Protein AF-A0A9P0JM68-F1 (afdb_monomer_lite)

Sequence (670 aa):
MPRYSVIEGDTDCPAAYARLKLQAHTLKTWSDFVNGNGYLRRDKVQARLVELLALAASKEAPVSPLHVDESCCCGIPGKVVDSYTLYNILKIPPQKHVYYGPGGNVPRFPDPRDFRLAIVDEPEGVRMRVEFLSPALNACSVEVRVLVAIGLDAWPSTTDFPFRVPLGHADCLLYHQAAETGMYLVGYGVQSSAWQIRLPAAEYVIMNHYGPNSTVRTVLNILYGTVDDLDQARKTKRQQVSYKILNKYIFRTLLLEELEEASKTPVLDMIKWSPMYLSTHILDLLDKIIPKLQSERQNNYFFHKSNLLVNPGHLSDDDFTAEAHNVKVVLVRLFDESLMSSKMNEEFQNMILAQESEMTLLHKWKDLIEGLLPPPGTRGRRFCFAGSKNRQEVAHTQYTHRQLEYIGLLLKKMLSVKQNILHTDHTCFDQTINLETSDQDQPLDDIIFILVDILDQARDQYLSSQTNPNILKNKLKINNNYCSSTAKLVDLMRKDKELMNLNLEDDMVLVKTILKWLYKAMDYNKRYLGPLLRPYLSNLFAASHAISWHIDSIKKRASSDEIEALGTFSELVNSAKITPAQGLIDAVNKDWNWAKSMLTMVEKSTLRVVFIEERGKVYRHILSLPSYQKKEIQTGSKTLDLSVAKSEARTQNTLPNCYFNSILTGSKTK

pLDDT: mean 80.71, std 18.09, range [24.98, 96.44]

Secondary structure (DSSP, 8-state):
---EEEEES-TTS-TTEEEEEE-HHHHHHTGGGB-TTSBBPHHHHHHHHHHHHHHHHT-SS---GGGS-TTT---SGGG---HHHHHHHHHS-GGGEEEE---SS-PPPPPGGGEEEEEEEETTEEEEEEEE-STTTTT-EEEEEE--EEEESSB-SS--TTTTS-TTSTTHHHHHHHTTS-EEEE--SS-TT-EEEE-HHHHHHHHHHS-TTSHHHHHHHHHHHHHHHHHHHHHH-TTS-------HHHHHHHHHHHHHS--S-HHHHHHHTSGGGHHHHHHHHHHHHHHHHHTT--B-SS-TT-BSS---SS--HHHHHHHHHHHHHHHHHHHHHHHH--TT-HHHHHHHHHHHHHHHHHHHHHHHHHHTSPPHHHHHHHSS--S-SSTTS-SGGGS-HHHHHHHHHHHHHHHHHHHHB----S-TT-TTTSTTTSTTTHHHHHHHHHHHHHHHHHHHHHHHS---HHHHHTHHHHHHHHHHHHHHHHHHHHT-TTGGG---SSHHHHHHHHHHHHHHHHHHTTTTTHHHHHHHHHHHHHHHHHHGGGHHHHHHHH--HHHHHHHHHHHHHHTTSS-HHHHHHHHHHTT-HHHHHHHHHHHHSPEEEEEEEETTEEEEEEE-----------------------------------TTHHHHS-----

Organism: Acanthoscelides obtectus (NCBI:txid200917)

Radius of gyration: 29.85 Å; chains: 1; bounding box: 75×77×98 Å

InterPro domains:
  IPR046906 Mab-21-like, HhH/H2TH-like domain [PF20266] (235-321)

Structure (mmCIF, N/CA/C/O backbone):
data_AF-A0A9P0JM68-F1
#
_entry.id   AF-A0A9P0JM68-F1
#
loop_
_atom_site.group_PDB
_atom_site.id
_atom_site.type_symbol
_atom_site.label_atom_id
_atom_site.label_alt_id
_atom_site.label_comp_id
_atom_site.label_asym_id
_atom_site.label_entity_id
_atom_site.label_seq_id
_atom_site.pdbx_PDB_ins_code
_atom_site.Cartn_x
_atom_site.Cartn_y
_atom_site.Cartn_z
_atom_site.occupancy
_atom_site.B_iso_or_equiv
_atom_site.auth_seq_id
_atom_site.auth_comp_id
_atom_site.auth_asym_id
_atom_site.auth_atom_id
_atom_site.pdbx_PDB_model_num
ATOM 1 N N . MET A 1 1 ? -2.306 -26.301 -12.200 1.00 51.94 1 MET A N 1
ATOM 2 C CA . MET A 1 1 ? -1.695 -25.238 -11.374 1.00 51.94 1 MET A CA 1
ATOM 3 C C . MET A 1 1 ? -0.415 -25.773 -10.743 1.00 51.94 1 MET A C 1
ATOM 5 O O . MET A 1 1 ? -0.440 -26.917 -10.289 1.00 51.94 1 MET A O 1
ATOM 9 N N . PRO A 1 2 ? 0.700 -25.022 -10.766 1.00 61.97 2 PRO A N 1
ATOM 10 C CA . PRO A 1 2 ? 1.928 -25.424 -10.084 1.00 61.97 2 PRO A CA 1
ATOM 11 C C . PRO A 1 2 ? 1.659 -25.556 -8.581 1.00 61.97 2 PRO A C 1
ATOM 13 O O . PRO A 1 2 ? 1.120 -24.643 -7.968 1.00 61.97 2 PRO A O 1
ATOM 16 N N . ARG A 1 3 ? 2.013 -26.704 -7.996 1.00 82.50 3 ARG A N 1
ATOM 17 C CA . ARG A 1 3 ? 1.927 -26.929 -6.546 1.00 82.50 3 ARG A CA 1
ATOM 18 C C . ARG A 1 3 ? 3.235 -26.521 -5.876 1.00 82.50 3 ARG A C 1
ATOM 20 O O . ARG A 1 3 ? 4.301 -27.015 -6.267 1.00 82.50 3 ARG A O 1
ATOM 27 N N . TYR A 1 4 ? 3.143 -25.634 -4.896 1.00 87.50 4 TYR A N 1
ATOM 28 C CA . TYR A 1 4 ? 4.252 -25.135 -4.090 1.00 87.50 4 TYR A CA 1
ATOM 29 C C . TYR A 1 4 ? 3.741 -24.728 -2.704 1.00 87.50 4 TYR A C 1
ATOM 31 O O . TYR A 1 4 ? 2.549 -24.491 -2.538 1.00 87.50 4 TYR A O 1
ATOM 39 N N . SER A 1 5 ? 4.642 -24.633 -1.727 1.00 89.25 5 SER A N 1
ATOM 40 C CA . SER A 1 5 ? 4.365 -24.022 -0.425 1.00 89.25 5 SER A CA 1
ATOM 41 C C . SER A 1 5 ? 5.336 -22.875 -0.157 1.00 89.25 5 SER A C 1
ATOM 43 O O . SER A 1 5 ? 6.518 -22.946 -0.511 1.00 89.25 5 SER A O 1
ATOM 45 N N . VAL A 1 6 ? 4.827 -21.807 0.449 1.00 91.00 6 VAL A N 1
ATOM 46 C CA . VAL A 1 6 ? 5.605 -20.633 0.854 1.00 91.00 6 VAL A CA 1
ATOM 47 C C . VAL A 1 6 ? 5.878 -20.752 2.349 1.00 91.00 6 VAL A C 1
ATOM 49 O O . VAL A 1 6 ? 4.959 -20.976 3.130 1.00 91.00 6 VAL A O 1
ATOM 52 N N . ILE A 1 7 ? 7.146 -20.651 2.741 1.00 90.81 7 ILE A N 1
ATOM 53 C CA . ILE A 1 7 ? 7.578 -20.764 4.136 1.00 90.81 7 ILE A CA 1
ATOM 54 C C . ILE A 1 7 ? 8.139 -19.415 4.569 1.00 90.81 7 ILE A C 1
ATOM 56 O O . ILE A 1 7 ? 9.212 -19.016 4.112 1.00 90.81 7 ILE A O 1
ATOM 60 N N . GLU A 1 8 ? 7.408 -18.729 5.441 1.00 89.50 8 GLU A N 1
ATOM 61 C CA . GLU A 1 8 ? 7.826 -17.485 6.091 1.00 89.50 8 GLU A CA 1
ATOM 62 C C . GLU A 1 8 ? 8.374 -17.749 7.503 1.00 89.50 8 GLU A C 1
ATOM 64 O O . GLU A 1 8 ? 8.111 -18.795 8.093 1.00 89.50 8 GLU A O 1
ATOM 69 N N . GLY A 1 9 ? 9.118 -16.788 8.067 1.00 81.62 9 GLY A N 1
ATOM 70 C CA . GLY A 1 9 ? 9.519 -16.814 9.485 1.00 81.62 9 GLY A CA 1
ATOM 71 C C . GLY A 1 9 ? 10.524 -17.907 9.863 1.00 81.62 9 GLY A C 1
ATOM 72 O O . GLY A 1 9 ? 10.771 -18.154 11.041 1.00 81.62 9 GLY A O 1
ATOM 73 N N . ASP A 1 10 ? 11.097 -18.556 8.864 1.00 82.44 10 ASP A N 1
ATOM 74 C CA . ASP A 1 10 ? 12.112 -19.579 9.002 1.00 82.44 10 ASP A CA 1
ATOM 75 C C . ASP A 1 10 ? 13.418 -19.017 9.593 1.00 82.44 10 ASP A C 1
ATOM 77 O O . ASP A 1 10 ? 13.908 -17.977 9.155 1.00 82.44 10 ASP A O 1
ATOM 81 N N . THR A 1 11 ? 13.991 -19.717 10.578 1.00 78.75 11 THR A N 1
ATOM 82 C CA . THR A 1 11 ? 15.163 -19.260 11.348 1.00 78.75 11 THR A CA 1
ATOM 83 C C . THR A 1 11 ? 16.414 -19.086 10.495 1.00 78.75 11 THR A C 1
ATOM 85 O O . THR A 1 11 ? 17.283 -18.293 10.850 1.00 78.75 11 THR A O 1
ATOM 88 N N . ASP A 1 12 ? 16.494 -19.801 9.372 1.00 80.12 12 ASP A N 1
ATOM 89 C CA . ASP A 1 12 ? 17.612 -19.714 8.430 1.00 80.12 12 ASP A CA 1
ATOM 90 C C . ASP A 1 12 ? 17.505 -18.496 7.492 1.00 80.12 12 ASP A C 1
ATOM 92 O O . ASP A 1 12 ? 18.425 -18.225 6.717 1.00 80.12 12 ASP A O 1
ATOM 96 N N . CYS A 1 13 ? 16.382 -17.769 7.522 1.00 83.31 13 CYS A N 1
ATOM 97 C CA . CYS A 1 13 ? 16.108 -16.643 6.640 1.00 83.31 13 CYS A CA 1
ATOM 98 C C . CYS A 1 13 ? 16.003 -15.323 7.423 1.00 83.31 13 CYS A C 1
ATOM 100 O O . CYS A 1 13 ? 15.423 -15.279 8.509 1.00 83.31 13 CYS A O 1
ATOM 102 N N . PRO A 1 14 ? 16.502 -14.201 6.868 1.00 86.06 14 PRO A N 1
ATOM 103 C CA . PRO A 1 14 ? 16.250 -12.890 7.452 1.00 86.06 14 PRO A CA 1
ATOM 104 C C . PRO A 1 14 ? 14.748 -12.574 7.507 1.00 86.06 14 PRO A C 1
ATOM 106 O O . PRO A 1 14 ? 13.959 -13.061 6.696 1.00 86.06 14 PRO A O 1
ATOM 109 N N . ALA A 1 15 ? 14.347 -11.688 8.419 1.00 88.00 15 ALA A N 1
ATOM 110 C CA . ALA A 1 15 ? 12.981 -11.170 8.438 1.00 88.00 15 ALA A CA 1
ATOM 111 C C . ALA A 1 15 ? 12.615 -10.506 7.095 1.00 88.00 15 ALA A C 1
ATOM 113 O O . ALA A 1 15 ? 13.464 -9.871 6.465 1.00 88.00 15 ALA A O 1
ATOM 114 N N . ALA A 1 16 ? 11.341 -10.612 6.697 1.00 90.69 16 ALA A N 1
ATOM 115 C CA . ALA A 1 16 ? 10.827 -10.212 5.379 1.00 90.69 16 ALA A CA 1
ATOM 116 C C . ALA A 1 16 ? 11.331 -11.066 4.196 1.00 90.69 16 ALA A C 1
ATOM 118 O O . ALA A 1 16 ? 11.282 -10.619 3.049 1.00 90.69 16 ALA A O 1
ATOM 119 N N . TYR A 1 17 ? 11.807 -12.289 4.450 1.00 92.94 17 TYR A N 1
ATOM 120 C CA . TYR A 1 17 ? 12.109 -13.280 3.416 1.00 92.94 17 TYR A CA 1
ATOM 121 C C . TYR A 1 17 ? 11.262 -14.542 3.590 1.00 92.94 17 TYR A C 1
ATOM 123 O O . TYR A 1 17 ? 10.854 -14.890 4.698 1.00 92.94 17 TYR A O 1
ATOM 131 N N . ALA A 1 18 ? 11.048 -15.243 2.479 1.00 93.06 18 ALA A N 1
ATOM 132 C CA . ALA A 1 18 ? 10.392 -16.541 2.431 1.00 93.06 18 ALA A CA 1
ATOM 133 C C . ALA A 1 18 ? 11.170 -17.536 1.557 1.00 93.06 18 ALA A C 1
ATOM 135 O O . ALA A 1 18 ? 11.907 -17.152 0.642 1.00 93.06 18 ALA A O 1
ATOM 136 N N . ARG A 1 19 ? 10.976 -18.834 1.808 1.00 92.56 19 ARG A N 1
ATOM 137 C CA . ARG A 1 19 ? 11.428 -19.921 0.925 1.00 92.56 19 ARG A CA 1
ATOM 138 C C . ARG A 1 19 ? 10.243 -20.502 0.162 1.00 92.56 19 ARG A C 1
ATOM 140 O O . ARG A 1 19 ? 9.167 -20.687 0.723 1.00 92.56 19 ARG A O 1
ATOM 147 N N . LEU A 1 20 ? 10.458 -20.842 -1.107 1.00 91.94 20 LEU A N 1
ATOM 148 C CA . LEU A 1 20 ? 9.452 -21.492 -1.948 1.00 91.94 20 LEU A CA 1
ATOM 149 C C . LEU A 1 20 ? 9.812 -22.967 -2.128 1.00 91.94 20 LEU A C 1
ATOM 151 O O . LEU A 1 20 ? 10.823 -23.279 -2.761 1.00 91.94 20 LEU A O 1
ATOM 155 N N . LYS A 1 21 ? 9.001 -23.875 -1.584 1.00 91.75 21 LYS A N 1
ATOM 156 C CA . LYS A 1 21 ? 9.190 -25.321 -1.734 1.00 91.75 21 LYS A CA 1
ATOM 157 C C . LYS A 1 21 ? 8.311 -25.846 -2.860 1.00 91.75 21 LYS A C 1
ATOM 159 O O . LYS A 1 21 ? 7.088 -25.745 -2.795 1.00 91.75 21 LYS A O 1
ATOM 164 N N . LEU A 1 22 ? 8.922 -26.417 -3.892 1.00 90.81 22 LEU A N 1
ATOM 165 C CA . LEU A 1 22 ? 8.184 -26.979 -5.023 1.00 90.81 22 LEU A CA 1
ATOM 166 C C . LEU A 1 22 ? 7.731 -28.409 -4.728 1.00 90.81 22 LEU A C 1
ATOM 168 O O . LEU A 1 22 ? 8.461 -29.190 -4.118 1.00 90.81 22 LEU A O 1
ATOM 172 N N . GLN A 1 23 ? 6.538 -28.773 -5.202 1.00 87.88 23 GLN A N 1
ATOM 173 C CA . GLN A 1 23 ? 5.962 -30.099 -4.982 1.00 87.88 23 GLN A CA 1
ATOM 174 C C . GLN A 1 23 ? 5.837 -30.901 -6.286 1.00 87.88 23 GLN A C 1
ATOM 176 O O . GLN A 1 23 ? 5.560 -30.351 -7.356 1.00 87.88 23 GLN A O 1
ATOM 181 N N . ALA A 1 24 ? 5.996 -32.224 -6.172 1.00 84.62 24 ALA A N 1
ATOM 182 C CA . ALA A 1 24 ? 5.673 -33.233 -7.185 1.00 84.62 24 ALA A CA 1
ATOM 183 C C . ALA A 1 24 ? 6.100 -32.866 -8.626 1.00 84.62 24 ALA A C 1
ATOM 185 O O . ALA A 1 24 ? 7.287 -32.820 -8.945 1.00 84.62 24 ALA A O 1
ATOM 186 N N . HIS A 1 25 ? 5.136 -32.634 -9.520 1.00 80.81 25 HIS A N 1
ATOM 187 C CA . HIS A 1 25 ? 5.383 -32.343 -10.933 1.00 80.81 25 HIS A CA 1
ATOM 188 C C . HIS A 1 25 ? 6.090 -30.991 -11.147 1.00 80.81 25 HIS A C 1
ATOM 190 O O . HIS A 1 25 ? 6.956 -30.886 -12.023 1.00 80.81 25 HIS A O 1
ATOM 196 N N . THR A 1 26 ? 5.785 -29.968 -10.343 1.00 83.12 26 THR A N 1
ATOM 197 C CA . THR A 1 26 ? 6.453 -28.660 -10.443 1.00 83.12 26 THR A CA 1
ATOM 198 C C . THR A 1 26 ? 7.947 -28.810 -10.182 1.00 83.12 26 THR A C 1
ATOM 200 O O . THR A 1 26 ? 8.759 -28.291 -10.942 1.00 83.12 26 THR A O 1
ATOM 203 N N . LEU A 1 27 ? 8.304 -29.605 -9.166 1.00 85.38 27 LEU A N 1
ATOM 204 C CA . LEU A 1 27 ? 9.690 -29.913 -8.824 1.00 85.38 27 LEU A CA 1
ATOM 205 C C . LEU A 1 27 ? 10.431 -30.597 -9.981 1.00 85.38 27 LEU A C 1
ATOM 207 O O . LEU A 1 27 ? 11.567 -30.239 -10.260 1.00 85.38 27 LEU A O 1
ATOM 211 N N . LYS A 1 28 ? 9.786 -31.536 -10.689 1.00 85.88 28 LYS A N 1
ATOM 212 C CA . LYS A 1 28 ? 10.385 -32.192 -11.869 1.00 85.88 28 LYS A CA 1
ATOM 213 C C . LYS A 1 28 ? 10.637 -31.220 -13.023 1.00 85.88 28 LYS A C 1
ATOM 215 O O . LYS A 1 28 ? 11.632 -31.353 -13.715 1.00 85.88 28 LYS A O 1
ATOM 220 N N . THR A 1 29 ? 9.735 -30.263 -13.234 1.00 87.38 29 THR A N 1
ATOM 221 C CA . THR A 1 29 ? 9.830 -29.301 -14.351 1.00 87.38 29 THR A CA 1
ATOM 222 C C . THR A 1 29 ? 10.892 -28.233 -14.088 1.00 87.38 29 THR A C 1
ATOM 224 O O . THR A 1 29 ? 11.543 -27.759 -15.009 1.00 87.38 29 THR A O 1
ATOM 227 N N . TRP A 1 30 ? 11.062 -27.859 -12.820 1.00 90.31 30 TRP A N 1
ATOM 228 C CA . TRP A 1 30 ? 11.991 -26.823 -12.372 1.00 90.31 30 TRP A CA 1
ATOM 229 C C . TRP A 1 30 ? 13.241 -27.402 -11.700 1.00 90.31 30 TRP A C 1
ATOM 231 O O . TRP A 1 30 ? 13.921 -26.676 -10.980 1.00 90.31 30 TRP A O 1
ATOM 241 N N . SER A 1 31 ? 13.552 -28.688 -11.903 1.00 89.06 31 SER A N 1
ATOM 242 C CA . SER A 1 31 ? 14.603 -29.415 -11.168 1.00 89.06 31 SER A CA 1
ATOM 243 C C . SER A 1 31 ? 15.948 -28.696 -11.179 1.00 89.06 31 SER A C 1
ATOM 245 O O . SER A 1 31 ? 16.643 -28.646 -10.163 1.00 89.06 31 SER A O 1
ATOM 247 N N . ASP A 1 32 ? 16.275 -28.066 -12.305 1.00 91.25 32 ASP A N 1
ATOM 248 C CA . ASP A 1 32 ? 17.543 -27.374 -12.507 1.00 91.25 32 ASP A CA 1
ATOM 249 C C . ASP A 1 32 ? 17.674 -26.140 -11.612 1.00 91.25 32 ASP A C 1
ATOM 251 O O . ASP A 1 32 ? 18.784 -25.782 -11.223 1.00 91.25 32 ASP A O 1
ATOM 255 N N . PHE A 1 33 ? 16.554 -25.542 -11.202 1.00 93.50 33 PHE A N 1
ATOM 256 C CA . PHE A 1 33 ? 16.469 -24.318 -10.402 1.00 93.50 33 PHE A CA 1
ATOM 257 C C . PHE A 1 33 ? 16.279 -24.575 -8.909 1.00 93.50 33 PHE A C 1
ATOM 259 O O . PHE A 1 33 ? 16.022 -23.642 -8.157 1.00 93.50 33 PHE A O 1
ATOM 266 N N . VAL A 1 34 ? 16.379 -25.818 -8.448 1.00 93.00 34 VAL A N 1
ATOM 267 C CA . VAL A 1 34 ? 16.036 -26.193 -7.072 1.00 93.00 34 VAL A CA 1
ATOM 268 C C . VAL A 1 34 ? 17.272 -26.708 -6.325 1.00 93.00 34 VAL A C 1
ATOM 270 O O . VAL A 1 34 ? 18.258 -27.131 -6.936 1.00 93.00 34 VAL A O 1
ATOM 273 N N . ASN A 1 35 ? 17.286 -26.582 -4.995 1.00 90.38 35 ASN A N 1
ATOM 274 C CA . ASN A 1 35 ? 18.325 -27.168 -4.140 1.00 90.38 35 ASN A CA 1
ATOM 275 C C . ASN A 1 35 ? 17.962 -28.598 -3.689 1.00 90.38 35 ASN A C 1
ATOM 277 O O . ASN A 1 35 ? 16.853 -29.070 -3.923 1.00 90.38 35 ASN A O 1
ATOM 281 N N . GLY A 1 36 ? 18.878 -29.290 -2.999 1.00 86.50 36 GLY A N 1
ATOM 282 C CA . GLY A 1 36 ? 18.652 -30.672 -2.540 1.00 86.50 36 GLY A CA 1
ATOM 283 C C . GLY A 1 36 ? 17.422 -30.866 -1.639 1.00 86.50 36 GLY A C 1
ATOM 284 O O . GLY A 1 36 ? 16.890 -31.967 -1.567 1.00 86.50 36 GLY A O 1
ATOM 285 N N . ASN A 1 37 ? 16.922 -29.793 -1.016 1.00 87.00 37 ASN A N 1
ATOM 286 C CA . ASN A 1 37 ? 15.759 -29.814 -0.123 1.00 87.00 37 ASN A CA 1
ATOM 287 C C . ASN A 1 37 ? 14.435 -29.463 -0.830 1.00 87.00 37 ASN A C 1
ATOM 289 O O . ASN A 1 37 ? 13.392 -29.373 -0.177 1.00 87.00 37 ASN A O 1
ATOM 293 N N . GLY A 1 38 ? 14.451 -29.242 -2.148 1.00 89.62 38 GLY A N 1
ATOM 294 C CA . GLY A 1 38 ? 13.251 -28.894 -2.911 1.00 89.62 38 GLY A CA 1
ATOM 295 C C . GLY A 1 38 ? 12.905 -27.398 -2.924 1.00 89.62 38 GLY A C 1
ATOM 296 O O . GLY A 1 38 ? 11.819 -27.041 -3.387 1.00 89.62 38 GLY A O 1
ATOM 297 N N . TYR A 1 39 ? 13.795 -26.516 -2.444 1.00 92.44 39 TYR A N 1
ATOM 298 C CA . TYR A 1 39 ? 13.581 -25.064 -2.467 1.00 92.44 39 TYR A CA 1
ATOM 299 C C . TYR A 1 39 ? 14.074 -24.410 -3.756 1.00 92.44 39 TYR A C 1
ATOM 301 O O . TYR A 1 39 ? 15.212 -24.636 -4.182 1.00 92.44 39 TYR A O 1
ATOM 309 N N . LEU A 1 40 ? 13.239 -23.551 -4.338 1.00 93.75 40 LEU A N 1
ATOM 310 C CA . LEU A 1 40 ? 13.582 -22.785 -5.530 1.00 93.75 40 LEU A CA 1
ATOM 311 C C . LEU A 1 40 ? 14.714 -21.793 -5.229 1.00 93.75 40 LEU A C 1
ATOM 313 O O . LEU A 1 40 ? 14.607 -20.929 -4.356 1.00 93.75 40 LEU A O 1
ATOM 317 N N . ARG A 1 41 ? 15.798 -21.922 -5.989 1.00 92.69 41 ARG A N 1
ATOM 318 C CA . ARG A 1 41 ? 16.998 -21.098 -5.917 1.00 92.69 41 ARG A CA 1
ATOM 319 C C . ARG A 1 41 ? 16.866 -19.887 -6.820 1.00 92.69 41 ARG A C 1
ATOM 321 O O . ARG A 1 41 ? 16.786 -20.020 -8.040 1.00 92.69 41 ARG A O 1
ATOM 328 N N . ARG A 1 42 ? 16.900 -18.700 -6.228 1.00 90.69 42 ARG A N 1
ATOM 329 C CA . ARG A 1 42 ? 16.798 -17.454 -6.985 1.00 90.69 42 ARG A CA 1
ATOM 330 C C . ARG A 1 42 ? 18.030 -17.167 -7.835 1.00 90.69 42 ARG A C 1
ATOM 332 O O . ARG A 1 42 ? 17.874 -16.646 -8.928 1.00 90.69 42 ARG A O 1
ATOM 339 N N . ASP A 1 43 ? 19.224 -17.552 -7.383 1.00 89.69 43 ASP A N 1
ATOM 340 C CA . ASP A 1 43 ? 20.479 -17.307 -8.100 1.00 89.69 43 ASP A CA 1
ATOM 341 C C . ASP A 1 43 ? 20.494 -18.043 -9.443 1.00 89.69 43 ASP A C 1
ATOM 343 O O . ASP A 1 43 ? 20.844 -17.470 -10.468 1.00 89.69 43 ASP A O 1
ATOM 347 N N . LYS A 1 44 ? 19.991 -19.282 -9.468 1.00 92.19 44 LYS A N 1
ATOM 348 C CA . LYS A 1 44 ? 19.852 -20.050 -10.709 1.00 92.19 44 LYS A CA 1
ATOM 349 C C . LYS A 1 44 ? 18.804 -19.467 -11.659 1.00 92.19 44 LYS A C 1
ATOM 351 O O . LYS A 1 44 ? 19.014 -19.453 -12.869 1.00 92.19 44 LYS A O 1
ATOM 356 N N . VAL A 1 45 ? 17.671 -19.004 -11.125 1.00 92.56 45 VAL A N 1
ATOM 357 C CA . VAL A 1 45 ? 16.613 -18.375 -11.935 1.00 92.56 45 VAL A CA 1
ATOM 358 C C . VAL A 1 45 ? 17.111 -17.054 -12.533 1.00 92.56 45 VAL A C 1
ATOM 360 O O . VAL A 1 45 ? 16.906 -16.803 -13.718 1.00 92.56 45 VAL A O 1
ATOM 363 N N . GLN A 1 46 ? 17.799 -16.236 -11.737 1.00 91.62 46 GLN A N 1
ATOM 364 C CA . GLN A 1 46 ? 18.379 -14.967 -12.170 1.00 91.62 46 GLN A CA 1
ATOM 365 C C . GLN A 1 46 ? 19.482 -15.174 -13.213 1.00 91.62 46 GLN A C 1
ATOM 367 O O . GLN A 1 46 ? 19.418 -14.552 -14.271 1.00 91.62 46 GLN A O 1
ATOM 372 N N . ALA A 1 47 ? 20.409 -16.112 -12.990 1.00 90.50 47 ALA A N 1
ATOM 373 C CA . ALA A 1 47 ? 21.442 -16.462 -13.966 1.00 90.50 47 ALA A CA 1
ATOM 374 C C . ALA A 1 47 ? 20.828 -16.880 -15.310 1.00 90.50 47 ALA A C 1
ATOM 376 O O . ALA A 1 47 ? 21.228 -16.389 -16.365 1.00 90.50 47 ALA A O 1
ATOM 377 N N . ARG A 1 48 ? 19.773 -17.706 -15.283 1.00 93.06 48 ARG A N 1
ATOM 378 C CA . ARG A 1 48 ? 19.061 -18.091 -16.504 1.00 93.06 48 ARG A CA 1
ATOM 379 C C . ARG A 1 48 ? 18.384 -16.908 -17.193 1.00 93.06 48 ARG A C 1
ATOM 381 O O . ARG A 1 48 ? 18.366 -16.856 -18.420 1.00 93.06 48 ARG A O 1
ATOM 388 N N . LEU A 1 49 ? 17.832 -15.957 -16.442 1.00 91.75 49 LEU A N 1
ATOM 389 C CA . LEU A 1 49 ? 17.297 -14.731 -17.031 1.00 91.75 49 LEU A CA 1
ATOM 390 C C . LEU A 1 49 ? 18.403 -13.910 -17.706 1.00 91.75 49 LEU A C 1
ATOM 392 O O . LEU A 1 49 ? 18.200 -13.446 -18.824 1.00 91.75 49 LEU A O 1
ATOM 396 N N . VAL A 1 50 ? 19.565 -13.756 -17.067 1.00 92.56 50 VAL A N 1
ATOM 397 C CA . VAL A 1 50 ? 20.718 -13.038 -17.637 1.00 92.56 50 VAL A CA 1
ATOM 398 C C . VAL A 1 50 ? 21.179 -13.695 -18.937 1.00 92.56 50 VAL A C 1
ATOM 400 O O . VAL A 1 50 ? 21.366 -12.995 -19.930 1.00 92.56 50 VAL A O 1
ATOM 403 N N . GLU A 1 51 ? 21.276 -15.027 -18.974 1.00 92.75 51 GLU A N 1
ATOM 404 C CA . GLU A 1 51 ? 21.568 -15.776 -20.202 1.00 92.75 51 GLU A CA 1
ATOM 405 C C . GLU A 1 51 ? 20.553 -15.466 -21.311 1.00 92.75 51 GLU A C 1
ATOM 407 O O . GLU A 1 51 ? 20.935 -15.174 -22.443 1.00 92.75 51 GLU A O 1
ATOM 412 N N . LEU A 1 52 ? 19.253 -15.491 -20.996 1.00 91.00 52 LEU A N 1
ATOM 413 C CA . LEU A 1 52 ? 18.192 -15.207 -21.965 1.00 91.00 52 LEU A CA 1
ATOM 414 C C . LEU A 1 52 ? 18.220 -13.753 -22.455 1.00 91.00 52 LEU A C 1
ATOM 416 O O . LEU A 1 52 ? 17.996 -13.511 -23.641 1.00 91.00 52 LEU A O 1
ATOM 420 N N . LEU A 1 53 ? 18.519 -12.794 -21.576 1.00 88.75 53 LEU A N 1
ATOM 421 C CA . LEU A 1 53 ? 18.669 -11.384 -21.936 1.00 88.75 53 LEU A CA 1
ATOM 422 C C . LEU A 1 53 ? 19.892 -11.165 -22.832 1.00 88.75 53 LEU A C 1
ATOM 424 O O . LEU A 1 53 ? 19.783 -10.475 -23.843 1.00 88.75 53 LEU A O 1
ATOM 428 N N . ALA A 1 54 ? 21.029 -11.790 -22.517 1.00 87.69 54 ALA A N 1
ATOM 429 C CA . ALA A 1 54 ? 22.234 -11.726 -23.340 1.00 87.69 54 ALA A CA 1
ATOM 430 C C . ALA A 1 54 ? 22.008 -12.349 -24.728 1.00 87.69 54 ALA A C 1
ATOM 432 O O . ALA A 1 54 ? 22.389 -11.760 -25.739 1.00 87.69 54 ALA A O 1
ATOM 433 N N . LEU A 1 55 ? 21.318 -13.494 -24.793 1.00 88.00 55 LEU A N 1
ATOM 434 C CA . LEU A 1 55 ? 20.919 -14.137 -26.050 1.00 88.00 55 LEU A CA 1
ATOM 435 C C . LEU A 1 55 ? 19.926 -13.298 -26.862 1.00 88.00 55 LEU A C 1
ATOM 437 O O . LEU A 1 55 ? 19.936 -13.350 -28.088 1.00 88.00 55 LEU A O 1
ATOM 441 N N . ALA A 1 56 ? 19.032 -12.556 -26.208 1.00 81.75 56 ALA A N 1
ATOM 442 C CA . ALA A 1 56 ? 18.118 -11.650 -26.895 1.00 81.75 56 ALA A CA 1
ATOM 443 C C . ALA A 1 56 ? 18.855 -10.418 -27.441 1.00 81.75 56 ALA A C 1
ATOM 445 O O . ALA A 1 56 ? 18.578 -9.995 -28.562 1.00 81.75 56 ALA A O 1
ATOM 446 N N . ALA A 1 57 ? 19.808 -9.883 -26.674 1.00 80.06 57 ALA A N 1
ATOM 447 C CA . ALA A 1 57 ? 20.609 -8.721 -27.041 1.00 80.06 57 ALA A CA 1
ATOM 448 C C . ALA A 1 57 ? 21.608 -8.992 -28.177 1.00 80.06 57 ALA A C 1
ATOM 450 O O . ALA A 1 57 ? 21.953 -8.069 -28.908 1.00 80.06 57 ALA A O 1
ATOM 451 N N . SER A 1 58 ? 22.064 -10.237 -28.346 1.00 79.69 58 SER A N 1
ATOM 452 C CA . SER A 1 58 ? 23.026 -10.612 -29.392 1.00 79.69 58 SER A CA 1
ATOM 453 C C . SER A 1 58 ? 22.405 -10.866 -30.772 1.00 79.69 58 SER A C 1
ATOM 455 O O . SER A 1 58 ? 23.134 -11.124 -31.729 1.00 79.69 58 SER A O 1
ATOM 457 N N . LYS A 1 59 ? 21.073 -10.803 -30.912 1.00 79.06 59 LYS A N 1
ATOM 458 C CA . LYS A 1 59 ? 20.394 -11.026 -32.198 1.00 79.06 59 LYS A CA 1
ATOM 459 C C . LYS A 1 59 ? 20.590 -9.836 -33.142 1.00 79.06 59 LYS A C 1
ATOM 461 O O . LYS A 1 59 ? 20.247 -8.711 -32.799 1.00 79.06 59 LYS A O 1
ATOM 466 N N . GLU A 1 60 ? 21.049 -10.110 -34.366 1.00 66.50 60 GLU A N 1
ATOM 467 C CA . GLU A 1 60 ? 21.335 -9.090 -35.394 1.00 66.50 60 GLU A CA 1
ATOM 468 C C . GLU A 1 60 ? 20.101 -8.280 -35.829 1.00 66.50 60 GLU A C 1
ATOM 470 O O . GLU A 1 60 ? 20.216 -7.102 -36.160 1.00 66.50 60 GLU A O 1
ATOM 475 N N . ALA A 1 61 ? 18.915 -8.895 -35.811 1.00 67.38 61 ALA A N 1
ATOM 476 C CA . ALA A 1 61 ? 17.648 -8.247 -36.133 1.00 67.38 61 ALA A CA 1
ATOM 477 C C . ALA A 1 61 ? 16.674 -8.389 -34.950 1.00 67.38 61 ALA A C 1
ATOM 479 O O . ALA A 1 61 ? 16.147 -9.484 -34.718 1.00 67.38 61 ALA A O 1
ATOM 480 N N . PRO A 1 62 ? 16.412 -7.317 -34.182 1.00 65.69 62 PRO A N 1
ATOM 481 C CA . PRO A 1 62 ? 15.449 -7.373 -33.100 1.00 65.69 62 PRO A CA 1
ATOM 482 C C . PRO A 1 62 ? 14.041 -7.499 -33.684 1.00 65.69 62 PRO A C 1
ATOM 484 O O . PRO A 1 62 ? 13.695 -6.871 -34.689 1.00 65.69 62 PRO A O 1
ATOM 487 N N . VAL A 1 63 ? 13.203 -8.312 -33.043 1.00 66.75 63 VAL A N 1
ATOM 488 C CA . VAL A 1 63 ? 11.791 -8.410 -33.416 1.00 66.75 63 VAL A CA 1
ATOM 489 C C . VAL A 1 63 ? 11.136 -7.079 -33.068 1.00 66.75 63 VAL A C 1
ATOM 491 O O . VAL A 1 63 ? 11.076 -6.703 -31.899 1.00 66.75 63 VAL A O 1
ATOM 494 N N . SER A 1 64 ? 10.656 -6.354 -34.082 1.00 71.62 64 SER A N 1
ATOM 495 C CA . SER A 1 64 ? 9.903 -5.119 -33.854 1.00 71.62 64 SER A CA 1
ATOM 496 C C . SER A 1 64 ? 8.731 -5.401 -32.903 1.00 71.62 64 SER A C 1
ATOM 498 O O . SER A 1 64 ? 7.997 -6.361 -33.155 1.00 71.62 64 SER A O 1
ATOM 500 N N . PRO A 1 65 ? 8.488 -4.564 -31.875 1.00 69.19 65 PRO A N 1
ATOM 501 C CA . PRO A 1 65 ? 7.351 -4.689 -30.962 1.00 69.19 65 PRO A CA 1
ATOM 502 C C . PRO A 1 65 ? 5.998 -4.837 -31.662 1.00 69.19 65 PRO A C 1
ATOM 504 O O . PRO A 1 65 ? 5.073 -5.447 -31.140 1.00 69.19 65 PRO A O 1
ATOM 507 N N . LEU A 1 66 ? 5.881 -4.325 -32.890 1.00 71.06 66 LEU A N 1
ATOM 508 C CA . LEU A 1 66 ? 4.680 -4.474 -33.709 1.00 71.06 66 LEU A CA 1
ATOM 509 C C . LEU A 1 66 ? 4.374 -5.922 -34.112 1.00 71.06 66 LEU A C 1
ATOM 511 O O . LEU A 1 66 ? 3.219 -6.229 -34.394 1.00 71.06 66 LEU A O 1
ATOM 515 N N . HIS A 1 67 ? 5.380 -6.794 -34.134 1.00 74.81 67 HIS A N 1
ATOM 516 C CA . HIS A 1 67 ? 5.278 -8.190 -34.565 1.00 74.81 67 HIS A CA 1
ATOM 517 C C . HIS A 1 67 ? 5.465 -9.186 -33.416 1.00 74.81 67 HIS A C 1
ATOM 519 O O . HIS A 1 67 ? 5.438 -10.393 -33.640 1.00 74.81 67 HIS A O 1
ATOM 525 N N . VAL A 1 68 ? 5.655 -8.698 -32.189 1.00 80.00 68 VAL A N 1
ATOM 526 C CA . VAL A 1 68 ? 5.750 -9.548 -31.002 1.00 80.00 68 VAL A CA 1
ATOM 527 C C . VAL A 1 68 ? 4.356 -10.059 -30.630 1.00 80.00 68 VAL A C 1
ATOM 529 O O . VAL A 1 68 ? 3.363 -9.340 -30.745 1.00 80.00 68 VAL A O 1
ATOM 532 N N . ASP A 1 69 ? 4.256 -11.309 -30.184 1.00 84.69 69 ASP A N 1
ATOM 533 C CA . ASP A 1 69 ? 3.017 -11.824 -29.605 1.00 84.69 69 ASP A CA 1
ATOM 534 C C . ASP A 1 69 ? 2.765 -11.179 -28.232 1.00 84.69 69 ASP A C 1
ATOM 536 O O . ASP A 1 69 ? 3.288 -11.599 -27.199 1.00 84.69 69 ASP A O 1
ATOM 540 N N . GLU A 1 70 ? 1.935 -10.140 -28.227 1.00 85.38 70 GLU A N 1
ATOM 541 C CA . GLU A 1 70 ? 1.538 -9.425 -27.019 1.00 85.38 70 GLU A CA 1
ATOM 542 C C . GLU A 1 70 ? 0.674 -10.282 -26.078 1.00 85.38 70 GLU A C 1
ATOM 544 O O . GLU A 1 70 ? 0.486 -9.921 -24.929 1.00 85.38 70 GLU A O 1
ATOM 549 N N . SER A 1 71 ? 0.165 -11.446 -26.459 1.00 84.75 71 SER A N 1
ATOM 550 C CA . SER A 1 71 ? -0.480 -12.301 -25.452 1.00 84.75 71 SER A CA 1
ATOM 551 C C . SER A 1 71 ? 0.525 -12.912 -24.459 1.00 84.75 71 SER A C 1
ATOM 553 O O . SER A 1 71 ? 0.157 -13.270 -23.342 1.00 84.75 71 SER A O 1
ATOM 555 N N . CYS A 1 72 ? 1.801 -13.014 -24.854 1.00 82.06 72 CYS A N 1
ATOM 556 C CA . CYS A 1 72 ? 2.862 -13.663 -24.078 1.00 82.06 72 CYS A CA 1
ATOM 557 C C . CYS A 1 72 ? 4.009 -12.725 -23.690 1.00 82.06 72 CYS A C 1
ATOM 559 O O . CYS A 1 72 ? 4.800 -13.056 -22.807 1.00 82.06 72 CYS A O 1
ATOM 561 N N . CYS A 1 73 ? 4.152 -11.598 -24.379 1.00 82.69 73 CYS A N 1
ATOM 562 C CA . CYS A 1 73 ? 5.279 -10.686 -24.227 1.00 82.69 73 CYS A CA 1
ATOM 563 C C . CYS A 1 73 ? 4.807 -9.274 -23.868 1.00 82.69 73 CYS A C 1
ATOM 565 O O . CYS A 1 73 ? 3.633 -8.943 -24.010 1.00 82.69 73 CYS A O 1
ATOM 567 N N . CYS A 1 74 ? 5.738 -8.424 -23.433 1.00 79.56 74 CYS A N 1
ATOM 568 C CA . CYS A 1 74 ? 5.487 -7.017 -23.115 1.00 79.56 74 CYS A CA 1
ATOM 569 C C . CYS A 1 74 ? 6.224 -6.110 -24.108 1.00 79.56 74 CYS A C 1
ATOM 571 O O . CYS A 1 74 ? 7.198 -5.458 -23.739 1.00 79.56 74 CYS A O 1
ATOM 573 N N . GLY A 1 75 ? 5.820 -6.127 -25.383 1.00 77.75 75 GLY A N 1
ATOM 574 C CA . GLY A 1 75 ? 6.482 -5.338 -26.429 1.00 77.75 75 GLY A CA 1
ATOM 575 C C . GLY A 1 75 ? 5.935 -3.914 -26.548 1.00 77.75 75 GLY A C 1
ATOM 576 O O . GLY A 1 75 ? 6.682 -2.979 -26.839 1.00 77.75 75 GLY A O 1
ATOM 577 N N . ILE A 1 76 ? 4.639 -3.722 -26.306 1.00 83.12 76 ILE A N 1
ATOM 578 C CA . ILE A 1 76 ? 3.976 -2.419 -26.439 1.00 83.12 76 ILE A CA 1
ATOM 579 C C . ILE A 1 76 ? 4.121 -1.521 -25.200 1.00 83.12 76 ILE A C 1
ATOM 581 O O . ILE A 1 76 ? 4.067 -2.006 -24.067 1.00 83.12 76 ILE A O 1
ATOM 585 N N . PRO A 1 77 ? 4.199 -0.188 -25.394 1.00 82.06 77 PRO A N 1
ATOM 586 C CA . PRO A 1 77 ? 4.341 0.763 -24.292 1.00 82.06 77 PRO A CA 1
ATOM 587 C C . PRO A 1 77 ? 3.159 0.730 -23.317 1.00 82.06 77 PRO A C 1
ATOM 589 O O . PRO A 1 77 ? 3.360 0.930 -22.126 1.00 82.06 77 PRO A O 1
ATOM 592 N N . GLY A 1 78 ? 1.943 0.417 -23.786 1.00 86.06 78 GLY A N 1
ATOM 593 C CA . GLY A 1 78 ? 0.747 0.350 -22.942 1.00 86.06 78 GLY A CA 1
ATOM 594 C C . GLY A 1 78 ? 0.773 -0.732 -21.858 1.00 86.06 78 GLY A C 1
ATOM 595 O O . GLY A 1 78 ? -0.113 -0.741 -21.013 1.00 86.06 78 GLY A O 1
ATOM 596 N N . LYS A 1 79 ? 1.764 -1.631 -21.864 1.00 88.00 79 LYS A N 1
ATOM 597 C CA . LYS A 1 79 ? 1.977 -2.631 -20.806 1.00 88.00 79 LYS A CA 1
ATOM 598 C C . LYS A 1 79 ? 2.949 -2.202 -19.721 1.00 88.00 79 LYS A C 1
ATOM 600 O O . LYS A 1 79 ? 3.096 -2.909 -18.727 1.00 88.00 79 LYS A O 1
ATOM 605 N N . VAL A 1 80 ? 3.616 -1.066 -19.901 1.00 88.25 80 VAL A N 1
ATOM 606 C CA . VAL A 1 80 ? 4.412 -0.453 -18.843 1.00 88.25 80 VAL A CA 1
ATOM 607 C C . VAL A 1 80 ? 3.443 0.297 -17.939 1.00 88.25 80 VAL A C 1
ATOM 609 O O . VAL A 1 80 ? 3.014 1.406 -18.248 1.00 88.25 80 VAL A O 1
ATOM 612 N N . VAL A 1 81 ? 3.059 -0.351 -16.847 1.00 90.12 81 VAL A N 1
ATOM 613 C CA . VAL A 1 81 ? 2.062 0.145 -15.895 1.00 90.12 81 VAL A CA 1
ATOM 614 C C . VAL A 1 81 ? 2.625 0.125 -14.478 1.00 90.12 81 VAL A C 1
ATOM 616 O O . VAL A 1 81 ? 3.624 -0.541 -14.201 1.00 90.12 81 VAL A O 1
ATOM 619 N N . ASP A 1 82 ? 1.990 0.862 -13.572 1.00 91.75 82 ASP A N 1
ATOM 620 C CA . ASP A 1 82 ? 2.307 0.785 -12.151 1.00 91.75 82 ASP A CA 1
ATOM 621 C C . ASP A 1 82 ? 1.884 -0.564 -11.535 1.00 91.75 82 ASP A C 1
ATOM 623 O O . ASP A 1 82 ? 1.133 -1.350 -12.119 1.00 91.75 82 ASP A O 1
ATOM 627 N N . SER A 1 83 ? 2.375 -0.834 -10.326 1.00 91.19 83 SER A N 1
ATOM 628 C CA . SER A 1 83 ? 2.165 -2.099 -9.616 1.00 91.19 83 SER A CA 1
ATOM 629 C C . SER A 1 83 ? 0.703 -2.390 -9.275 1.00 91.19 83 SER A C 1
ATOM 631 O O . SER A 1 83 ? 0.316 -3.558 -9.264 1.00 91.19 83 SER A O 1
ATOM 633 N N . TYR A 1 84 ? -0.108 -1.367 -8.999 1.00 91.00 84 TYR A N 1
ATOM 634 C CA . TYR A 1 84 ? -1.520 -1.551 -8.668 1.00 91.00 84 TYR A CA 1
ATOM 635 C C . TYR A 1 84 ? -2.347 -1.843 -9.923 1.00 91.00 84 TYR A C 1
ATOM 637 O O . TYR A 1 84 ? -3.148 -2.778 -9.941 1.00 91.00 84 TYR A O 1
ATOM 645 N N . THR A 1 85 ? -2.084 -1.118 -11.010 1.00 89.94 85 THR A N 1
ATOM 646 C CA . THR A 1 85 ? -2.674 -1.408 -12.321 1.00 89.94 85 THR A CA 1
ATOM 647 C C . THR A 1 85 ? -2.312 -2.819 -12.790 1.00 89.94 85 THR A C 1
ATOM 649 O O . THR A 1 85 ? -3.189 -3.555 -13.241 1.00 89.94 85 THR A O 1
ATOM 652 N N . LEU A 1 86 ? -1.051 -3.243 -12.625 1.00 88.75 86 LEU A N 1
ATOM 653 C CA . LEU A 1 86 ? -0.626 -4.611 -12.937 1.00 88.75 86 LEU A CA 1
ATOM 654 C C . LEU A 1 86 ? -1.393 -5.652 -12.112 1.00 88.75 86 LEU A C 1
ATOM 656 O O . LEU A 1 86 ? -1.880 -6.627 -12.680 1.00 88.75 86 LEU A O 1
ATOM 660 N N . TYR A 1 87 ? -1.534 -5.438 -10.800 1.00 89.19 87 TYR A N 1
ATOM 661 C CA . TYR A 1 87 ? -2.311 -6.317 -9.921 1.00 89.19 87 TYR A CA 1
ATOM 662 C C . TYR A 1 87 ? -3.749 -6.512 -10.436 1.00 89.19 87 TYR A C 1
ATOM 664 O O . TYR A 1 87 ? -4.208 -7.649 -10.539 1.00 89.19 87 TYR A O 1
ATOM 672 N N . ASN A 1 88 ? -4.422 -5.435 -10.853 1.00 89.00 88 ASN A N 1
ATOM 673 C CA . ASN A 1 88 ? -5.775 -5.520 -11.409 1.00 89.00 88 ASN A CA 1
ATOM 674 C C . ASN A 1 88 ? -5.806 -6.263 -12.755 1.00 89.00 88 ASN A C 1
ATOM 676 O O . ASN A 1 88 ? -6.654 -7.128 -12.959 1.00 89.00 88 ASN A O 1
ATOM 680 N N . ILE A 1 89 ? -4.863 -5.978 -13.661 1.00 88.12 89 ILE A N 1
ATOM 681 C CA . ILE A 1 89 ? -4.769 -6.643 -14.974 1.00 88.12 89 ILE A CA 1
ATOM 682 C C . ILE A 1 89 ? -4.607 -8.159 -14.819 1.00 88.12 89 ILE A C 1
ATOM 684 O O . ILE A 1 89 ? -5.253 -8.917 -15.541 1.00 88.12 89 ILE A O 1
ATOM 688 N N . LEU A 1 90 ? -3.773 -8.608 -13.875 1.00 85.81 90 LEU A N 1
ATOM 689 C CA . LEU A 1 90 ? -3.495 -10.032 -13.658 1.00 85.81 90 LEU A CA 1
ATOM 690 C C . LEU A 1 90 ? -4.715 -10.827 -13.159 1.00 85.81 90 LEU A C 1
ATOM 692 O O . LEU A 1 90 ? -4.743 -12.044 -13.333 1.00 85.81 90 LEU A O 1
ATOM 696 N N . LYS A 1 91 ? -5.724 -10.162 -12.578 1.00 87.06 91 LYS A N 1
ATOM 697 C CA . LYS A 1 91 ? -6.994 -10.780 -12.151 1.00 87.06 91 LYS A CA 1
ATOM 698 C C . LYS A 1 91 ? -8.040 -10.855 -13.263 1.00 87.06 91 LYS A C 1
ATOM 700 O O . LYS A 1 91 ? -9.033 -11.567 -13.136 1.00 87.06 91 LYS A O 1
ATOM 705 N N . ILE A 1 92 ? -7.828 -10.123 -14.352 1.00 89.19 92 ILE A N 1
ATOM 706 C CA . ILE A 1 92 ? -8.759 -10.038 -15.472 1.00 89.19 92 ILE A CA 1
ATOM 707 C C . ILE A 1 92 ? -8.375 -11.100 -16.516 1.00 89.19 92 ILE A C 1
ATOM 709 O O . ILE A 1 92 ? -7.191 -11.251 -16.823 1.00 89.19 92 ILE A O 1
ATOM 713 N N . PRO A 1 93 ? -9.339 -11.831 -17.103 1.00 90.81 93 PRO A N 1
ATOM 714 C CA . PRO A 1 93 ? -9.048 -12.803 -18.152 1.00 90.81 93 PRO A CA 1
ATOM 715 C C . PRO A 1 93 ? -8.513 -12.126 -19.432 1.00 90.81 93 PRO A C 1
ATOM 717 O O . PRO A 1 93 ? -8.943 -11.012 -19.748 1.00 90.81 93 PRO A O 1
ATOM 720 N N . PRO A 1 94 ? -7.638 -12.792 -20.213 1.00 89.00 94 PRO A N 1
ATOM 721 C CA . PRO A 1 94 ? -6.987 -12.194 -21.383 1.00 89.00 94 PRO A CA 1
ATOM 722 C C . PRO A 1 94 ? -7.946 -11.578 -22.406 1.00 89.00 94 PRO A C 1
ATOM 724 O O . PRO A 1 94 ? -7.655 -10.509 -22.927 1.00 89.00 94 PRO A O 1
ATOM 727 N N . GLN A 1 95 ? -9.119 -12.190 -22.623 1.00 91.31 95 GLN A N 1
ATOM 728 C CA . GLN A 1 95 ? -10.162 -11.741 -23.563 1.00 91.31 95 GLN A CA 1
ATOM 729 C C . GLN A 1 95 ? -10.666 -10.316 -23.286 1.00 91.31 95 GLN A C 1
ATOM 731 O O . GLN A 1 95 ? -11.300 -9.696 -24.140 1.00 91.31 95 GLN A O 1
ATOM 736 N N . LYS A 1 96 ? -10.439 -9.819 -22.069 1.00 93.31 96 LYS A N 1
ATOM 737 C CA . LYS A 1 96 ? -10.873 -8.504 -21.599 1.00 93.31 96 LYS A CA 1
ATOM 738 C C . LYS A 1 96 ? -9.731 -7.487 -21.582 1.00 93.31 96 LYS A C 1
ATOM 740 O O . LYS A 1 96 ? -9.905 -6.384 -21.074 1.00 93.31 96 LYS A O 1
ATOM 745 N N . HIS A 1 97 ? -8.553 -7.839 -22.096 1.00 92.00 97 HIS A N 1
ATOM 746 C CA . HIS A 1 97 ? -7.394 -6.952 -22.098 1.00 92.00 97 HIS A CA 1
ATOM 747 C C . HIS A 1 97 ? -7.336 -6.105 -23.369 1.00 92.00 97 HIS A C 1
ATOM 749 O O . HIS A 1 97 ? -7.441 -6.608 -24.491 1.00 92.00 97 HIS A O 1
ATOM 755 N N . VAL A 1 98 ? -7.067 -4.815 -23.176 1.00 92.25 98 VAL A N 1
ATOM 756 C CA . VAL A 1 98 ? -6.731 -3.863 -24.235 1.00 92.25 98 VAL A CA 1
ATOM 757 C C . VAL A 1 98 ? -5.570 -2.988 -23.782 1.00 92.25 98 VAL A C 1
ATOM 759 O O . VAL A 1 98 ? -5.521 -2.534 -22.641 1.00 92.25 98 VAL A O 1
ATOM 762 N N . TYR A 1 99 ? -4.631 -2.741 -24.690 1.00 91.88 99 TYR A N 1
ATOM 763 C CA . TYR A 1 99 ? -3.431 -1.959 -24.417 1.00 91.88 99 TYR A CA 1
ATOM 764 C C . TYR A 1 99 ? -3.177 -0.920 -25.499 1.00 91.88 99 TYR A C 1
ATOM 766 O O . TYR A 1 99 ? -3.462 -1.134 -26.681 1.00 91.88 99 TYR A O 1
ATOM 774 N N . TYR A 1 100 ? -2.558 0.190 -25.105 1.00 89.94 100 TYR A N 1
ATOM 775 C CA . TYR A 1 100 ? -2.083 1.190 -26.051 1.00 89.94 100 TYR A CA 1
ATOM 776 C C . TYR A 1 100 ? -0.826 0.713 -26.788 1.00 89.94 100 TYR A C 1
ATOM 778 O O . TYR A 1 100 ? 0.165 0.286 -26.188 1.00 89.94 100 TYR A O 1
ATOM 786 N N . GLY A 1 101 ? -0.871 0.803 -28.115 1.00 85.06 101 GLY A N 1
ATOM 787 C CA . GLY A 1 101 ? 0.278 0.604 -28.989 1.00 85.06 101 GLY A CA 1
ATOM 788 C C . GLY A 1 101 ? 1.153 1.862 -29.102 1.00 85.06 101 GLY A C 1
ATOM 789 O O . GLY A 1 101 ? 0.846 2.899 -28.516 1.00 85.06 101 GLY A O 1
ATOM 790 N N . PRO A 1 102 ? 2.250 1.805 -29.876 1.00 79.19 102 PRO A N 1
ATOM 791 C CA . PRO A 1 102 ? 3.112 2.964 -30.102 1.00 79.19 102 PRO A CA 1
ATOM 792 C C . PRO A 1 102 ? 2.361 4.087 -30.839 1.00 79.19 102 PRO A C 1
ATOM 794 O O . PRO A 1 102 ? 1.599 3.815 -31.771 1.00 79.19 102 PRO A O 1
ATOM 797 N N . GLY A 1 103 ? 2.590 5.343 -30.444 1.00 70.75 103 GLY A N 1
ATOM 798 C CA . GLY A 1 103 ? 2.008 6.532 -31.084 1.00 70.75 103 GLY A CA 1
ATOM 799 C C . GLY A 1 103 ? 2.741 6.972 -32.364 1.00 70.75 103 GLY A C 1
ATOM 800 O O . GLY A 1 103 ? 3.883 6.585 -32.598 1.00 70.75 103 GLY A O 1
ATOM 801 N N . GLY A 1 104 ? 2.083 7.791 -33.197 1.00 66.50 104 GLY A N 1
ATOM 802 C CA . GLY A 1 104 ? 2.685 8.467 -34.366 1.00 66.50 104 GLY A CA 1
ATOM 803 C C . GLY A 1 104 ? 2.971 7.586 -35.596 1.00 66.50 104 GLY A C 1
ATOM 804 O O . GLY A 1 104 ? 2.548 6.433 -35.670 1.00 66.50 104 GLY A O 1
ATOM 805 N N . ASN A 1 105 ? 3.696 8.114 -36.590 1.00 60.62 105 ASN A N 1
ATOM 806 C CA . ASN A 1 105 ? 4.297 7.284 -37.643 1.00 60.62 105 ASN A CA 1
ATOM 807 C C . ASN A 1 105 ? 5.379 6.434 -36.983 1.00 60.62 105 ASN A C 1
ATOM 809 O O . ASN A 1 105 ? 6.274 7.001 -36.368 1.00 60.62 105 ASN A O 1
ATOM 813 N N . VAL A 1 106 ? 5.247 5.106 -37.054 1.00 58.12 106 VAL A N 1
ATOM 814 C CA . VAL A 1 106 ? 6.094 4.144 -36.333 1.00 58.12 106 VAL A CA 1
ATOM 815 C C . VAL A 1 106 ? 7.567 4.539 -36.506 1.00 58.12 106 VAL A C 1
ATOM 817 O O . VAL A 1 106 ? 8.086 4.390 -37.615 1.00 58.12 106 VAL A O 1
ATOM 820 N N . PRO A 1 107 ? 8.251 5.060 -35.467 1.00 54.00 107 PRO A N 1
ATOM 821 C CA . PRO A 1 107 ? 9.683 5.257 -35.568 1.00 54.00 107 PRO A CA 1
ATOM 822 C C . PRO A 1 107 ? 10.304 3.880 -35.783 1.00 54.00 107 PRO A C 1
ATOM 824 O O . PRO A 1 107 ? 9.868 2.896 -35.179 1.00 54.00 107 PRO A O 1
ATOM 827 N N . ARG A 1 108 ? 11.289 3.796 -36.683 1.00 58.50 108 ARG A N 1
ATOM 828 C CA . ARG A 1 108 ? 12.086 2.581 -36.872 1.00 58.50 108 ARG A CA 1
ATOM 829 C C . ARG A 1 108 ? 12.500 2.101 -35.481 1.00 58.50 108 ARG A C 1
ATOM 831 O O . ARG A 1 108 ? 13.099 2.878 -34.740 1.00 58.50 108 ARG A O 1
ATOM 838 N N . PHE A 1 109 ? 12.109 0.878 -35.106 1.00 61.09 109 PHE A N 1
ATOM 839 C CA . PHE A 1 109 ? 12.591 0.292 -33.857 1.00 61.09 109 PHE A CA 1
ATOM 840 C C . PHE A 1 109 ? 14.120 0.418 -33.871 1.00 61.09 109 PHE A C 1
ATOM 842 O O . PHE A 1 109 ? 14.696 0.107 -34.921 1.00 61.09 109 PHE A O 1
ATOM 849 N N . PRO A 1 110 ? 14.742 0.967 -32.809 1.00 62.19 110 PRO A N 1
ATOM 850 C CA . PRO A 1 110 ? 16.148 1.341 -32.853 1.00 62.19 110 PRO A CA 1
ATOM 851 C C . PRO A 1 110 ? 16.977 0.144 -33.304 1.00 62.19 110 PRO A C 1
ATOM 853 O O . PRO A 1 110 ? 16.764 -0.985 -32.852 1.00 62.19 110 PRO A O 1
ATOM 856 N N . ASP A 1 111 ? 17.869 0.389 -34.258 1.00 65.44 111 ASP A N 1
ATOM 857 C CA . ASP A 1 111 ? 18.787 -0.633 -34.733 1.00 65.44 111 ASP A CA 1
ATOM 858 C C . ASP A 1 111 ? 19.683 -1.018 -33.542 1.00 65.44 111 ASP A C 1
ATOM 860 O O . ASP A 1 111 ? 20.090 -0.123 -32.801 1.00 65.44 111 ASP A O 1
ATOM 864 N N . PRO A 1 112 ? 20.021 -2.297 -33.300 1.00 67.69 112 PRO A N 1
ATOM 865 C CA . PRO A 1 112 ? 20.981 -2.657 -32.252 1.00 67.69 112 PRO A CA 1
ATOM 866 C C . PRO A 1 112 ? 22.321 -1.924 -32.383 1.00 67.69 112 PRO A C 1
ATOM 868 O O . PRO A 1 112 ? 23.050 -1.786 -31.409 1.00 67.69 112 PRO A O 1
ATOM 871 N N . ARG A 1 113 ? 22.641 -1.417 -33.582 1.00 71.75 113 ARG A N 1
ATOM 872 C CA . ARG A 1 113 ? 23.799 -0.551 -33.845 1.00 71.75 113 ARG A CA 1
ATOM 873 C C . ARG A 1 113 ? 23.655 0.874 -33.300 1.00 71.75 113 ARG A C 1
ATOM 875 O O . ARG A 1 113 ? 24.653 1.584 -33.228 1.00 71.75 113 ARG A O 1
ATOM 882 N N . ASP A 1 114 ? 22.454 1.293 -32.915 1.00 76.38 114 ASP A N 1
ATOM 883 C CA . ASP A 1 114 ? 22.155 2.629 -32.394 1.00 76.38 114 ASP A CA 1
ATOM 884 C C . ASP A 1 114 ? 22.366 2.728 -30.874 1.00 76.38 114 ASP A C 1
ATOM 886 O O . ASP A 1 114 ? 22.253 3.821 -30.313 1.00 76.38 114 ASP A O 1
ATOM 890 N N . PHE A 1 115 ? 22.671 1.621 -30.188 1.00 80.62 115 PHE A N 1
ATOM 891 C CA . PHE A 1 115 ? 22.896 1.602 -28.744 1.00 80.62 115 PHE A CA 1
ATOM 892 C C . PHE A 1 115 ? 23.924 0.550 -28.305 1.00 80.62 115 PHE A C 1
ATOM 894 O O . PHE A 1 115 ? 24.152 -0.456 -28.966 1.00 80.62 115 PHE A O 1
ATOM 901 N N . ARG A 1 116 ? 24.550 0.773 -27.147 1.00 84.44 116 ARG A N 1
ATOM 902 C CA . ARG A 1 116 ? 25.338 -0.229 -26.420 1.00 84.44 116 ARG A CA 1
ATOM 903 C C . ARG A 1 116 ? 24.553 -0.683 -25.206 1.00 84.44 116 ARG A C 1
ATOM 905 O O . ARG A 1 116 ? 24.046 0.145 -24.451 1.00 84.44 116 ARG A O 1
ATOM 912 N N . LEU A 1 117 ? 24.478 -1.996 -25.021 1.00 87.00 117 LEU A N 1
ATOM 913 C CA . LEU A 1 117 ? 23.830 -2.613 -23.875 1.00 87.00 117 LEU A CA 1
ATOM 914 C C . LEU A 1 117 ? 24.874 -3.338 -23.026 1.00 87.00 117 LEU A C 1
ATOM 916 O O . LEU A 1 117 ? 25.556 -4.234 -23.516 1.00 87.00 117 LEU A O 1
ATOM 920 N N . ALA A 1 118 ? 24.965 -2.977 -21.750 1.00 90.38 118 ALA A N 1
ATOM 921 C CA . ALA A 1 118 ? 25.698 -3.746 -20.751 1.00 90.38 118 ALA A CA 1
ATOM 922 C C . ALA A 1 118 ? 24.702 -4.418 -19.804 1.00 90.38 118 ALA A C 1
ATOM 924 O O . ALA A 1 118 ? 23.831 -3.745 -19.254 1.00 90.38 118 ALA A O 1
ATOM 925 N N . ILE A 1 119 ? 24.836 -5.733 -19.622 1.00 91.75 119 ILE A N 1
ATOM 926 C CA . ILE A 1 119 ? 24.017 -6.536 -18.709 1.00 91.75 119 ILE A CA 1
ATOM 927 C C . ILE A 1 119 ? 24.950 -7.077 -17.629 1.00 91.75 119 ILE A C 1
ATOM 929 O O . ILE A 1 119 ? 25.923 -7.760 -17.943 1.00 91.75 119 ILE A O 1
ATOM 933 N N . VAL A 1 120 ? 24.666 -6.753 -16.371 1.00 91.31 120 VAL A N 1
ATOM 934 C CA . VAL A 1 120 ? 25.462 -7.165 -15.212 1.00 91.31 120 VAL A CA 1
ATOM 935 C C . VAL A 1 120 ? 24.554 -7.873 -14.217 1.00 91.31 120 VAL A C 1
ATOM 937 O O . VAL A 1 120 ? 23.499 -7.354 -13.849 1.00 91.31 120 VAL A O 1
ATOM 940 N N . ASP A 1 121 ? 24.969 -9.063 -13.798 1.00 89.88 121 ASP A N 1
ATOM 941 C CA . ASP A 1 121 ? 24.301 -9.824 -12.749 1.00 89.88 121 ASP A CA 1
ATOM 942 C C . ASP A 1 121 ? 24.761 -9.323 -11.371 1.00 89.88 121 ASP A C 1
ATOM 944 O O . ASP A 1 121 ? 25.945 -9.419 -11.042 1.00 89.88 121 ASP A O 1
ATOM 948 N N . GLU A 1 122 ? 23.850 -8.750 -10.580 1.00 88.44 122 GLU A N 1
ATOM 949 C CA . GLU A 1 122 ? 24.147 -8.216 -9.246 1.00 88.44 122 GLU A CA 1
ATOM 950 C C . GLU A 1 122 ? 23.222 -8.834 -8.181 1.00 88.44 122 GLU A C 1
ATOM 952 O O . GLU A 1 122 ? 22.076 -9.193 -8.473 1.00 88.44 122 GLU A O 1
ATOM 957 N N . PRO A 1 123 ? 23.648 -8.895 -6.903 1.00 83.31 123 PRO A N 1
ATOM 958 C CA . PRO A 1 123 ? 22.783 -9.326 -5.799 1.00 83.31 123 PRO A CA 1
ATOM 959 C C . PRO A 1 123 ? 21.488 -8.510 -5.681 1.00 83.31 123 PRO A C 1
ATOM 961 O O . PRO A 1 123 ? 20.472 -8.995 -5.190 1.00 83.31 123 PRO A O 1
ATOM 964 N N . GLU A 1 124 ? 21.513 -7.254 -6.123 1.00 83.06 124 GLU A N 1
ATOM 965 C CA . GLU A 1 124 ? 20.365 -6.351 -6.078 1.00 83.06 124 GLU A CA 1
ATOM 966 C C . GLU A 1 124 ? 19.439 -6.480 -7.299 1.00 83.06 124 GLU A C 1
ATOM 968 O O . GLU A 1 124 ? 18.439 -5.766 -7.363 1.00 83.06 124 GLU A O 1
ATOM 973 N N . GLY A 1 125 ? 19.755 -7.366 -8.250 1.00 89.00 125 GLY A N 1
ATOM 974 C CA . GLY A 1 125 ? 19.017 -7.597 -9.491 1.00 89.00 125 GLY A CA 1
ATOM 975 C C . GLY A 1 125 ? 19.893 -7.517 -10.741 1.00 89.00 125 GLY A C 1
ATOM 976 O O . GLY A 1 125 ? 21.083 -7.226 -10.674 1.00 89.00 125 GLY A O 1
ATOM 977 N N . VAL A 1 126 ? 19.293 -7.724 -11.912 1.00 92.31 126 VAL A N 1
ATOM 978 C CA . VAL A 1 126 ? 20.011 -7.615 -13.190 1.00 92.31 126 VAL A CA 1
ATOM 979 C C . VAL A 1 126 ? 20.081 -6.147 -13.597 1.00 92.31 126 VAL A C 1
ATOM 981 O O . VAL A 1 126 ? 19.056 -5.529 -13.895 1.00 92.31 126 VAL A O 1
ATOM 984 N N . ARG A 1 127 ? 21.284 -5.570 -13.616 1.00 93.12 127 ARG A N 1
ATOM 985 C CA . ARG A 1 127 ? 21.504 -4.190 -14.056 1.00 93.12 127 ARG A CA 1
ATOM 986 C C . ARG A 1 127 ? 21.725 -4.152 -15.564 1.00 93.12 127 ARG A C 1
ATOM 988 O O . ARG A 1 127 ? 22.625 -4.796 -16.092 1.00 93.12 127 ARG A O 1
ATOM 995 N N . MET A 1 128 ? 20.910 -3.362 -16.251 1.00 92.19 128 MET A N 1
ATOM 996 C CA . MET A 1 128 ? 20.978 -3.114 -17.685 1.00 92.19 128 MET A CA 1
ATOM 997 C C . MET A 1 128 ? 21.286 -1.639 -17.923 1.00 92.19 128 MET A C 1
ATOM 999 O O . MET A 1 128 ? 20.509 -0.768 -17.540 1.00 92.19 128 MET A O 1
ATOM 1003 N N . ARG A 1 129 ? 22.410 -1.342 -18.572 1.00 91.38 129 ARG A N 1
ATOM 1004 C CA . ARG A 1 129 ? 22.774 0.022 -18.970 1.00 91.38 129 ARG A CA 1
ATOM 1005 C C . ARG A 1 129 ? 22.675 0.149 -20.481 1.00 91.38 129 ARG A C 1
ATOM 1007 O O . ARG A 1 129 ? 23.354 -0.579 -21.200 1.00 91.38 129 ARG A O 1
ATOM 1014 N N . VAL A 1 130 ? 21.829 1.070 -20.929 1.00 88.75 130 VAL A N 1
ATOM 1015 C CA . VAL A 1 130 ? 21.602 1.406 -22.335 1.00 88.75 130 VAL A CA 1
ATOM 1016 C C . VAL A 1 130 ? 22.268 2.747 -22.619 1.00 88.75 130 VAL A C 1
ATOM 1018 O O . VAL A 1 130 ? 21.888 3.767 -22.044 1.00 88.75 130 VAL A O 1
ATOM 1021 N N . GLU A 1 131 ? 23.260 2.753 -23.499 1.00 86.50 131 GLU A N 1
ATOM 1022 C CA . GLU A 1 131 ? 23.920 3.968 -23.986 1.00 86.50 131 GLU A CA 1
ATOM 1023 C C . GLU A 1 131 ? 23.555 4.176 -25.447 1.00 86.50 131 GLU A C 1
ATOM 1025 O O . GLU A 1 131 ? 23.747 3.276 -26.262 1.00 86.50 131 GLU A O 1
ATOM 1030 N N . PHE A 1 132 ? 23.033 5.345 -25.799 1.00 83.94 132 PHE A N 1
ATOM 1031 C CA . PHE A 1 132 ? 22.668 5.626 -27.183 1.00 83.94 132 PHE A CA 1
ATOM 1032 C C . PHE A 1 132 ? 23.892 6.107 -27.963 1.00 83.94 132 PHE A C 1
ATOM 1034 O O . PHE A 1 132 ? 24.622 6.981 -27.512 1.00 83.94 132 PHE A O 1
ATOM 1041 N N . LEU A 1 133 ? 24.113 5.549 -29.151 1.00 80.19 133 LEU A N 1
ATOM 1042 C CA . LEU A 1 133 ? 25.231 5.905 -30.030 1.00 80.19 133 LEU A CA 1
ATOM 1043 C C . LEU A 1 133 ? 24.878 7.016 -31.024 1.00 80.19 133 LEU A C 1
ATOM 1045 O O . LEU A 1 133 ? 25.757 7.542 -31.708 1.00 80.19 133 LEU A O 1
ATOM 1049 N N . SER A 1 134 ? 23.600 7.389 -31.119 1.00 77.81 134 SER A N 1
ATOM 1050 C CA . SER A 1 134 ? 23.170 8.461 -32.010 1.00 77.81 134 SER A CA 1
ATOM 1051 C C . SER A 1 134 ? 23.679 9.824 -31.508 1.00 77.81 134 SER A C 1
ATOM 1053 O O . SER A 1 134 ? 23.583 10.112 -30.314 1.00 77.81 134 SER A O 1
ATOM 1055 N N . PRO A 1 135 ? 24.168 10.723 -32.385 1.00 74.00 135 PRO A N 1
ATOM 1056 C CA . PRO A 1 135 ? 24.685 12.034 -31.973 1.00 74.00 135 PRO A CA 1
ATOM 1057 C C . PRO A 1 135 ? 23.685 12.888 -31.180 1.00 74.00 135 PRO A C 1
ATOM 1059 O O . PRO A 1 135 ? 24.090 13.676 -30.332 1.00 74.00 135 PRO A O 1
ATOM 1062 N N . ALA A 1 136 ? 22.383 12.713 -31.431 1.00 73.38 136 ALA A N 1
ATOM 1063 C CA . ALA A 1 136 ? 21.313 13.425 -30.734 1.00 73.38 136 ALA A CA 1
ATOM 1064 C C . ALA A 1 136 ? 21.080 12.933 -29.293 1.00 73.38 136 ALA A C 1
ATOM 1066 O O . ALA A 1 136 ? 20.566 13.691 -28.476 1.00 73.38 136 ALA A O 1
ATOM 1067 N N . LEU A 1 137 ? 21.440 11.682 -28.983 1.00 71.75 137 LEU A N 1
ATOM 1068 C CA . LEU A 1 137 ? 21.191 11.041 -27.686 1.00 71.75 137 LEU A CA 1
ATOM 1069 C C . LEU A 1 137 ? 22.474 10.533 -27.012 1.00 71.75 137 LEU A C 1
ATOM 1071 O O . LEU A 1 137 ? 22.388 9.890 -25.975 1.00 71.75 137 LEU A O 1
ATOM 1075 N N . ASN A 1 138 ? 23.658 10.841 -27.547 1.00 71.44 138 ASN A N 1
ATOM 1076 C CA . ASN A 1 138 ? 24.947 10.350 -27.039 1.00 71.44 138 ASN A CA 1
ATOM 1077 C C . ASN A 1 138 ? 25.227 10.759 -25.576 1.00 71.44 138 ASN A C 1
ATOM 1079 O O . ASN A 1 138 ? 25.958 10.090 -24.855 1.00 71.44 138 ASN A O 1
ATOM 1083 N N . ALA A 1 139 ? 24.617 11.850 -25.101 1.00 72.50 139 ALA A N 1
ATOM 1084 C CA . ALA A 1 139 ? 24.699 12.264 -23.698 1.00 72.50 139 ALA A CA 1
ATOM 1085 C C . ALA A 1 139 ? 23.710 11.521 -22.775 1.00 72.50 139 ALA A C 1
ATOM 1087 O O . ALA A 1 139 ? 23.787 11.645 -21.553 1.00 72.50 139 ALA A O 1
ATOM 1088 N N . CYS A 1 140 ? 22.763 10.770 -23.337 1.00 77.94 140 CYS A N 1
ATOM 1089 C CA . CYS A 1 140 ? 21.748 10.038 -22.597 1.00 77.94 140 CYS A CA 1
ATOM 1090 C C . CYS A 1 140 ? 22.218 8.601 -22.351 1.00 77.94 140 CYS A C 1
ATOM 1092 O O . CYS A 1 140 ? 22.490 7.841 -23.278 1.00 77.94 140 CYS A O 1
ATOM 1094 N N . SER A 1 141 ? 22.251 8.209 -21.082 1.00 83.44 141 SER A N 1
ATOM 1095 C CA . SER A 1 141 ? 22.353 6.807 -20.682 1.00 83.44 141 SER A CA 1
ATOM 1096 C C . SER A 1 141 ? 21.173 6.478 -19.782 1.00 83.44 141 SER A C 1
ATOM 1098 O O . SER A 1 141 ? 20.771 7.293 -18.950 1.00 83.44 141 SER A O 1
ATOM 1100 N N . VAL A 1 142 ? 20.582 5.307 -19.994 1.00 89.19 142 VAL A N 1
ATOM 1101 C CA . VAL A 1 142 ? 19.461 4.813 -19.197 1.00 89.19 142 VAL A CA 1
ATOM 1102 C C . VAL A 1 142 ? 19.933 3.584 -18.445 1.00 89.19 142 VAL A C 1
ATOM 1104 O O . VAL A 1 142 ? 20.434 2.630 -19.038 1.00 89.19 142 VAL A O 1
ATOM 1107 N N . GLU A 1 143 ? 19.770 3.613 -17.131 1.00 90.06 143 GLU A N 1
ATOM 1108 C CA . GLU A 1 143 ? 20.035 2.478 -16.260 1.00 90.06 143 GLU A CA 1
ATOM 1109 C C . GLU A 1 143 ? 18.703 1.870 -15.823 1.00 90.06 143 GLU A C 1
ATOM 1111 O O . GLU A 1 143 ? 17.847 2.548 -15.256 1.00 90.06 143 GLU A O 1
ATOM 1116 N N . VAL A 1 144 ? 18.521 0.587 -16.119 1.00 91.12 144 VAL A N 1
ATOM 1117 C CA . VAL A 1 144 ? 17.337 -0.194 -15.773 1.00 91.12 144 VAL A CA 1
ATOM 1118 C C . VAL A 1 144 ? 17.776 -1.337 -14.879 1.00 91.12 144 VAL A C 1
ATOM 1120 O O . VAL A 1 144 ? 18.687 -2.088 -15.219 1.00 91.12 144 VAL A O 1
ATOM 1123 N N . ARG A 1 145 ? 17.106 -1.506 -13.743 1.00 92.12 145 ARG A N 1
ATOM 1124 C CA . ARG A 1 145 ? 17.305 -2.666 -12.877 1.00 92.12 145 ARG A CA 1
ATOM 1125 C C . ARG A 1 145 ? 16.107 -3.594 -12.991 1.00 92.12 145 ARG A C 1
ATOM 1127 O O . ARG A 1 145 ? 14.988 -3.212 -12.658 1.00 92.12 145 ARG A O 1
ATOM 1134 N N . VAL A 1 146 ? 16.355 -4.808 -13.467 1.00 91.50 146 VAL A N 1
ATOM 1135 C CA . VAL A 1 146 ? 15.339 -5.843 -13.651 1.00 91.50 146 VAL A CA 1
ATOM 1136 C C . VAL A 1 146 ? 15.371 -6.779 -12.451 1.00 91.50 146 VAL A C 1
ATOM 1138 O O . VAL A 1 146 ? 16.396 -7.385 -12.141 1.00 91.50 146 VAL A O 1
ATOM 1141 N N . LEU A 1 147 ? 14.230 -6.893 -11.775 1.00 91.81 147 LEU A N 1
ATOM 1142 C CA . LEU A 1 147 ? 14.045 -7.778 -10.631 1.00 91.81 147 LEU A CA 1
ATOM 1143 C C . LEU A 1 147 ? 13.155 -8.948 -11.032 1.00 91.81 147 LEU A C 1
ATOM 1145 O O . LEU A 1 147 ? 12.063 -8.745 -11.562 1.00 91.81 147 LEU A O 1
ATOM 1149 N N . VAL A 1 148 ? 13.602 -10.168 -10.742 1.00 90.56 148 VAL A N 1
ATOM 1150 C CA . VAL A 1 148 ? 12.770 -11.361 -10.916 1.00 90.56 148 VAL A CA 1
ATOM 1151 C C . VAL A 1 148 ? 11.861 -11.504 -9.712 1.00 90.56 148 VAL A C 1
ATOM 1153 O O . VAL A 1 148 ? 12.334 -11.510 -8.574 1.00 90.56 148 VAL A O 1
ATOM 1156 N N . ALA A 1 149 ? 10.564 -11.639 -9.966 1.00 91.19 149 ALA A N 1
ATOM 1157 C CA . ALA A 1 149 ? 9.562 -11.759 -8.925 1.00 91.19 149 ALA A CA 1
ATOM 1158 C C . ALA A 1 149 ? 8.543 -12.856 -9.243 1.00 91.19 149 ALA A C 1
ATOM 1160 O O . ALA A 1 149 ? 8.180 -13.066 -10.400 1.00 91.19 149 ALA A O 1
ATOM 1161 N N . ILE A 1 150 ? 8.058 -13.521 -8.197 1.00 91.50 150 ILE A N 1
ATOM 1162 C CA . ILE A 1 150 ? 6.930 -14.453 -8.247 1.00 91.50 150 ILE A CA 1
ATOM 1163 C C . ILE A 1 150 ? 5.742 -13.749 -7.594 1.00 91.50 150 ILE A C 1
ATOM 1165 O O . ILE A 1 150 ? 5.811 -13.412 -6.414 1.00 91.50 150 ILE A O 1
ATOM 1169 N N . GLY A 1 151 ? 4.683 -13.497 -8.363 1.00 89.62 151 GLY A N 1
ATOM 1170 C CA . GLY A 1 151 ? 3.451 -12.894 -7.853 1.00 89.62 151 GLY A CA 1
ATOM 1171 C C . GLY A 1 151 ? 2.583 -13.919 -7.126 1.00 89.62 151 GLY A C 1
ATOM 1172 O O . GLY A 1 151 ? 2.396 -15.031 -7.622 1.00 89.62 151 GLY A O 1
ATOM 1173 N N . LEU A 1 152 ? 2.060 -13.535 -5.965 1.00 89.69 152 LEU A N 1
ATOM 1174 C CA . LEU A 1 152 ? 1.171 -14.331 -5.127 1.00 89.69 152 LEU A CA 1
ATOM 1175 C C . LEU A 1 152 ? -0.056 -13.494 -4.761 1.00 89.69 152 LEU A C 1
ATOM 1177 O O . LEU A 1 152 ? 0.080 -12.382 -4.251 1.00 89.69 152 LEU A O 1
ATOM 1181 N N . ASP A 1 153 ? -1.248 -14.047 -4.970 1.00 88.06 153 ASP A N 1
ATOM 1182 C CA . ASP A 1 153 ? -2.502 -13.438 -4.509 1.00 88.06 153 ASP A CA 1
ATOM 1183 C C . ASP A 1 153 ? -2.756 -13.814 -3.040 1.00 88.06 153 ASP A C 1
ATOM 1185 O O . ASP A 1 153 ? -3.710 -14.506 -2.707 1.00 88.06 153 ASP A O 1
ATOM 1189 N N . ALA A 1 154 ? -1.801 -13.459 -2.179 1.00 90.44 154 ALA A N 1
ATOM 1190 C CA . ALA A 1 154 ? -1.833 -13.720 -0.746 1.00 90.44 154 ALA A CA 1
ATOM 1191 C C . ALA A 1 154 ? -1.146 -12.583 0.019 1.00 90.44 154 ALA A C 1
ATOM 1193 O O . ALA A 1 154 ? -0.245 -11.922 -0.503 1.00 90.44 154 ALA A O 1
ATOM 1194 N N . TRP A 1 155 ? -1.556 -12.381 1.265 1.00 93.44 155 TRP A N 1
ATOM 1195 C CA . TRP A 1 155 ? -0.960 -11.444 2.206 1.00 93.44 155 TRP A CA 1
ATOM 1196 C C . TRP A 1 155 ? 0.013 -12.174 3.146 1.00 93.44 155 TRP A C 1
ATOM 1198 O O . TRP A 1 155 ? -0.290 -13.295 3.564 1.00 93.44 155 TRP A O 1
ATOM 1208 N N . PRO A 1 156 ? 1.171 -11.589 3.502 1.00 93.81 156 PRO A N 1
ATOM 1209 C CA . PRO A 1 156 ? 2.141 -12.271 4.350 1.00 93.81 156 PRO A CA 1
ATOM 1210 C C . PRO A 1 156 ? 1.576 -12.575 5.742 1.00 93.81 156 PRO A C 1
ATOM 1212 O O . PRO A 1 156 ? 0.882 -11.758 6.340 1.00 93.81 156 PRO A O 1
ATOM 1215 N N . SER A 1 157 ? 1.925 -13.734 6.293 1.00 90.69 157 SER A N 1
ATOM 1216 C CA . SER A 1 157 ? 1.508 -14.140 7.648 1.00 90.69 157 SER A CA 1
ATOM 1217 C C . SER A 1 157 ? 2.356 -13.506 8.755 1.00 90.69 157 SER A C 1
ATOM 1219 O O . SER A 1 157 ? 1.943 -13.404 9.907 1.00 90.69 157 SER A O 1
ATOM 1221 N N . THR A 1 158 ? 3.576 -13.095 8.410 1.00 90.50 158 THR A N 1
ATOM 1222 C CA . THR A 1 158 ? 4.580 -12.582 9.350 1.00 90.50 158 THR A CA 1
ATOM 1223 C C . THR A 1 158 ? 4.505 -11.073 9.589 1.00 90.50 158 THR A C 1
ATOM 1225 O O . THR A 1 158 ? 5.280 -10.554 10.398 1.00 90.50 158 THR A O 1
ATOM 1228 N N . THR A 1 159 ? 3.604 -10.365 8.902 1.00 91.81 159 THR A N 1
ATOM 1229 C CA . THR A 1 159 ? 3.328 -8.943 9.141 1.00 91.81 159 THR A CA 1
ATOM 1230 C C . THR A 1 159 ? 2.179 -8.774 10.135 1.00 91.81 159 THR A C 1
ATOM 1232 O O . THR A 1 159 ? 1.238 -9.559 10.160 1.00 91.81 159 THR A O 1
ATOM 1235 N N . ASP A 1 160 ? 2.266 -7.741 10.967 1.00 90.06 160 ASP A N 1
ATOM 1236 C CA . ASP A 1 160 ? 1.197 -7.288 11.861 1.00 90.06 160 ASP A CA 1
ATOM 1237 C C . ASP A 1 160 ? 0.305 -6.209 11.212 1.00 90.06 160 ASP A C 1
ATOM 1239 O O . ASP A 1 160 ? -0.695 -5.783 11.791 1.00 90.06 160 ASP A O 1
ATOM 1243 N N . PHE A 1 161 ? 0.640 -5.768 9.996 1.00 93.19 161 PHE A N 1
ATOM 1244 C CA . PHE A 1 161 ? -0.185 -4.880 9.186 1.00 93.19 161 PHE A CA 1
ATOM 1245 C C . PHE A 1 161 ? -1.236 -5.690 8.405 1.00 93.19 161 PHE A C 1
ATOM 1247 O O . PHE A 1 161 ? -0.897 -6.736 7.847 1.00 93.19 161 PHE A O 1
ATOM 1254 N N . PRO A 1 162 ? -2.487 -5.209 8.272 1.00 93.06 162 PRO A N 1
ATOM 1255 C CA . PRO A 1 162 ? -3.024 -3.940 8.782 1.00 93.06 162 PRO A CA 1
ATOM 1256 C C . PRO A 1 162 ? -3.592 -4.021 10.212 1.00 93.06 162 PRO A C 1
ATOM 1258 O O . PRO A 1 162 ? -3.980 -2.995 10.759 1.00 93.06 162 PRO A O 1
ATOM 1261 N N . PHE A 1 163 ? -3.637 -5.208 10.825 1.00 90.44 163 PHE A N 1
ATOM 1262 C CA . PHE A 1 163 ? -4.356 -5.481 12.082 1.00 90.44 163 PHE A CA 1
ATOM 1263 C C . PHE A 1 163 ? -3.890 -4.666 13.295 1.00 90.44 163 PHE A C 1
ATOM 1265 O O . PHE A 1 163 ? -4.664 -4.434 14.218 1.00 90.44 163 PHE A O 1
ATOM 1272 N N . ARG A 1 164 ? -2.647 -4.174 13.296 1.00 90.19 164 ARG A N 1
ATOM 1273 C CA . ARG A 1 164 ? -2.151 -3.255 14.335 1.00 90.19 164 ARG A CA 1
ATOM 1274 C C . ARG A 1 164 ? -2.833 -1.877 14.326 1.00 90.19 164 ARG A C 1
ATOM 1276 O O . ARG A 1 164 ? -2.764 -1.167 15.330 1.00 90.19 164 ARG A O 1
ATOM 1283 N N . VAL A 1 165 ? -3.475 -1.483 13.220 1.00 90.81 165 VAL A N 1
ATOM 1284 C CA . VAL A 1 165 ? -4.130 -0.175 13.090 1.00 90.81 165 VAL A CA 1
ATOM 1285 C C . VAL A 1 165 ? -5.568 -0.254 13.611 1.00 90.81 165 VAL A C 1
ATOM 1287 O O . VAL A 1 165 ? -6.361 -1.043 13.101 1.00 90.81 165 VAL A O 1
ATOM 1290 N N . PRO A 1 166 ? -5.957 0.585 14.591 1.00 90.31 166 PRO A N 1
ATOM 1291 C CA . PRO A 1 166 ? -7.287 0.516 15.179 1.00 90.31 166 PRO A CA 1
ATOM 1292 C C . PRO A 1 166 ? -8.378 0.933 14.186 1.00 90.31 166 PRO A C 1
ATOM 1294 O O . PRO A 1 166 ? -8.197 1.878 13.419 1.00 90.31 166 PRO A O 1
ATOM 1297 N N . LEU A 1 167 ? -9.573 0.344 14.299 1.00 91.38 167 LEU A N 1
ATOM 1298 C CA . LEU A 1 167 ? -10.737 0.706 13.467 1.00 91.38 167 LEU A CA 1
ATOM 1299 C C . LEU A 1 167 ? -11.168 2.181 13.577 1.00 91.38 167 LEU A C 1
ATOM 1301 O O . LEU A 1 167 ? -11.900 2.687 12.728 1.00 91.38 167 LEU A O 1
ATOM 1305 N N . GLY A 1 168 ? -10.736 2.878 14.633 1.00 88.69 168 GLY A N 1
ATOM 1306 C CA . GLY A 1 168 ? -10.946 4.318 14.804 1.00 88.69 168 GLY A CA 1
ATOM 1307 C C . GLY A 1 168 ? -9.963 5.213 14.034 1.00 88.69 168 GLY A C 1
ATOM 1308 O O . GLY A 1 168 ? -10.117 6.430 14.074 1.00 88.69 168 GLY A O 1
ATOM 1309 N N . HIS A 1 169 ? -8.954 4.647 13.370 1.00 91.06 169 HIS A N 1
ATOM 1310 C CA . HIS A 1 169 ? -7.971 5.400 12.592 1.00 91.06 169 HIS A CA 1
ATOM 1311 C C . HIS A 1 169 ? -8.584 5.956 11.296 1.00 91.06 169 HIS A C 1
ATOM 1313 O O . HIS A 1 169 ? -9.379 5.273 10.645 1.00 91.06 169 HIS A O 1
ATOM 1319 N N . ALA A 1 170 ? -8.182 7.166 10.889 1.00 89.56 170 ALA A N 1
ATOM 1320 C CA . ALA A 1 170 ? -8.686 7.827 9.679 1.00 89.56 170 ALA A CA 1
ATOM 1321 C C . ALA A 1 170 ? -8.486 6.981 8.409 1.00 89.56 170 ALA A C 1
ATOM 1323 O O . ALA A 1 170 ? -9.413 6.798 7.622 1.00 89.56 170 ALA A O 1
ATOM 1324 N N . ASP A 1 171 ? -7.295 6.399 8.278 1.00 91.81 171 ASP A N 1
ATOM 1325 C CA . ASP A 1 171 ? -6.883 5.597 7.121 1.00 91.81 171 ASP A CA 1
ATOM 1326 C C . ASP A 1 171 ? -7.085 4.079 7.301 1.00 91.81 171 ASP A C 1
ATOM 1328 O O . ASP A 1 171 ? -6.583 3.288 6.508 1.00 91.81 171 ASP A O 1
ATOM 1332 N N . CYS A 1 172 ? -7.838 3.630 8.315 1.00 92.81 172 CYS A N 1
ATOM 1333 C CA . CYS A 1 172 ? -8.011 2.191 8.574 1.00 92.81 172 CYS A CA 1
ATOM 1334 C C . CYS A 1 172 ? -8.572 1.439 7.350 1.00 92.81 172 CYS A C 1
ATOM 1336 O O . CYS A 1 172 ? -8.039 0.406 6.941 1.00 92.81 172 CYS A O 1
ATOM 1338 N N . LEU A 1 173 ? -9.600 2.000 6.701 1.00 93.69 173 LEU A N 1
ATOM 1339 C CA . LEU A 1 173 ? -10.179 1.413 5.490 1.00 93.69 173 LEU A CA 1
ATOM 1340 C C . LEU A 1 173 ? -9.158 1.330 4.343 1.00 93.69 173 LEU A C 1
ATOM 1342 O O . LEU A 1 173 ? -9.110 0.318 3.647 1.00 93.69 173 LEU A O 1
ATOM 1346 N N . LEU A 1 174 ? -8.329 2.366 4.170 1.00 93.88 174 LEU A N 1
ATOM 1347 C CA . LEU A 1 174 ? -7.262 2.394 3.168 1.00 93.88 174 LEU A CA 1
ATOM 1348 C C . LEU A 1 174 ? -6.248 1.271 3.412 1.00 93.88 174 LEU A C 1
ATOM 1350 O O . LEU A 1 174 ? -5.851 0.585 2.474 1.00 93.88 174 LEU A O 1
ATOM 1354 N N . TYR A 1 175 ? -5.833 1.066 4.659 1.00 95.25 175 TYR A N 1
ATOM 1355 C CA . TYR A 1 175 ? -4.841 0.050 4.999 1.00 95.25 175 TYR A CA 1
ATOM 1356 C C . TYR A 1 175 ? -5.351 -1.371 4.770 1.00 95.25 175 TYR A C 1
ATOM 1358 O O . TYR A 1 175 ? -4.621 -2.194 4.216 1.00 95.25 175 TYR A O 1
ATOM 1366 N N . HIS A 1 176 ? -6.619 -1.646 5.087 1.00 95.00 176 HIS A N 1
ATOM 1367 C CA . HIS A 1 176 ? -7.230 -2.925 4.727 1.00 95.00 176 HIS A CA 1
ATOM 1368 C C . HIS A 1 176 ? -7.355 -3.105 3.209 1.00 95.00 176 HIS A C 1
ATOM 1370 O O . HIS A 1 176 ? -7.061 -4.186 2.713 1.00 95.00 176 HIS A O 1
ATOM 1376 N N . GLN A 1 177 ? -7.702 -2.058 2.451 1.00 93.31 177 GLN A N 1
ATOM 1377 C CA . GLN A 1 177 ? -7.710 -2.118 0.981 1.00 93.31 177 GLN A CA 1
ATOM 1378 C C . GLN A 1 177 ? -6.313 -2.372 0.398 1.00 93.31 177 GLN A C 1
ATOM 1380 O O . GLN A 1 177 ? -6.160 -3.143 -0.546 1.00 93.31 177 GLN A O 1
ATOM 1385 N N . ALA A 1 178 ? -5.274 -1.753 0.960 1.00 95.06 178 ALA A N 1
ATOM 1386 C CA . ALA A 1 178 ? -3.898 -1.984 0.536 1.00 95.06 178 ALA A CA 1
ATOM 1387 C C . ALA A 1 178 ? -3.475 -3.443 0.779 1.00 95.06 178 ALA A C 1
ATOM 1389 O O . ALA A 1 178 ? -2.838 -4.049 -0.085 1.00 95.06 178 ALA A O 1
ATOM 1390 N N . ALA A 1 179 ? -3.888 -4.028 1.906 1.00 94.94 179 ALA A N 1
ATOM 1391 C CA . ALA A 1 179 ? -3.603 -5.416 2.262 1.00 94.94 179 ALA A CA 1
ATOM 1392 C C . ALA A 1 179 ? -4.316 -6.467 1.383 1.00 94.94 179 ALA A C 1
ATOM 1394 O O . ALA A 1 179 ? -3.988 -7.648 1.444 1.00 94.94 179 ALA A O 1
ATOM 1395 N N . GLU A 1 180 ? -5.251 -6.066 0.516 1.00 91.69 180 GLU A N 1
ATOM 1396 C CA . GLU A 1 180 ? -5.869 -6.967 -0.469 1.00 91.69 180 GLU A CA 1
ATOM 1397 C C . GLU A 1 180 ? -5.005 -7.168 -1.727 1.00 91.69 180 GLU A C 1
ATOM 1399 O O . GLU A 1 180 ? -5.297 -8.043 -2.534 1.00 91.69 180 GLU A O 1
ATOM 1404 N N . THR A 1 181 ? -3.947 -6.376 -1.925 1.00 90.19 181 THR A N 1
ATOM 1405 C CA . THR A 1 181 ? -3.230 -6.290 -3.216 1.00 90.19 181 THR A CA 1
ATOM 1406 C C . THR A 1 181 ? -2.156 -7.365 -3.466 1.00 90.19 181 THR A C 1
ATOM 1408 O O . THR A 1 181 ? -1.358 -7.246 -4.402 1.00 90.19 181 THR A O 1
ATOM 1411 N N . GLY A 1 182 ? -2.149 -8.431 -2.660 1.00 89.12 182 GLY A N 1
ATOM 1412 C CA . GLY A 1 182 ? -1.215 -9.555 -2.767 1.00 89.12 182 GLY A CA 1
ATOM 1413 C C . GLY A 1 182 ? 0.248 -9.198 -2.462 1.00 89.12 182 GLY A C 1
ATOM 1414 O O . GLY A 1 182 ? 0.574 -8.097 -2.009 1.00 89.12 182 GLY A O 1
ATOM 1415 N N . MET A 1 183 ? 1.156 -10.139 -2.729 1.00 93.69 183 MET A N 1
ATOM 1416 C CA . MET A 1 183 ? 2.593 -9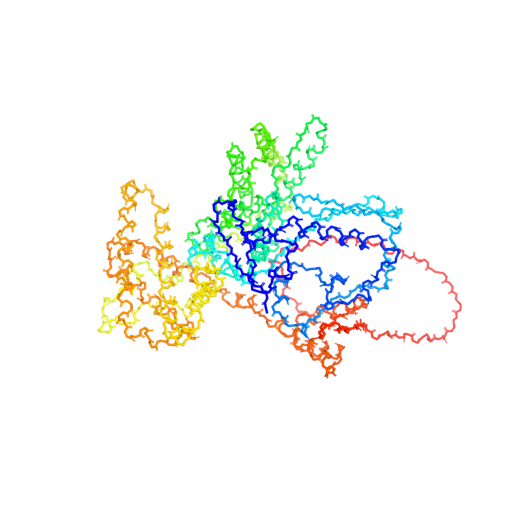.984 -2.487 1.00 93.69 183 MET A CA 1
ATOM 1417 C C . MET A 1 183 ? 3.451 -10.521 -3.632 1.00 93.69 183 MET A C 1
ATOM 1419 O O . MET A 1 183 ? 3.012 -11.310 -4.465 1.00 93.69 183 MET A O 1
ATOM 1423 N N . TYR A 1 184 ? 4.717 -10.111 -3.650 1.00 93.94 184 TYR A N 1
ATOM 1424 C CA . TYR A 1 184 ? 5.711 -10.588 -4.605 1.00 93.94 184 TYR A CA 1
ATOM 1425 C C . TYR A 1 184 ? 6.928 -11.145 -3.870 1.00 93.94 184 TYR A C 1
ATOM 1427 O O . TYR A 1 184 ? 7.497 -10.479 -3.006 1.00 93.94 184 TYR A O 1
ATOM 1435 N N . LEU A 1 185 ? 7.363 -12.345 -4.251 1.00 94.25 185 LEU A N 1
ATOM 1436 C CA . LEU A 1 185 ? 8.624 -12.931 -3.802 1.00 94.25 185 LEU A CA 1
ATOM 1437 C C . LEU A 1 185 ? 9.726 -12.552 -4.788 1.00 94.25 185 LEU A C 1
ATOM 1439 O O . LEU A 1 185 ? 9.747 -13.041 -5.916 1.00 94.25 185 LEU A O 1
ATOM 1443 N N . VAL A 1 186 ? 10.628 -11.666 -4.375 1.00 93.31 186 VAL A N 1
ATOM 1444 C CA . VAL A 1 186 ? 11.631 -11.031 -5.236 1.00 93.31 186 VAL A CA 1
ATOM 1445 C C . VAL A 1 186 ? 13.017 -11.622 -4.997 1.00 93.31 186 VAL A C 1
ATOM 1447 O O . VAL A 1 186 ? 13.467 -11.769 -3.858 1.00 93.31 186 VAL A O 1
ATOM 1450 N N . GLY A 1 187 ? 13.720 -11.945 -6.082 1.00 87.38 187 GLY A N 1
ATOM 1451 C CA . GLY A 1 187 ? 15.120 -12.350 -6.040 1.00 87.38 187 GLY A CA 1
ATOM 1452 C C . GLY A 1 187 ? 16.011 -11.156 -5.697 1.00 87.38 187 GLY A C 1
ATOM 1453 O O . GLY A 1 187 ? 16.378 -10.396 -6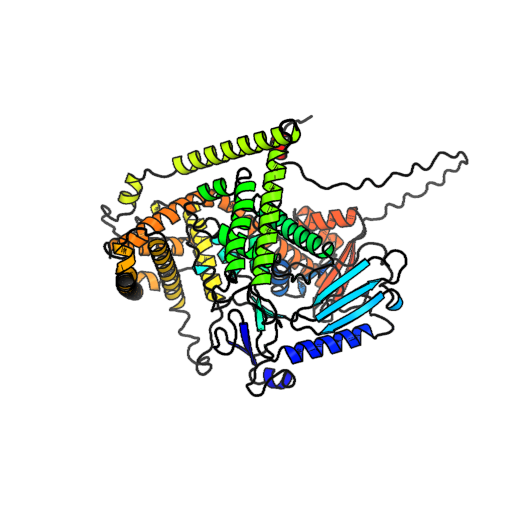.584 1.00 87.38 187 GLY A O 1
ATOM 1454 N N . TYR A 1 188 ? 16.314 -10.963 -4.410 1.00 84.00 188 TYR A N 1
ATOM 1455 C CA . TYR A 1 188 ? 17.121 -9.842 -3.915 1.00 84.00 188 TYR A CA 1
ATOM 1456 C C . TYR A 1 188 ? 18.081 -10.281 -2.795 1.00 84.00 188 TYR A C 1
ATOM 1458 O O . TYR A 1 188 ? 17.729 -11.097 -1.937 1.00 84.00 188 TYR A O 1
ATOM 1466 N N . GLY A 1 189 ? 19.298 -9.734 -2.786 1.00 80.19 189 GLY A N 1
ATOM 1467 C CA . GLY A 1 189 ? 20.344 -9.952 -1.779 1.00 80.19 189 GLY A CA 1
ATOM 1468 C C . GLY A 1 189 ? 21.326 -11.083 -2.122 1.00 80.19 189 GLY A C 1
ATOM 1469 O O . GLY A 1 189 ? 21.477 -11.466 -3.281 1.00 80.19 189 GLY A O 1
ATOM 1470 N N . VAL A 1 190 ? 21.959 -11.689 -1.100 1.00 75.06 190 VAL A N 1
ATOM 1471 C CA . VAL A 1 190 ? 23.015 -12.738 -1.252 1.00 75.06 190 VAL A CA 1
ATOM 1472 C C . VAL A 1 190 ? 22.602 -14.191 -0.907 1.00 75.06 190 VAL A C 1
ATOM 1474 O O . VAL A 1 190 ? 23.203 -15.145 -1.383 1.00 75.06 190 VAL A O 1
ATOM 1477 N N . GLN A 1 191 ? 21.500 -14.383 -0.173 1.00 80.06 191 GLN A N 1
ATOM 1478 C CA . GLN A 1 191 ? 20.858 -15.684 0.117 1.00 80.06 191 GLN A CA 1
ATOM 1479 C C . GLN A 1 191 ? 20.299 -16.526 -1.071 1.00 80.06 191 GLN A C 1
ATOM 1481 O O . GLN A 1 191 ? 19.140 -16.407 -1.445 1.00 80.06 191 GLN A O 1
ATOM 1486 N N . SER A 1 192 ? 21.047 -17.494 -1.602 1.00 84.88 192 SER A N 1
ATOM 1487 C CA . SER A 1 192 ? 20.658 -18.289 -2.798 1.00 84.88 192 SER A CA 1
ATOM 1488 C C . SER A 1 192 ? 19.211 -18.840 -2.886 1.00 84.88 192 SER A C 1
ATOM 1490 O O . SER A 1 192 ? 18.642 -18.857 -3.977 1.00 84.88 192 SER A O 1
ATOM 1492 N N . SER A 1 193 ? 18.585 -19.282 -1.787 1.00 88.81 193 SER A N 1
ATOM 1493 C CA . SER A 1 193 ? 17.226 -19.869 -1.786 1.00 88.81 193 SER A CA 1
ATOM 1494 C C . SER A 1 193 ? 16.155 -19.043 -1.065 1.00 88.81 193 SER A C 1
ATOM 1496 O O . SER A 1 193 ? 15.021 -19.506 -0.943 1.00 88.81 193 SER A O 1
ATOM 1498 N N . ALA A 1 194 ? 16.499 -17.859 -0.555 1.00 91.00 194 ALA A N 1
ATOM 1499 C CA . ALA A 1 194 ? 15.544 -16.979 0.113 1.00 91.00 194 ALA A CA 1
ATOM 1500 C C . ALA A 1 194 ? 15.061 -15.893 -0.855 1.00 91.00 194 ALA A C 1
ATOM 1502 O O . ALA A 1 194 ? 15.849 -15.313 -1.604 1.00 91.00 194 ALA A O 1
ATOM 1503 N N . TRP A 1 195 ? 13.770 -15.596 -0.822 1.00 93.38 195 TRP A N 1
ATOM 1504 C CA . TRP A 1 195 ? 13.130 -14.589 -1.661 1.00 93.38 195 TRP A CA 1
ATOM 1505 C C . TRP A 1 195 ? 12.596 -13.471 -0.775 1.00 93.38 195 TRP A C 1
ATOM 1507 O O . TRP A 1 195 ? 11.920 -13.746 0.213 1.00 93.38 195 TRP A O 1
ATOM 1517 N N . GLN A 1 196 ? 12.917 -12.221 -1.098 1.00 93.44 196 GLN A N 1
ATOM 1518 C CA . GLN A 1 196 ? 12.454 -11.078 -0.319 1.00 93.44 196 GLN A CA 1
ATOM 1519 C C . GLN A 1 196 ? 10.970 -10.846 -0.593 1.00 93.44 196 GLN A C 1
ATOM 1521 O O . GLN A 1 196 ? 10.568 -10.728 -1.749 1.00 93.44 196 GLN A O 1
ATOM 1526 N N . ILE A 1 197 ? 10.165 -10.728 0.455 1.00 94.81 197 ILE A N 1
ATOM 1527 C CA . ILE A 1 197 ? 8.754 -10.379 0.332 1.00 94.81 197 ILE A CA 1
ATOM 1528 C C . ILE A 1 197 ? 8.656 -8.875 0.059 1.00 94.81 197 ILE A C 1
ATOM 1530 O O . ILE A 1 197 ? 9.188 -8.060 0.816 1.00 94.81 197 ILE A O 1
ATOM 1534 N N . ARG A 1 198 ? 7.990 -8.493 -1.033 1.00 94.25 198 ARG A N 1
ATOM 1535 C CA . ARG A 1 198 ? 7.705 -7.095 -1.383 1.00 94.25 198 ARG A CA 1
ATOM 1536 C C . ARG A 1 198 ? 6.222 -6.892 -1.658 1.00 94.25 198 ARG A C 1
ATOM 1538 O O . ARG A 1 198 ? 5.561 -7.762 -2.219 1.00 94.25 198 ARG A O 1
ATOM 1545 N N . LEU A 1 199 ? 5.732 -5.703 -1.311 1.00 95.56 199 LEU A N 1
ATOM 1546 C CA . LEU A 1 199 ? 4.312 -5.341 -1.358 1.00 95.56 199 LEU A CA 1
ATOM 1547 C C . LEU A 1 199 ? 4.079 -4.095 -2.238 1.00 95.56 199 LEU A C 1
ATOM 1549 O O . LEU A 1 199 ? 3.477 -3.125 -1.782 1.00 95.56 199 LEU A O 1
ATOM 1553 N N . PRO A 1 200 ? 4.575 -4.064 -3.495 1.00 94.56 200 PRO A N 1
ATOM 1554 C CA . PRO A 1 200 ? 4.608 -2.852 -4.314 1.00 94.56 200 PRO A CA 1
ATOM 1555 C C . PRO A 1 200 ? 3.219 -2.303 -4.663 1.00 94.56 200 PRO A C 1
ATOM 1557 O O . PRO A 1 200 ? 3.084 -1.099 -4.876 1.00 94.56 200 PRO A O 1
ATOM 1560 N N . ALA A 1 201 ? 2.192 -3.152 -4.761 1.00 94.25 201 ALA A N 1
ATOM 1561 C CA . ALA A 1 201 ? 0.825 -2.709 -5.029 1.00 94.25 201 ALA A CA 1
ATOM 1562 C C . ALA A 1 201 ? 0.200 -2.050 -3.785 1.00 94.25 201 ALA A C 1
ATOM 1564 O O . ALA A 1 201 ? -0.319 -0.943 -3.895 1.00 94.25 201 ALA A O 1
ATOM 1565 N N . ALA A 1 202 ? 0.360 -2.644 -2.598 1.00 95.62 202 ALA A N 1
ATOM 1566 C CA . ALA A 1 202 ? -0.118 -2.081 -1.329 1.00 95.62 202 ALA A CA 1
ATOM 1567 C C . ALA A 1 202 ? 0.533 -0.723 -1.059 1.00 95.62 202 ALA A C 1
ATOM 1569 O O . ALA A 1 202 ? -0.119 0.283 -0.788 1.00 95.62 202 ALA A O 1
ATOM 1570 N N . GLU A 1 203 ? 1.847 -0.691 -1.244 1.00 94.81 203 GLU A N 1
ATOM 1571 C CA . GLU A 1 203 ? 2.664 0.505 -1.237 1.00 94.81 203 GLU A CA 1
ATOM 1572 C C . GLU A 1 203 ? 2.125 1.586 -2.188 1.00 94.81 203 GLU A C 1
ATOM 1574 O O . GLU A 1 203 ? 2.038 2.755 -1.806 1.00 94.81 203 GLU A O 1
ATOM 1579 N N . TYR A 1 204 ? 1.774 1.231 -3.426 1.00 94.12 204 TYR A N 1
ATOM 1580 C CA . TYR A 1 204 ? 1.217 2.175 -4.395 1.00 94.12 204 TYR A CA 1
ATOM 1581 C C . TYR A 1 204 ? -0.156 2.702 -3.963 1.00 94.12 204 TYR A C 1
ATOM 1583 O O . TYR A 1 204 ? -0.387 3.908 -4.057 1.00 94.12 204 TYR A O 1
ATOM 1591 N N . VAL A 1 205 ? -1.040 1.833 -3.463 1.00 93.75 205 VAL A N 1
ATOM 1592 C CA . VAL A 1 205 ? -2.382 2.204 -2.984 1.00 93.75 205 VAL A CA 1
ATOM 1593 C C . VAL A 1 205 ? -2.296 3.246 -1.874 1.00 93.75 205 VAL A C 1
ATOM 1595 O O . VAL A 1 205 ? -2.952 4.281 -1.962 1.00 93.75 205 VAL A O 1
ATOM 1598 N N . ILE A 1 206 ? -1.435 3.024 -0.878 1.00 94.38 206 ILE A N 1
ATOM 1599 C CA . ILE A 1 206 ? -1.277 3.958 0.244 1.00 94.38 206 ILE A CA 1
ATOM 1600 C C . ILE A 1 206 ? -0.732 5.303 -0.251 1.00 94.38 206 ILE A C 1
ATOM 1602 O O . ILE A 1 206 ? -1.297 6.357 0.037 1.00 94.38 206 ILE A O 1
ATOM 1606 N N . MET A 1 207 ? 0.332 5.292 -1.060 1.00 90.38 207 MET A N 1
ATOM 1607 C CA . MET A 1 207 ? 0.972 6.542 -1.487 1.00 90.38 207 MET A CA 1
ATOM 1608 C C . MET A 1 207 ? 0.119 7.367 -2.447 1.00 90.38 207 MET A C 1
ATOM 1610 O O . MET A 1 207 ? 0.247 8.590 -2.465 1.00 90.38 207 MET A O 1
ATOM 1614 N N . ASN A 1 208 ? -0.720 6.722 -3.258 1.00 90.44 208 ASN A N 1
ATOM 1615 C CA . ASN A 1 208 ? -1.588 7.398 -4.220 1.00 90.44 208 ASN A CA 1
ATOM 1616 C C . ASN A 1 208 ? -3.003 7.658 -3.696 1.00 90.44 208 ASN A C 1
ATOM 1618 O O . ASN A 1 208 ? -3.811 8.227 -4.425 1.00 90.44 208 ASN A O 1
ATOM 1622 N N . HIS A 1 209 ? -3.285 7.323 -2.434 1.00 90.69 209 HIS A N 1
ATOM 1623 C CA . HIS A 1 209 ? -4.533 7.705 -1.783 1.00 90.69 209 HIS A CA 1
ATOM 1624 C C . HIS A 1 209 ? -4.656 9.223 -1.621 1.00 90.69 209 HIS A C 1
ATOM 1626 O O . HIS A 1 209 ? -5.717 9.804 -1.866 1.00 90.69 209 HIS A O 1
ATOM 1632 N N . TYR A 1 210 ? -3.566 9.869 -1.204 1.00 89.56 210 TYR A N 1
ATOM 1633 C CA . TYR A 1 210 ? -3.543 11.305 -0.973 1.00 89.56 210 TYR A CA 1
ATOM 1634 C C . TYR A 1 210 ? -3.448 12.067 -2.297 1.00 89.56 210 TYR A C 1
ATOM 1636 O O . TYR A 1 210 ? -2.661 11.725 -3.187 1.00 89.56 210 TYR A O 1
ATOM 1644 N N . GLY A 1 211 ? -4.242 13.136 -2.410 1.00 87.25 211 GLY A N 1
ATOM 1645 C CA . GLY A 1 211 ? -4.281 13.975 -3.606 1.00 87.25 211 GLY A CA 1
ATOM 1646 C C . GLY A 1 211 ? -2.904 14.558 -3.964 1.00 87.25 211 GLY A C 1
ATOM 1647 O O . GLY A 1 211 ? -2.067 14.753 -3.076 1.00 87.25 211 GLY A O 1
ATOM 1648 N N . PRO A 1 212 ? -2.655 14.881 -5.247 1.00 87.56 212 PRO A N 1
ATOM 1649 C CA . PRO A 1 212 ? -1.344 15.336 -5.721 1.00 87.56 212 PRO A CA 1
ATOM 1650 C C . PRO A 1 212 ? -0.860 16.624 -5.040 1.00 87.56 212 PRO A C 1
ATOM 1652 O O . PRO A 1 212 ? 0.339 16.797 -4.859 1.00 87.56 212 PRO A O 1
ATOM 1655 N N . ASN A 1 213 ? -1.793 17.474 -4.603 1.00 85.69 213 ASN A N 1
ATOM 1656 C CA . ASN A 1 213 ? -1.518 18.749 -3.934 1.00 85.69 213 ASN A CA 1
ATOM 1657 C C . ASN A 1 213 ? -1.692 18.675 -2.404 1.00 85.69 213 ASN A C 1
ATOM 1659 O O . ASN A 1 213 ? -1.756 19.705 -1.742 1.00 85.69 213 ASN A O 1
ATOM 1663 N N . SER A 1 214 ? -1.838 17.474 -1.835 1.00 90.31 214 SER A N 1
ATOM 1664 C CA . SER A 1 214 ? -1.970 17.300 -0.384 1.00 90.31 214 SER A CA 1
ATOM 1665 C C . SER A 1 214 ? -0.648 17.567 0.339 1.00 90.31 214 SER A C 1
ATOM 1667 O O . SER A 1 214 ? 0.430 17.339 -0.214 1.00 90.31 214 SER A O 1
ATOM 1669 N N . THR A 1 215 ? -0.721 17.969 1.609 1.00 92.38 215 THR A N 1
ATOM 1670 C CA . THR A 1 215 ? 0.458 18.131 2.474 1.00 92.38 215 THR A CA 1
ATOM 1671 C C . THR A 1 215 ? 1.290 16.853 2.526 1.00 92.38 215 THR A C 1
ATOM 1673 O O . THR A 1 215 ? 2.498 16.915 2.339 1.00 92.38 215 THR A O 1
ATOM 1676 N N . VAL A 1 216 ? 0.650 15.686 2.673 1.00 93.62 216 VAL A N 1
ATOM 1677 C CA . VAL A 1 216 ? 1.321 14.373 2.712 1.00 93.62 216 VAL A CA 1
ATOM 1678 C C . VAL A 1 216 ? 2.169 14.136 1.458 1.00 93.62 216 VAL A C 1
ATOM 1680 O O . VAL A 1 216 ? 3.340 13.763 1.550 1.00 93.62 216 VAL A O 1
ATOM 1683 N N . ARG A 1 217 ? 1.606 14.397 0.268 1.00 94.12 217 ARG A N 1
ATOM 1684 C CA . ARG A 1 217 ? 2.336 14.242 -0.997 1.00 94.12 217 ARG A CA 1
ATOM 1685 C C . ARG A 1 217 ? 3.478 15.250 -1.119 1.00 94.12 217 ARG A C 1
ATOM 1687 O O . ARG A 1 217 ? 4.563 14.883 -1.567 1.00 94.12 217 ARG A O 1
ATOM 1694 N N . THR A 1 218 ? 3.244 16.495 -0.717 1.00 94.75 218 THR A N 1
ATOM 1695 C CA . THR A 1 218 ? 4.253 17.559 -0.756 1.00 94.75 218 THR A CA 1
ATOM 1696 C C . THR A 1 218 ? 5.428 17.251 0.174 1.00 94.75 218 THR A C 1
ATOM 1698 O O . THR A 1 218 ? 6.572 17.360 -0.260 1.00 94.75 218 THR A O 1
ATOM 1701 N N . VAL A 1 219 ? 5.168 16.770 1.398 1.00 96.00 219 VAL A N 1
ATOM 1702 C CA . VAL A 1 219 ? 6.202 16.293 2.334 1.00 96.00 219 VAL A CA 1
ATOM 1703 C C . VAL A 1 219 ? 7.050 15.208 1.676 1.00 96.00 219 VAL A C 1
ATOM 1705 O O . VAL A 1 219 ? 8.269 15.342 1.617 1.00 96.00 219 VAL A O 1
ATOM 1708 N N . LEU A 1 220 ? 6.426 14.169 1.109 1.00 95.19 220 LEU A N 1
ATOM 1709 C CA . LEU A 1 220 ? 7.157 13.094 0.431 1.00 95.19 220 LEU A CA 1
ATOM 1710 C C . LEU A 1 220 ? 8.058 13.623 -0.693 1.00 95.19 220 LEU A C 1
ATOM 1712 O O . LEU A 1 220 ? 9.219 13.229 -0.791 1.00 95.19 220 LEU A O 1
ATOM 1716 N N . ASN A 1 221 ? 7.526 14.504 -1.542 1.00 95.38 221 ASN A N 1
ATOM 1717 C CA . ASN A 1 221 ? 8.270 15.068 -2.665 1.00 95.38 221 ASN A CA 1
ATOM 1718 C C . ASN A 1 221 ? 9.481 15.879 -2.183 1.00 95.38 221 ASN A C 1
ATOM 1720 O O . ASN A 1 221 ? 10.554 15.767 -2.772 1.00 95.38 221 ASN A O 1
ATOM 1724 N N . ILE A 1 222 ? 9.336 16.641 -1.094 1.00 95.50 222 ILE A N 1
ATOM 1725 C CA . ILE A 1 222 ? 10.438 17.407 -0.498 1.00 95.50 222 ILE A CA 1
ATOM 1726 C C . ILE A 1 222 ? 11.483 16.473 0.121 1.00 95.50 222 ILE A C 1
ATOM 1728 O O . ILE A 1 222 ? 12.679 16.679 -0.086 1.00 95.50 222 ILE A O 1
ATOM 1732 N N . LEU A 1 223 ? 11.072 15.402 0.805 1.00 95.56 223 LEU A N 1
ATOM 1733 C CA . LEU A 1 223 ? 12.005 14.394 1.324 1.00 95.56 223 LEU A CA 1
ATOM 1734 C C . LEU A 1 223 ? 12.770 13.693 0.192 1.00 95.56 223 LEU A C 1
ATOM 1736 O O . LEU A 1 223 ? 13.973 13.467 0.300 1.00 95.56 223 LEU A O 1
ATOM 1740 N N . TYR A 1 224 ? 12.109 13.390 -0.927 1.00 95.50 224 TYR A N 1
ATOM 1741 C CA . TYR A 1 224 ? 12.772 12.823 -2.105 1.00 95.50 224 TYR A CA 1
ATOM 1742 C C . TYR A 1 224 ? 13.742 13.810 -2.754 1.00 95.50 224 TYR A C 1
ATOM 1744 O O . TYR A 1 224 ? 14.850 13.403 -3.096 1.00 95.50 224 TYR A O 1
ATOM 1752 N N . GLY A 1 225 ? 13.363 15.085 -2.866 1.00 94.81 225 GLY A N 1
ATOM 1753 C CA . GLY A 1 225 ? 14.265 16.148 -3.310 1.00 94.81 225 GLY A CA 1
ATOM 1754 C C . GLY A 1 225 ? 15.470 16.305 -2.381 1.00 94.81 225 GLY A C 1
ATOM 1755 O O . GLY A 1 225 ? 16.591 16.431 -2.852 1.00 94.81 225 GLY A O 1
ATOM 1756 N N . THR A 1 226 ? 15.271 16.167 -1.068 1.00 92.62 226 THR A N 1
ATOM 1757 C CA . THR A 1 226 ? 16.358 16.192 -0.077 1.00 92.62 226 THR A CA 1
ATOM 1758 C C . THR A 1 226 ? 17.354 15.055 -0.299 1.00 92.62 226 THR A C 1
ATOM 1760 O O . THR A 1 226 ? 18.560 15.272 -0.242 1.00 92.62 226 THR A O 1
ATOM 1763 N N . VAL A 1 227 ? 16.882 13.840 -0.598 1.00 92.12 227 VAL A N 1
ATOM 1764 C CA . VAL A 1 227 ? 17.771 12.719 -0.957 1.00 92.12 227 VAL A CA 1
ATOM 1765 C C . VAL A 1 227 ? 18.554 13.026 -2.231 1.00 92.12 227 VAL A C 1
ATOM 1767 O O . VAL A 1 227 ? 19.753 12.754 -2.288 1.00 92.12 227 VAL A O 1
ATOM 1770 N N . ASP A 1 228 ? 17.894 13.595 -3.239 1.00 90.81 228 ASP A N 1
ATOM 1771 C CA . ASP A 1 228 ? 18.532 13.933 -4.510 1.00 90.81 228 ASP A CA 1
ATOM 1772 C C . ASP A 1 228 ? 19.596 15.041 -4.322 1.00 90.81 228 ASP A C 1
ATOM 1774 O O . ASP A 1 228 ? 20.689 14.940 -4.884 1.00 90.81 228 ASP A O 1
ATOM 1778 N N . ASP A 1 229 ? 19.335 16.036 -3.468 1.00 88.44 229 ASP A N 1
ATOM 1779 C CA . ASP A 1 229 ? 20.287 17.080 -3.059 1.00 88.44 229 ASP A CA 1
ATOM 1780 C C . ASP A 1 229 ? 21.505 16.494 -2.336 1.00 88.44 229 ASP A C 1
ATOM 1782 O O . ASP A 1 229 ? 22.650 16.840 -2.644 1.00 88.44 229 ASP A O 1
ATOM 1786 N N . LEU A 1 230 ? 21.272 15.581 -1.387 1.00 87.81 230 LEU A N 1
ATOM 1787 C CA . LEU A 1 230 ? 22.336 14.873 -0.675 1.00 87.81 230 LEU A CA 1
ATOM 1788 C C . LEU A 1 230 ? 23.206 14.077 -1.656 1.00 87.81 230 LEU A C 1
ATOM 1790 O O . LEU A 1 230 ? 24.433 14.168 -1.617 1.00 87.81 230 LEU A O 1
ATOM 1794 N N . ASP A 1 231 ? 22.587 13.359 -2.592 1.00 85.06 231 ASP A N 1
ATOM 1795 C CA . ASP A 1 231 ? 23.283 12.615 -3.641 1.00 85.06 231 ASP A CA 1
ATOM 1796 C C . ASP A 1 231 ? 24.108 13.517 -4.569 1.00 85.06 231 ASP A C 1
ATOM 1798 O O . ASP A 1 231 ? 25.205 13.138 -4.993 1.00 85.06 231 ASP A O 1
ATOM 1802 N N . GLN A 1 232 ? 23.614 14.713 -4.891 1.00 83.00 232 GLN A N 1
ATOM 1803 C CA . GLN A 1 232 ? 24.363 15.698 -5.672 1.00 83.00 232 GLN A CA 1
ATOM 1804 C C . GLN A 1 232 ? 25.552 16.261 -4.886 1.00 83.00 232 GLN A C 1
ATOM 1806 O O . GLN A 1 232 ? 26.659 16.334 -5.427 1.00 83.00 232 GLN A O 1
ATOM 1811 N N . ALA A 1 233 ? 25.362 16.587 -3.606 1.00 79.50 233 ALA A N 1
ATOM 1812 C CA . ALA A 1 233 ? 26.423 17.077 -2.728 1.00 79.50 233 ALA A CA 1
ATOM 1813 C C . ALA A 1 233 ? 27.556 16.051 -2.541 1.00 79.50 233 ALA A C 1
ATOM 1815 O O . ALA A 1 233 ? 28.724 16.422 -2.417 1.00 79.50 233 ALA A O 1
ATOM 1816 N N . ARG A 1 234 ? 27.246 14.748 -2.575 1.00 75.31 234 ARG A N 1
ATOM 1817 C CA . ARG A 1 234 ? 28.261 13.678 -2.566 1.00 75.31 234 ARG A CA 1
ATOM 1818 C C . ARG A 1 234 ? 29.110 13.674 -3.833 1.00 75.31 234 ARG A C 1
ATOM 1820 O O . ARG A 1 234 ? 30.324 13.524 -3.757 1.00 75.31 234 ARG A O 1
ATOM 1827 N N . LYS A 1 235 ? 28.493 13.870 -5.004 1.00 74.44 235 LYS A N 1
ATOM 1828 C CA . LYS A 1 235 ? 29.201 13.866 -6.299 1.00 74.44 235 LYS A CA 1
ATOM 1829 C C . LYS A 1 235 ? 30.184 15.030 -6.442 1.00 74.44 235 LYS A C 1
ATOM 1831 O O . LYS A 1 235 ? 31.194 14.893 -7.133 1.00 74.44 235 LYS A O 1
ATOM 1836 N N . THR A 1 236 ? 29.899 16.175 -5.823 1.00 69.94 236 THR A N 1
ATOM 1837 C CA . THR A 1 236 ? 30.776 17.356 -5.872 1.00 69.94 236 THR A CA 1
ATOM 1838 C C . THR A 1 236 ? 31.965 17.237 -4.914 1.00 69.94 236 THR A C 1
ATOM 1840 O O . THR A 1 236 ? 33.061 17.694 -5.248 1.00 69.94 236 THR A O 1
ATOM 1843 N N . LYS A 1 237 ? 31.807 16.547 -3.776 1.00 68.19 237 LYS A N 1
ATOM 1844 C CA . LYS A 1 237 ? 32.885 16.225 -2.824 1.00 68.19 237 LYS A CA 1
ATOM 1845 C C . LYS A 1 237 ? 33.757 15.063 -3.334 1.00 68.19 237 LYS A C 1
ATOM 1847 O O . LYS A 1 237 ? 33.713 13.956 -2.816 1.00 68.19 237 LYS A O 1
ATOM 1852 N N . ARG A 1 238 ? 34.607 15.321 -4.335 1.00 55.03 238 ARG A N 1
ATOM 1853 C CA . ARG A 1 238 ? 35.503 14.331 -4.990 1.00 55.03 238 ARG A CA 1
ATOM 1854 C C . ARG A 1 238 ? 36.532 13.619 -4.078 1.00 55.03 238 ARG A C 1
ATOM 1856 O O . ARG A 1 238 ? 37.314 12.826 -4.590 1.00 55.03 238 ARG A O 1
ATOM 1863 N N . GLN A 1 239 ? 36.586 13.910 -2.776 1.00 50.66 239 GLN A N 1
ATOM 1864 C CA . GLN A 1 239 ? 37.673 13.490 -1.874 1.00 50.66 239 GLN A CA 1
ATOM 1865 C C . GLN A 1 239 ? 37.289 12.440 -0.815 1.00 50.66 239 GLN A C 1
ATOM 1867 O O . GLN A 1 239 ? 38.184 11.935 -0.145 1.00 50.66 239 GLN A O 1
ATOM 1872 N N . GLN A 1 240 ? 36.014 12.057 -0.675 1.00 57.12 240 GLN A N 1
ATOM 1873 C CA . GLN A 1 240 ? 35.596 10.989 0.246 1.00 57.12 240 GLN A CA 1
ATOM 1874 C C . GLN A 1 240 ? 34.752 9.940 -0.477 1.00 57.12 240 GLN A C 1
ATOM 1876 O O . GLN A 1 240 ? 33.847 10.276 -1.242 1.00 57.12 240 GLN A O 1
ATOM 1881 N N . VAL A 1 241 ? 35.038 8.662 -0.212 1.00 58.94 241 VAL A N 1
ATOM 1882 C CA . VAL A 1 241 ? 34.127 7.562 -0.545 1.00 58.94 241 VAL A CA 1
ATOM 1883 C C . VAL A 1 241 ? 32.868 7.789 0.285 1.00 58.94 241 VAL A C 1
ATOM 1885 O O . VAL A 1 241 ? 32.898 7.651 1.499 1.00 58.94 241 VAL A O 1
ATOM 1888 N N . SER A 1 242 ? 31.787 8.233 -0.353 1.00 63.09 242 SER A N 1
ATOM 1889 C CA . SER A 1 242 ? 30.509 8.456 0.318 1.00 63.09 242 SER A CA 1
ATOM 1890 C C . SER A 1 242 ? 29.534 7.362 -0.088 1.00 63.09 242 SER A C 1
ATOM 1892 O O . SER A 1 242 ? 29.185 7.230 -1.265 1.00 63.09 242 SER A O 1
ATOM 1894 N N . TYR A 1 243 ? 29.110 6.572 0.895 1.00 72.94 243 TYR A N 1
ATOM 1895 C CA . TYR A 1 243 ? 28.118 5.525 0.705 1.00 72.94 243 TYR A CA 1
ATOM 1896 C C . TYR A 1 243 ? 26.706 6.112 0.683 1.00 72.94 243 TYR A C 1
ATOM 1898 O O . TYR A 1 243 ? 26.366 7.009 1.455 1.00 72.94 243 TYR A O 1
ATOM 1906 N N . LYS A 1 244 ? 25.859 5.593 -0.210 1.00 81.81 244 LYS A N 1
ATOM 1907 C CA . LYS A 1 244 ? 24.444 5.972 -0.296 1.00 81.81 244 LYS A CA 1
ATOM 1908 C C . LYS A 1 244 ? 23.617 5.175 0.711 1.00 81.81 244 LYS A C 1
ATOM 1910 O O . LYS A 1 244 ? 22.928 4.231 0.332 1.00 81.81 244 LYS A O 1
ATOM 1915 N N . ILE A 1 245 ? 23.725 5.535 1.987 1.00 87.81 245 ILE A N 1
ATOM 1916 C CA . ILE A 1 245 ? 22.989 4.863 3.064 1.00 87.81 245 ILE A CA 1
ATOM 1917 C C . ILE A 1 245 ? 21.509 5.262 3.002 1.00 87.81 245 ILE A C 1
ATOM 1919 O O . ILE A 1 245 ? 20.632 4.403 2.900 1.00 87.81 245 ILE A O 1
ATOM 1923 N N . LEU A 1 246 ? 21.215 6.567 2.997 1.00 90.12 246 LEU A N 1
ATOM 1924 C CA . LEU A 1 246 ? 19.850 7.057 2.832 1.00 90.12 246 LEU A CA 1
ATOM 1925 C C . LEU A 1 246 ? 19.351 6.881 1.401 1.00 90.12 246 LEU A C 1
ATOM 1927 O O . LEU A 1 246 ? 20.035 7.178 0.422 1.00 90.12 246 LEU A O 1
ATOM 1931 N N . ASN A 1 247 ? 18.092 6.470 1.294 1.00 91.19 247 ASN A N 1
ATOM 1932 C CA . ASN A 1 247 ? 17.382 6.343 0.034 1.00 91.19 247 ASN A CA 1
ATOM 1933 C C . ASN A 1 247 ? 15.915 6.767 0.196 1.00 91.19 247 ASN A C 1
ATOM 1935 O O . ASN A 1 247 ? 15.398 6.934 1.304 1.00 91.19 247 ASN A O 1
ATOM 1939 N N . LYS A 1 248 ? 15.224 6.910 -0.937 1.00 94.25 248 LYS A N 1
ATOM 1940 C CA . LYS A 1 248 ? 13.808 7.305 -0.989 1.00 94.25 248 LYS A CA 1
ATOM 1941 C C . LYS A 1 248 ? 12.901 6.349 -0.198 1.00 94.25 248 LYS A C 1
ATOM 1943 O O . LYS A 1 248 ? 11.934 6.790 0.413 1.00 94.25 248 LYS A O 1
ATOM 1948 N N . TYR A 1 249 ? 13.225 5.056 -0.143 1.00 93.50 249 TYR A N 1
ATOM 1949 C CA . TYR A 1 249 ? 12.421 4.066 0.578 1.00 93.50 249 TYR A CA 1
ATOM 1950 C C . TYR A 1 249 ? 12.456 4.256 2.103 1.00 93.50 249 TYR A C 1
ATOM 1952 O O . TYR A 1 249 ? 11.430 4.079 2.760 1.00 93.50 249 TYR A O 1
ATOM 1960 N N . ILE A 1 250 ? 13.592 4.679 2.668 1.00 95.25 250 ILE A N 1
ATOM 1961 C CA . ILE A 1 250 ? 13.718 4.983 4.103 1.00 95.25 250 ILE A CA 1
ATOM 1962 C C . ILE A 1 250 ? 12.822 6.168 4.482 1.00 95.25 250 ILE A C 1
ATOM 1964 O O . ILE A 1 250 ? 12.023 6.052 5.406 1.00 95.25 250 ILE A O 1
ATOM 1968 N N . PHE A 1 251 ? 12.872 7.275 3.735 1.00 95.56 251 PHE A N 1
ATOM 1969 C CA . PHE A 1 251 ? 12.000 8.426 4.006 1.00 95.56 251 PHE A CA 1
ATOM 1970 C C . PHE A 1 251 ? 10.522 8.119 3.793 1.00 95.56 251 PHE A C 1
ATOM 1972 O O . PHE A 1 251 ? 9.680 8.568 4.565 1.00 95.56 251 PHE A O 1
ATOM 1979 N N . ARG A 1 252 ? 10.200 7.309 2.782 1.00 95.81 252 ARG A N 1
ATOM 1980 C CA . ARG A 1 252 ? 8.839 6.808 2.598 1.00 95.81 252 ARG A CA 1
ATOM 1981 C C . ARG A 1 252 ? 8.373 6.004 3.811 1.00 95.81 252 ARG A C 1
ATOM 1983 O O . ARG A 1 252 ? 7.262 6.213 4.271 1.00 95.81 252 ARG A O 1
ATOM 1990 N N . THR A 1 253 ? 9.221 5.117 4.329 1.00 95.94 253 THR A N 1
ATOM 1991 C CA . THR A 1 253 ? 8.931 4.316 5.528 1.00 95.94 253 THR A CA 1
ATOM 1992 C C . THR A 1 253 ? 8.672 5.218 6.734 1.00 95.94 253 THR A C 1
ATOM 1994 O O . THR A 1 253 ? 7.677 5.026 7.420 1.00 95.94 253 THR A O 1
ATOM 1997 N N . LEU A 1 254 ? 9.502 6.246 6.945 1.00 95.44 254 LEU A N 1
ATOM 1998 C CA . LEU A 1 254 ? 9.299 7.225 8.018 1.00 95.44 254 LEU A CA 1
ATOM 1999 C C . LEU A 1 254 ? 7.978 7.983 7.892 1.00 95.44 254 LEU A C 1
ATOM 2001 O O . LEU A 1 254 ? 7.284 8.166 8.885 1.00 95.44 254 LEU A O 1
ATOM 2005 N N . LEU A 1 255 ? 7.623 8.410 6.678 1.00 95.25 255 LEU A N 1
ATOM 2006 C CA . LEU A 1 255 ? 6.354 9.091 6.446 1.00 95.25 255 LEU A CA 1
ATOM 2007 C C . LEU A 1 255 ? 5.162 8.166 6.727 1.00 95.25 255 LEU A C 1
ATOM 2009 O O . LEU A 1 255 ? 4.189 8.602 7.326 1.00 95.25 255 LEU A O 1
ATOM 2013 N N . LEU A 1 256 ? 5.236 6.897 6.317 1.00 94.69 256 LEU A N 1
ATOM 2014 C CA . LEU A 1 256 ? 4.186 5.915 6.599 1.00 94.69 256 LEU A CA 1
ATOM 2015 C C . LEU A 1 256 ? 4.039 5.648 8.106 1.00 94.69 256 LEU A C 1
ATOM 2017 O O . LEU A 1 256 ? 2.918 5.557 8.593 1.00 94.69 256 LEU A O 1
ATOM 2021 N N . GLU A 1 257 ? 5.146 5.583 8.851 1.00 93.38 257 GLU A N 1
ATOM 2022 C CA . GLU A 1 257 ? 5.116 5.499 10.319 1.00 93.38 257 GLU A CA 1
ATOM 2023 C C . GLU A 1 257 ? 4.441 6.730 10.948 1.00 93.38 257 GLU A C 1
ATOM 2025 O O . GLU A 1 257 ? 3.631 6.577 11.857 1.00 93.38 257 GLU A O 1
ATOM 2030 N N . GLU A 1 258 ? 4.723 7.938 10.448 1.00 92.50 258 GLU A N 1
ATOM 2031 C CA . GLU A 1 258 ? 4.115 9.189 10.933 1.00 92.50 258 GLU A CA 1
ATOM 2032 C C . GLU A 1 258 ? 2.612 9.282 10.631 1.00 92.50 258 GLU A C 1
ATOM 2034 O O . GLU A 1 258 ? 1.844 9.824 11.427 1.00 92.50 258 GLU A O 1
ATOM 2039 N N . LEU A 1 259 ? 2.190 8.763 9.475 1.00 91.56 259 LEU A N 1
ATOM 2040 C CA . LEU A 1 259 ? 0.781 8.687 9.082 1.00 91.56 259 LEU A CA 1
ATOM 2041 C C . LEU A 1 259 ? 0.005 7.662 9.914 1.00 91.56 259 LEU A C 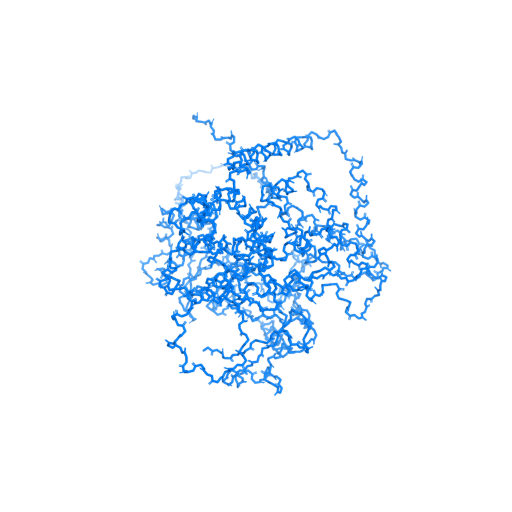1
ATOM 2043 O O . LEU A 1 259 ? -1.196 7.821 10.105 1.00 91.56 259 LEU A O 1
ATOM 2047 N N . GLU A 1 260 ? 0.676 6.614 10.390 1.00 89.31 260 GLU A N 1
ATOM 2048 C CA . GLU A 1 260 ? 0.085 5.590 11.253 1.00 89.31 260 GLU A CA 1
ATOM 2049 C C . GLU A 1 260 ? 0.115 5.971 12.744 1.00 89.31 260 GLU A C 1
ATOM 2051 O O . GLU A 1 260 ? -0.669 5.439 13.536 1.00 89.31 260 GLU A O 1
ATOM 2056 N N . GLU A 1 261 ? 1.012 6.879 13.149 1.00 84.19 261 GLU A N 1
ATOM 2057 C CA . GLU A 1 261 ? 1.167 7.281 14.546 1.00 84.19 261 GLU A CA 1
ATOM 2058 C C . GLU A 1 261 ? -0.183 7.713 15.142 1.00 84.19 261 GLU A C 1
ATOM 2060 O O . GLU A 1 261 ? -0.895 8.545 14.582 1.00 84.19 261 GLU A O 1
ATOM 2065 N N . ALA A 1 262 ? -0.537 7.101 16.280 1.00 61.47 262 ALA A N 1
ATOM 2066 C CA . ALA A 1 262 ? -1.909 6.964 16.765 1.00 61.47 262 ALA A CA 1
ATOM 2067 C C . ALA A 1 262 ? -2.788 8.218 16.589 1.00 61.47 262 ALA A C 1
ATOM 2069 O O . ALA A 1 262 ? -2.786 9.136 17.418 1.00 61.47 262 ALA A O 1
ATOM 2070 N N . SER A 1 263 ? -3.621 8.180 15.547 1.00 65.06 263 SER A N 1
ATOM 2071 C CA . SER A 1 263 ? -4.755 9.079 15.356 1.00 65.06 263 SER A CA 1
ATOM 2072 C C . SER A 1 263 ? -5.668 9.058 16.582 1.00 65.06 263 SER A C 1
ATOM 2074 O O . SER A 1 263 ? -6.147 8.005 17.022 1.00 65.06 263 SER A O 1
ATOM 2076 N N . LYS A 1 264 ? -5.928 10.240 17.151 1.00 67.31 264 LYS A N 1
ATOM 2077 C CA . LYS A 1 264 ? -6.919 10.389 18.227 1.00 67.31 264 LYS A CA 1
ATOM 2078 C C . LYS A 1 264 ? -8.328 10.482 17.666 1.00 67.31 264 LYS A C 1
ATOM 2080 O O . LYS A 1 264 ? -9.231 9.901 18.254 1.00 67.31 264 LYS A O 1
ATOM 2085 N N . THR A 1 265 ? -8.505 11.232 16.579 1.00 73.50 265 THR A N 1
ATOM 2086 C CA . THR A 1 265 ? -9.745 11.325 15.803 1.00 73.50 265 THR A CA 1
ATOM 2087 C C . THR A 1 265 ? -9.414 11.767 14.369 1.00 73.50 265 THR A C 1
ATOM 2089 O O . THR A 1 265 ? -8.527 12.606 14.192 1.00 73.50 265 THR A O 1
ATOM 2092 N N . PRO A 1 266 ? -10.181 11.331 13.349 1.00 81.06 266 PRO A N 1
ATOM 2093 C CA . PRO A 1 266 ? -9.918 11.706 11.954 1.00 81.06 266 PRO A CA 1
ATOM 2094 C C . PRO A 1 266 ? -9.898 13.218 11.689 1.00 81.06 266 PRO A C 1
ATOM 2096 O O . PRO A 1 266 ? -9.164 13.713 10.840 1.00 81.06 266 PRO A O 1
ATOM 2099 N N . VAL A 1 267 ? -10.700 13.978 12.436 1.00 81.50 267 VAL A N 1
ATOM 2100 C CA . VAL A 1 267 ? -10.781 15.437 12.292 1.00 81.50 267 VAL A CA 1
ATOM 2101 C C . VAL A 1 267 ? -9.517 16.130 12.811 1.00 81.50 267 VAL A C 1
ATOM 2103 O O . VAL A 1 267 ? -9.083 17.126 12.237 1.00 81.50 267 VAL A O 1
ATOM 2106 N N . LEU A 1 268 ? -8.906 15.609 13.880 1.00 84.94 268 LEU A N 1
ATOM 2107 C CA . LEU A 1 268 ? -7.634 16.134 14.374 1.00 84.94 268 LEU A CA 1
ATOM 2108 C C . LEU A 1 268 ? -6.493 15.814 13.411 1.00 84.94 268 LEU A C 1
ATOM 2110 O O . LEU A 1 268 ? -5.641 16.673 13.202 1.00 84.94 268 LEU A O 1
ATOM 2114 N N . ASP A 1 269 ? -6.505 14.639 12.781 1.00 86.06 269 ASP A N 1
ATOM 2115 C CA . ASP A 1 269 ? -5.497 14.291 11.774 1.00 86.06 269 ASP A CA 1
ATOM 2116 C C . ASP A 1 269 ? -5.593 15.205 10.556 1.00 86.06 269 ASP A C 1
ATOM 2118 O O . ASP A 1 269 ? -4.578 15.682 10.062 1.00 86.06 269 ASP A O 1
ATOM 2122 N N . MET A 1 270 ? -6.814 15.519 10.114 1.00 84.75 270 MET A N 1
ATOM 2123 C CA . MET A 1 270 ? -7.042 16.463 9.022 1.00 84.75 270 MET A CA 1
ATOM 2124 C C . MET A 1 270 ? -6.437 17.845 9.325 1.00 84.75 270 MET A C 1
ATOM 2126 O O . MET A 1 270 ? -5.859 18.474 8.442 1.00 84.75 270 MET A O 1
ATOM 2130 N N . ILE A 1 271 ? -6.521 18.307 10.578 1.00 88.88 271 ILE A N 1
ATOM 2131 C CA . ILE A 1 271 ? -5.882 19.558 11.018 1.00 88.88 271 ILE A CA 1
ATOM 2132 C C . ILE A 1 271 ? -4.357 19.393 11.103 1.00 88.88 271 ILE A C 1
ATOM 2134 O O . ILE A 1 271 ? -3.633 20.259 10.605 1.00 88.88 271 ILE A O 1
ATOM 2138 N N . LYS A 1 272 ? -3.864 18.284 11.679 1.00 89.44 272 LYS A N 1
ATOM 2139 C CA . LYS A 1 272 ? -2.426 17.957 11.786 1.00 89.44 272 LYS A CA 1
ATOM 2140 C C . LYS A 1 272 ? -1.762 17.949 10.409 1.00 89.44 272 LYS A C 1
ATOM 2142 O O . LYS A 1 272 ? -0.653 18.446 10.271 1.00 89.44 272 LYS A O 1
ATOM 2147 N N . TRP A 1 273 ? -2.443 17.436 9.389 1.00 90.94 273 TRP A N 1
ATOM 2148 C CA . TRP A 1 273 ? -1.951 17.344 8.013 1.00 90.94 273 TRP A CA 1
ATOM 2149 C C . TRP A 1 273 ? -2.397 18.503 7.114 1.00 90.94 273 TRP A C 1
ATOM 2151 O O . TRP A 1 273 ? -2.325 18.406 5.887 1.00 90.94 273 TRP A O 1
ATOM 2161 N N . SER A 1 274 ? -2.825 19.624 7.692 1.00 90.69 274 SER A N 1
ATOM 2162 C CA . SER A 1 274 ? -3.085 20.845 6.926 1.00 90.69 274 SER A CA 1
ATOM 2163 C C . SER A 1 274 ? -1.783 21.476 6.396 1.00 90.69 274 SER A C 1
ATOM 2165 O O . SER A 1 274 ? -0.709 21.250 6.967 1.00 90.69 274 SER A O 1
ATOM 2167 N N . PRO A 1 275 ? -1.846 22.301 5.332 1.00 88.19 275 PRO A N 1
ATOM 2168 C CA . PRO A 1 275 ? -0.651 22.902 4.731 1.00 88.19 275 PRO A CA 1
ATOM 2169 C C . PRO A 1 275 ? 0.181 23.771 5.685 1.00 88.19 275 PRO A C 1
ATOM 2171 O O . PRO A 1 275 ? 1.384 23.910 5.485 1.00 88.19 275 PRO A O 1
ATOM 2174 N N . MET A 1 276 ? -0.431 24.298 6.752 1.00 88.12 276 MET A N 1
ATOM 2175 C CA . MET A 1 276 ? 0.254 25.090 7.782 1.00 88.12 276 MET A CA 1
ATOM 2176 C C . MET A 1 276 ? 1.348 24.330 8.527 1.00 88.12 276 MET A C 1
ATOM 2178 O O . MET A 1 276 ? 2.324 24.931 8.966 1.00 88.12 276 MET A O 1
ATOM 2182 N N . TYR A 1 277 ? 1.197 23.013 8.672 1.00 90.88 277 TYR A N 1
ATOM 2183 C CA . TYR A 1 277 ? 2.169 22.168 9.366 1.00 90.88 277 TYR A CA 1
ATOM 2184 C C . TYR A 1 277 ? 3.173 21.517 8.409 1.00 90.88 277 TYR A C 1
ATOM 2186 O O . TYR A 1 277 ? 3.947 20.661 8.829 1.00 90.88 277 TYR A O 1
ATOM 2194 N N . LEU A 1 278 ? 3.192 21.908 7.127 1.00 91.56 278 LEU A N 1
ATOM 2195 C CA . LEU A 1 278 ? 4.099 21.338 6.127 1.00 91.56 278 LEU A CA 1
ATOM 2196 C C . LEU A 1 278 ? 5.564 21.389 6.582 1.00 91.56 278 LEU A C 1
ATOM 2198 O O . LEU A 1 278 ? 6.255 20.372 6.551 1.00 91.56 278 LEU A O 1
ATOM 2202 N N . SER A 1 279 ? 6.029 22.564 7.015 1.00 90.81 279 SER A N 1
ATOM 2203 C CA . SER A 1 279 ? 7.401 22.754 7.494 1.00 90.81 279 SER A CA 1
ATOM 2204 C C . SER A 1 279 ? 7.673 21.938 8.755 1.00 90.81 279 SER A C 1
ATOM 2206 O O . SER A 1 279 ? 8.717 21.300 8.837 1.00 90.81 279 SER A O 1
ATOM 2208 N N . THR A 1 280 ? 6.723 21.896 9.693 1.00 92.31 280 THR A N 1
ATOM 2209 C CA . THR A 1 280 ? 6.810 21.083 10.913 1.00 92.31 280 THR A CA 1
ATOM 2210 C C . THR A 1 280 ? 7.041 19.613 10.581 1.00 92.31 280 THR A C 1
ATOM 2212 O O . THR A 1 280 ? 8.021 19.047 11.046 1.00 92.31 280 THR A O 1
ATOM 2215 N N . HIS A 1 281 ? 6.233 19.019 9.697 1.00 94.94 281 HIS A N 1
ATOM 2216 C CA . HIS A 1 281 ? 6.392 17.610 9.308 1.00 94.94 281 HIS A CA 1
ATOM 2217 C C . HIS A 1 281 ? 7.737 17.322 8.647 1.00 94.94 281 HIS A C 1
ATOM 2219 O O . HIS A 1 281 ? 8.351 16.294 8.919 1.00 94.94 281 HIS A O 1
ATOM 2225 N N . ILE A 1 282 ? 8.216 18.216 7.778 1.00 95.44 282 ILE A N 1
ATOM 2226 C CA . ILE A 1 282 ? 9.520 18.043 7.122 1.00 95.44 282 ILE A CA 1
ATOM 2227 C C . ILE A 1 282 ? 10.642 18.074 8.160 1.00 95.44 282 ILE A C 1
ATOM 2229 O O . ILE A 1 282 ? 11.492 17.186 8.161 1.00 95.44 282 ILE A O 1
ATOM 2233 N N . LEU A 1 283 ? 10.639 19.076 9.041 1.00 94.81 283 LEU A N 1
ATOM 2234 C CA . LEU A 1 283 ? 11.663 19.232 10.071 1.00 94.81 283 LEU A CA 1
ATOM 2235 C C . LEU A 1 283 ? 11.632 18.066 11.063 1.00 94.81 283 LEU A C 1
ATOM 2237 O O . LEU A 1 283 ? 12.685 17.501 11.341 1.00 94.81 283 LEU A O 1
ATOM 2241 N N . ASP A 1 284 ? 10.449 17.646 11.511 1.00 94.62 284 ASP A N 1
ATOM 2242 C CA . ASP A 1 284 ? 10.283 16.519 12.432 1.00 94.62 284 ASP A CA 1
ATOM 2243 C C . ASP A 1 284 ? 10.777 15.206 11.808 1.00 94.62 284 ASP A C 1
ATOM 2245 O O . ASP A 1 284 ? 11.467 14.430 12.464 1.00 94.62 284 ASP A O 1
ATOM 2249 N N . LEU A 1 285 ? 10.481 14.941 10.530 1.00 96.44 285 LEU A N 1
ATOM 2250 C CA . LEU A 1 285 ? 10.937 13.722 9.849 1.00 96.44 285 LEU A CA 1
ATOM 2251 C C . LEU A 1 285 ? 12.451 13.724 9.593 1.00 96.44 285 LEU A C 1
ATOM 2253 O O . LEU A 1 285 ? 13.100 12.681 9.731 1.00 96.44 285 LEU A O 1
ATOM 2257 N N . LEU A 1 286 ? 13.023 14.880 9.241 1.00 96.25 286 LEU A N 1
ATOM 2258 C CA . LEU A 1 286 ? 14.471 15.055 9.094 1.00 96.25 286 LEU A CA 1
ATOM 2259 C C . LEU A 1 286 ? 15.201 14.960 10.443 1.00 96.25 286 LEU A C 1
ATOM 2261 O O . LEU A 1 286 ? 16.303 14.418 10.501 1.00 96.25 286 LEU A O 1
ATOM 2265 N N . ASP A 1 287 ? 14.592 15.428 11.531 1.00 95.44 287 ASP A N 1
ATOM 2266 C CA . ASP A 1 287 ? 15.139 15.262 12.876 1.00 95.44 287 ASP A CA 1
ATOM 2267 C C . ASP A 1 287 ? 15.046 13.798 13.331 1.00 95.44 287 ASP A C 1
ATOM 2269 O O . ASP A 1 287 ? 16.040 13.222 13.768 1.00 95.44 287 ASP A O 1
ATOM 2273 N N . LYS A 1 288 ? 13.902 13.131 13.108 1.00 95.25 288 LYS A N 1
ATOM 2274 C CA . LYS A 1 288 ? 13.675 11.715 13.457 1.00 95.25 288 LYS A CA 1
ATOM 2275 C C . LYS A 1 288 ? 14.653 10.752 12.775 1.00 95.25 288 LYS A C 1
ATOM 2277 O O . LYS A 1 288 ? 14.990 9.727 13.372 1.00 95.25 288 LYS A O 1
ATOM 2282 N N . ILE A 1 289 ? 15.120 11.029 11.551 1.00 96.00 289 ILE A N 1
ATOM 2283 C CA . ILE A 1 289 ? 16.068 10.134 10.857 1.00 96.00 289 ILE A CA 1
ATOM 2284 C C . ILE A 1 289 ? 17.488 10.197 11.442 1.00 96.00 289 ILE A C 1
ATOM 2286 O O . ILE A 1 289 ? 18.209 9.204 11.382 1.00 96.00 289 ILE A O 1
ATOM 2290 N N . ILE A 1 290 ? 17.893 11.310 12.059 1.00 95.31 290 ILE A N 1
ATOM 2291 C CA . ILE A 1 290 ? 19.236 11.479 12.637 1.00 95.31 290 ILE A CA 1
ATOM 2292 C C . ILE A 1 290 ? 19.548 10.423 13.714 1.00 95.31 290 ILE A C 1
ATOM 2294 O O . ILE A 1 290 ? 20.533 9.699 13.547 1.00 95.31 290 ILE A O 1
ATOM 2298 N N . PRO A 1 291 ? 18.755 10.266 14.795 1.00 95.56 291 PRO A N 1
ATOM 2299 C CA . PRO A 1 291 ? 19.030 9.252 15.810 1.00 95.56 291 PRO A CA 1
ATOM 2300 C C . PRO A 1 291 ? 18.855 7.828 15.266 1.00 95.56 291 PRO A C 1
ATOM 2302 O O . PRO A 1 291 ? 19.506 6.902 15.747 1.00 95.56 291 PRO A O 1
ATOM 2305 N N . LYS A 1 292 ? 18.019 7.629 14.239 1.00 95.19 292 LYS A N 1
ATOM 2306 C CA . LYS A 1 292 ? 17.844 6.331 13.565 1.00 95.19 292 LYS A CA 1
ATOM 2307 C C . LYS A 1 292 ? 19.085 5.926 12.762 1.00 95.19 292 LYS A C 1
ATOM 2309 O O . LYS A 1 292 ? 19.472 4.764 12.801 1.00 95.19 292 LYS A O 1
ATOM 2314 N N . LEU A 1 293 ? 19.749 6.882 12.106 1.00 93.44 293 LEU A N 1
ATOM 2315 C CA . LEU A 1 293 ? 21.053 6.672 11.469 1.00 93.44 293 LEU A CA 1
ATOM 2316 C C . LEU A 1 293 ? 22.140 6.381 12.500 1.00 93.44 293 LEU A C 1
ATOM 2318 O O . LEU A 1 293 ? 22.867 5.412 12.348 1.00 93.44 293 LEU A O 1
ATOM 2322 N N . GLN A 1 294 ? 22.204 7.168 13.576 1.00 92.06 294 GLN A N 1
ATOM 2323 C CA . GLN A 1 294 ? 23.196 6.982 14.644 1.00 92.06 294 GLN A CA 1
ATOM 2324 C C . GLN A 1 294 ? 23.035 5.659 15.406 1.00 92.06 294 GLN A C 1
ATOM 2326 O O . GLN A 1 294 ? 23.998 5.157 15.969 1.00 92.06 294 GLN A O 1
ATOM 2331 N N . SER A 1 295 ? 21.819 5.113 15.458 1.00 91.69 295 SER A N 1
ATOM 2332 C CA . SER A 1 295 ? 21.537 3.800 16.051 1.00 91.69 295 SER A CA 1
ATOM 2333 C C . SER A 1 295 ? 21.530 2.658 15.033 1.00 91.69 295 SER A C 1
ATOM 2335 O O . SER A 1 295 ? 21.229 1.525 15.408 1.00 91.69 295 SER A O 1
ATOM 2337 N N . GLU A 1 296 ? 21.816 2.954 13.759 1.00 92.38 296 GLU A N 1
ATOM 2338 C CA . GLU A 1 296 ? 21.818 2.003 12.639 1.00 92.38 296 GLU A CA 1
ATOM 2339 C C . GLU A 1 296 ? 20.527 1.177 12.548 1.00 92.38 296 GLU A C 1
ATOM 2341 O O . GLU A 1 296 ? 20.516 0.002 12.164 1.00 92.38 296 GLU A O 1
ATOM 2346 N N . ARG A 1 297 ? 19.398 1.778 12.942 1.00 92.75 297 ARG A N 1
ATOM 2347 C CA . ARG A 1 297 ? 18.137 1.058 13.092 1.00 92.75 297 ARG A CA 1
ATOM 2348 C C . ARG A 1 297 ? 16.951 1.857 12.585 1.00 92.75 297 ARG A C 1
ATOM 2350 O O . ARG A 1 297 ? 16.502 2.822 13.195 1.00 92.75 297 ARG A O 1
ATOM 2357 N N . GLN A 1 298 ? 16.377 1.350 11.502 1.00 94.50 298 GLN A N 1
ATOM 2358 C CA . GLN A 1 298 ? 15.072 1.746 10.998 1.00 94.50 298 GLN A CA 1
ATOM 2359 C C . GLN A 1 298 ? 14.317 0.493 10.581 1.00 94.50 298 GLN A C 1
ATOM 2361 O O . GLN A 1 298 ? 14.722 -0.187 9.645 1.00 94.50 298 GLN A O 1
ATOM 2366 N N . ASN A 1 299 ? 13.212 0.179 11.247 1.00 94.06 299 ASN A N 1
ATOM 2367 C CA . ASN A 1 299 ? 12.441 -1.003 10.884 1.00 94.06 299 ASN A CA 1
ATOM 2368 C C . ASN A 1 299 ? 11.736 -0.800 9.529 1.00 94.06 299 ASN A C 1
ATOM 2370 O O . ASN A 1 299 ? 11.440 0.323 9.120 1.00 94.06 299 ASN A O 1
ATOM 2374 N N . ASN A 1 300 ? 11.469 -1.891 8.815 1.00 95.19 300 ASN A N 1
ATOM 2375 C CA . ASN A 1 300 ? 10.602 -1.873 7.645 1.00 95.19 300 ASN A CA 1
ATOM 2376 C C . ASN A 1 300 ? 9.143 -1.647 8.079 1.00 95.19 300 ASN A C 1
ATOM 2378 O O . ASN A 1 300 ? 8.702 -2.220 9.077 1.00 95.19 300 ASN A O 1
ATOM 2382 N N . TYR A 1 301 ? 8.390 -0.872 7.293 1.00 95.62 301 TYR A N 1
ATOM 2383 C CA . TYR A 1 301 ? 7.001 -0.516 7.597 1.00 95.62 301 TYR A CA 1
ATOM 2384 C C . TYR A 1 301 ? 6.075 -1.734 7.771 1.00 95.62 301 TYR A C 1
ATOM 2386 O O . TYR A 1 301 ? 5.270 -1.786 8.701 1.00 95.62 301 TYR A O 1
ATOM 2394 N N . PHE A 1 302 ? 6.190 -2.737 6.898 1.00 95.56 302 PHE A N 1
ATOM 2395 C CA . PHE A 1 302 ? 5.356 -3.941 6.957 1.00 95.56 302 PHE A CA 1
ATOM 2396 C C . PHE A 1 302 ? 5.971 -5.026 7.844 1.00 95.56 302 PHE A C 1
ATOM 2398 O O . PHE A 1 302 ? 5.250 -5.809 8.455 1.00 95.56 302 PHE A O 1
ATOM 2405 N N . PHE A 1 303 ? 7.299 -5.079 7.945 1.00 94.19 303 PHE A N 1
ATOM 2406 C CA . PHE A 1 303 ? 8.006 -6.126 8.681 1.00 94.19 303 PHE A CA 1
ATOM 2407 C C . PHE A 1 303 ? 8.853 -5.532 9.805 1.00 94.19 303 PHE A C 1
ATOM 2409 O O . PHE A 1 303 ? 10.050 -5.312 9.636 1.00 94.19 303 PHE A O 1
ATOM 2416 N N . HIS A 1 304 ? 8.266 -5.357 10.990 1.00 89.06 304 HIS A N 1
ATOM 2417 C CA . HIS A 1 304 ? 8.930 -4.702 12.127 1.00 89.06 304 HIS A CA 1
ATOM 2418 C C . HIS A 1 304 ? 10.257 -5.362 12.562 1.00 89.06 304 HIS A C 1
ATOM 2420 O O . HIS A 1 304 ? 11.136 -4.709 13.118 1.00 89.06 304 HIS A O 1
ATOM 2426 N N . LYS A 1 305 ? 10.427 -6.668 12.308 1.00 89.81 305 LYS A N 1
ATOM 2427 C CA . LYS A 1 305 ? 11.671 -7.408 12.600 1.00 89.81 305 LYS A CA 1
ATOM 2428 C C . LYS A 1 305 ? 12.783 -7.178 11.566 1.00 89.81 305 LYS A C 1
ATOM 2430 O O . LYS A 1 305 ? 13.916 -7.582 11.806 1.00 89.81 305 LYS A O 1
ATOM 2435 N N . SER A 1 306 ? 12.466 -6.590 10.415 1.00 91.44 306 SER A N 1
ATOM 2436 C CA . SER A 1 306 ? 13.415 -6.302 9.340 1.00 91.44 306 SER A CA 1
ATOM 2437 C C . SER A 1 306 ? 13.964 -4.887 9.509 1.00 91.44 306 SER A C 1
ATOM 2439 O O . SER A 1 306 ? 13.187 -3.943 9.611 1.00 91.44 306 SER A O 1
ATOM 2441 N N . ASN A 1 307 ? 15.288 -4.735 9.552 1.00 92.12 307 ASN A N 1
ATOM 2442 C CA . ASN A 1 307 ? 15.957 -3.436 9.628 1.00 92.12 307 ASN A CA 1
ATOM 2443 C C . ASN A 1 307 ? 16.388 -2.988 8.217 1.00 92.12 307 ASN A C 1
ATOM 2445 O O . ASN A 1 307 ? 16.950 -3.772 7.457 1.00 92.12 307 ASN A O 1
ATOM 2449 N N . LEU A 1 308 ? 16.117 -1.732 7.868 1.00 91.56 308 LEU A N 1
ATOM 2450 C CA . LEU A 1 308 ? 16.470 -1.098 6.598 1.00 91.56 308 LEU A CA 1
ATOM 2451 C C . LEU A 1 308 ? 17.876 -0.488 6.607 1.00 91.56 308 LEU A C 1
ATOM 2453 O O . LEU A 1 308 ? 18.461 -0.327 5.542 1.00 91.56 308 LEU A O 1
ATOM 2457 N N . LEU A 1 309 ? 18.417 -0.165 7.785 1.00 90.56 309 LEU A N 1
ATOM 2458 C CA . LEU A 1 309 ? 19.751 0.422 7.964 1.00 90.56 309 LEU A CA 1
ATOM 2459 C C . LEU A 1 309 ? 20.813 -0.638 8.302 1.00 90.56 309 LEU A C 1
ATOM 2461 O O . LEU A 1 309 ? 21.785 -0.356 8.990 1.00 90.56 309 LEU A O 1
ATOM 2465 N N . VAL A 1 310 ? 20.624 -1.879 7.842 1.00 82.75 310 VAL A N 1
ATOM 2466 C CA . VAL A 1 310 ? 21.566 -2.975 8.114 1.00 82.75 310 VAL A CA 1
ATOM 2467 C C . VAL A 1 310 ? 22.916 -2.677 7.478 1.00 82.75 310 VAL A C 1
ATOM 2469 O O . VAL A 1 310 ? 23.000 -2.496 6.264 1.00 82.75 310 VAL A O 1
ATOM 2472 N N . ASN A 1 311 ? 23.973 -2.709 8.291 1.00 77.88 311 ASN A N 1
ATOM 2473 C CA . ASN A 1 311 ? 25.340 -2.637 7.804 1.00 77.88 311 ASN A CA 1
ATOM 2474 C C . ASN A 1 311 ? 25.673 -3.904 6.983 1.00 77.88 311 ASN A C 1
ATOM 2476 O O . ASN A 1 311 ? 25.670 -5.012 7.529 1.00 77.88 311 ASN A O 1
ATOM 2480 N N . PRO A 1 312 ? 25.987 -3.775 5.682 1.00 72.44 312 PRO A N 1
ATOM 2481 C CA . PRO A 1 312 ? 26.381 -4.889 4.817 1.00 72.44 312 PRO A CA 1
ATOM 2482 C C . PRO A 1 312 ? 27.774 -5.475 5.135 1.00 72.44 312 PRO A C 1
ATOM 2484 O O . PRO A 1 312 ? 28.266 -6.313 4.381 1.00 72.44 312 PRO A O 1
ATOM 2487 N N . GLY A 1 313 ? 28.423 -5.037 6.219 1.00 72.81 313 GLY A N 1
ATOM 2488 C CA . GLY A 1 313 ? 29.707 -5.541 6.714 1.00 72.81 313 GLY A CA 1
ATOM 2489 C C . GLY A 1 313 ? 30.931 -4.769 6.219 1.00 72.81 313 GLY A C 1
ATOM 2490 O O . GLY A 1 313 ? 32.051 -5.155 6.539 1.00 72.81 313 GLY A O 1
ATOM 2491 N N . HIS A 1 314 ? 30.733 -3.702 5.441 1.00 77.38 314 HIS A N 1
ATOM 2492 C CA . HIS A 1 314 ? 31.811 -2.864 4.898 1.00 77.38 314 HIS A CA 1
ATOM 2493 C C . HIS A 1 314 ? 31.686 -1.377 5.258 1.00 77.38 314 HIS A C 1
ATOM 2495 O O . HIS A 1 314 ? 32.566 -0.606 4.883 1.00 77.38 314 HIS A O 1
ATOM 2501 N N . LEU A 1 315 ? 30.611 -0.978 5.946 1.00 83.38 315 LEU A N 1
ATOM 2502 C CA . LEU A 1 315 ? 30.439 0.384 6.454 1.00 83.38 315 LEU A CA 1
ATOM 2503 C C . LEU A 1 315 ? 30.999 0.471 7.875 1.00 83.38 315 LEU A C 1
ATOM 2505 O O . LEU A 1 315 ? 30.909 -0.504 8.627 1.00 83.38 315 LEU A O 1
ATOM 2509 N N . SER A 1 316 ? 31.557 1.617 8.247 1.00 84.75 316 SER A N 1
ATOM 2510 C CA . SER A 1 316 ? 31.913 1.927 9.635 1.00 84.75 316 SER A CA 1
ATOM 2511 C C . SER A 1 316 ? 30.834 2.776 10.312 1.00 84.75 316 SER A C 1
ATOM 2513 O O . SER A 1 316 ? 30.039 3.442 9.648 1.00 84.75 316 SER A O 1
ATOM 2515 N N . ASP A 1 317 ? 30.841 2.817 11.644 1.00 85.06 317 ASP A N 1
ATOM 2516 C CA . ASP A 1 317 ? 29.972 3.693 12.446 1.00 85.06 317 ASP A CA 1
ATOM 2517 C C . ASP A 1 317 ? 30.148 5.183 12.059 1.00 85.06 317 ASP A C 1
ATOM 2519 O O . ASP A 1 317 ? 29.211 5.994 12.113 1.00 85.06 317 ASP A O 1
ATOM 2523 N N . ASP A 1 318 ? 31.353 5.553 11.608 1.00 86.81 318 ASP A N 1
ATOM 2524 C CA . ASP A 1 318 ? 31.665 6.893 11.103 1.00 86.81 318 ASP A CA 1
ATOM 2525 C C . ASP A 1 318 ? 30.890 7.217 9.816 1.00 86.81 318 ASP A C 1
ATOM 2527 O O . ASP A 1 318 ? 30.508 8.372 9.620 1.00 86.81 318 ASP A O 1
ATOM 2531 N N . ASP A 1 319 ? 30.593 6.226 8.964 1.00 88.25 319 ASP A N 1
ATOM 2532 C CA . ASP A 1 319 ? 29.818 6.425 7.733 1.00 88.25 319 ASP A CA 1
ATOM 2533 C C . ASP A 1 319 ? 28.365 6.809 8.051 1.00 88.25 319 ASP A C 1
ATOM 2535 O O . ASP A 1 319 ? 27.819 7.756 7.474 1.00 88.25 319 ASP A O 1
ATOM 2539 N N . PHE A 1 320 ? 27.743 6.130 9.021 1.00 89.56 320 PHE A N 1
ATOM 2540 C CA . PHE A 1 320 ? 26.397 6.466 9.497 1.00 89.56 320 PHE A CA 1
ATOM 2541 C C . PHE A 1 320 ? 26.367 7.827 10.201 1.00 89.56 320 PHE A C 1
ATOM 2543 O O . PHE A 1 320 ? 25.428 8.611 10.025 1.00 89.56 320 PHE A O 1
ATOM 2550 N N . THR A 1 321 ? 27.419 8.149 10.955 1.00 90.12 321 THR A N 1
ATOM 2551 C CA . THR A 1 321 ? 27.563 9.449 11.621 1.00 90.12 321 THR A CA 1
ATOM 2552 C C . THR A 1 321 ? 27.742 10.586 10.613 1.00 90.12 321 THR A C 1
ATOM 2554 O O . THR A 1 321 ? 27.123 11.646 10.758 1.00 90.12 321 THR A O 1
ATOM 2557 N N . ALA A 1 322 ? 28.536 10.370 9.563 1.00 88.94 322 ALA A N 1
ATOM 2558 C CA . ALA A 1 322 ? 28.714 11.316 8.468 1.00 88.94 322 ALA A CA 1
ATOM 2559 C C . ALA A 1 322 ? 27.406 11.533 7.697 1.00 88.94 322 ALA A C 1
ATOM 2561 O O . ALA A 1 322 ? 27.050 12.670 7.379 1.00 88.94 322 ALA A O 1
ATOM 2562 N N . GLU A 1 323 ? 26.648 10.463 7.453 1.00 89.75 323 GLU A N 1
ATOM 2563 C CA . GLU A 1 323 ? 25.332 10.546 6.826 1.00 89.75 323 GLU A CA 1
ATOM 2564 C C . GLU A 1 323 ? 24.346 11.363 7.673 1.00 89.75 323 GLU A C 1
ATOM 2566 O O . GLU A 1 323 ? 23.691 12.277 7.167 1.00 89.75 323 GLU A O 1
ATOM 2571 N N . ALA A 1 324 ? 24.298 11.110 8.983 1.00 92.06 324 ALA A N 1
ATOM 2572 C CA . ALA A 1 324 ? 23.484 11.885 9.915 1.00 92.06 324 ALA A CA 1
ATOM 2573 C C . ALA A 1 324 ? 23.907 13.365 9.956 1.00 92.06 324 ALA A C 1
ATOM 2575 O O . ALA A 1 324 ? 23.061 14.257 10.041 1.00 92.06 324 ALA A O 1
ATOM 2576 N N . HIS A 1 325 ? 25.209 13.651 9.860 1.00 91.38 325 HIS A N 1
ATOM 2577 C CA . HIS A 1 325 ? 25.713 15.019 9.766 1.00 91.38 325 HIS A CA 1
ATOM 2578 C C . HIS A 1 325 ? 25.262 15.714 8.474 1.00 91.38 325 HIS A C 1
ATOM 2580 O O . HIS A 1 325 ? 24.865 16.876 8.525 1.00 91.38 325 HIS A O 1
ATOM 2586 N N . ASN A 1 326 ? 25.239 15.017 7.334 1.00 90.19 326 ASN A N 1
ATOM 2587 C CA . ASN A 1 326 ? 24.738 15.594 6.086 1.00 90.19 326 ASN A CA 1
ATOM 2588 C C . ASN A 1 326 ? 23.261 16.016 6.203 1.00 90.19 326 ASN A C 1
ATOM 2590 O O . ASN A 1 326 ? 22.900 17.096 5.737 1.00 90.19 326 ASN A O 1
ATOM 2594 N N . VAL A 1 327 ? 22.423 15.223 6.882 1.00 92.38 327 VAL A N 1
ATOM 2595 C CA . VAL A 1 327 ? 21.026 15.606 7.170 1.00 92.38 327 VAL A CA 1
ATOM 2596 C C . VAL A 1 327 ? 20.962 16.840 8.076 1.00 92.38 327 VAL A C 1
ATOM 2598 O O . VAL A 1 327 ? 20.201 17.765 7.799 1.00 92.38 327 VAL A O 1
ATOM 2601 N N . LYS A 1 328 ? 21.807 16.914 9.115 1.00 93.12 328 LYS A N 1
ATOM 2602 C CA . LYS A 1 328 ? 21.903 18.108 9.978 1.00 93.12 328 LYS A CA 1
ATOM 2603 C C . LYS A 1 328 ? 22.269 19.364 9.192 1.00 93.12 328 LYS A C 1
ATOM 2605 O O . LYS A 1 328 ? 21.703 20.420 9.444 1.00 93.12 328 LYS A O 1
ATOM 2610 N N . VAL A 1 329 ? 23.183 19.259 8.228 1.00 91.38 329 VAL A N 1
ATOM 2611 C CA . VAL A 1 329 ? 23.553 20.388 7.361 1.00 91.38 329 VAL A CA 1
ATOM 2612 C C . VAL A 1 329 ? 22.356 20.865 6.536 1.00 91.38 329 VAL A C 1
ATOM 2614 O O . VAL A 1 329 ? 22.165 22.070 6.397 1.00 91.38 329 VAL A O 1
ATOM 2617 N N . VAL A 1 330 ? 21.514 19.952 6.038 1.00 91.50 330 VAL A N 1
ATOM 2618 C CA . VAL A 1 330 ? 20.269 20.328 5.346 1.00 91.50 330 VAL A CA 1
ATOM 2619 C C . VAL A 1 330 ? 19.317 21.070 6.286 1.00 91.50 330 VAL A C 1
ATOM 2621 O O . VAL A 1 330 ? 18.778 22.102 5.895 1.00 91.50 330 VAL A O 1
ATOM 2624 N N . LEU A 1 331 ? 19.143 20.600 7.525 1.00 91.94 331 LEU A N 1
ATOM 2625 C CA . LEU A 1 331 ? 18.317 21.289 8.526 1.00 91.94 331 LEU A CA 1
ATOM 2626 C C . LEU A 1 331 ? 18.819 22.711 8.813 1.00 91.94 331 LEU A C 1
ATOM 2628 O O . LEU A 1 331 ? 18.023 23.646 8.838 1.00 91.94 331 LEU A O 1
ATOM 2632 N N . VAL A 1 332 ? 20.134 22.886 8.978 1.00 91.06 332 VAL A N 1
ATOM 2633 C CA . VAL A 1 332 ? 20.746 24.211 9.179 1.00 91.06 332 VAL A CA 1
ATOM 2634 C C . VAL A 1 332 ? 20.524 25.101 7.956 1.00 91.06 332 VAL A C 1
ATOM 2636 O O . VAL A 1 332 ? 20.112 26.244 8.112 1.00 91.06 332 VAL A O 1
ATOM 2639 N N . ARG A 1 333 ? 20.692 24.567 6.738 1.00 89.75 333 ARG A N 1
ATOM 2640 C CA . ARG A 1 333 ? 20.422 25.309 5.497 1.00 89.75 333 ARG A CA 1
ATOM 2641 C C . ARG A 1 333 ? 18.974 25.795 5.428 1.00 89.75 333 ARG A C 1
ATOM 2643 O O . ARG A 1 333 ? 18.744 26.952 5.104 1.00 89.75 333 ARG A O 1
ATOM 2650 N N . LEU A 1 334 ? 18.007 24.933 5.750 1.00 89.12 334 LEU A N 1
ATOM 2651 C CA . LEU A 1 334 ? 16.586 25.302 5.773 1.00 89.12 334 LEU A CA 1
ATOM 2652 C C . LEU A 1 334 ? 16.298 26.395 6.810 1.00 89.12 334 LEU A C 1
ATOM 2654 O O . LEU A 1 334 ? 15.504 27.301 6.554 1.00 89.12 334 LEU A O 1
ATOM 2658 N N . PHE A 1 335 ? 16.952 26.330 7.971 1.00 87.62 335 PHE A N 1
ATOM 2659 C CA . PHE A 1 335 ? 16.856 27.370 8.989 1.00 87.62 335 PHE A CA 1
ATOM 2660 C C . PHE A 1 335 ? 17.434 28.703 8.493 1.00 87.62 335 PHE A C 1
ATOM 2662 O O . PHE A 1 335 ? 16.751 29.723 8.574 1.00 87.62 335 PHE A O 1
ATOM 2669 N N . ASP A 1 336 ? 18.631 28.699 7.909 1.00 87.06 336 ASP A N 1
ATOM 2670 C CA . ASP A 1 336 ? 19.264 29.903 7.361 1.00 87.06 336 ASP A CA 1
ATOM 2671 C C . ASP A 1 336 ? 18.416 30.519 6.235 1.00 87.06 336 ASP A C 1
ATOM 2673 O O . ASP A 1 336 ? 18.153 31.722 6.234 1.00 87.06 336 ASP A O 1
ATOM 2677 N N . GLU A 1 337 ? 17.895 29.699 5.316 1.00 84.19 337 GLU A N 1
ATOM 2678 C CA . GLU A 1 337 ? 16.971 30.142 4.264 1.00 84.19 337 GLU A CA 1
ATOM 2679 C C . GLU A 1 337 ? 15.688 30.754 4.843 1.00 84.19 337 GLU A C 1
ATOM 2681 O O . GLU A 1 337 ? 15.194 31.758 4.324 1.00 84.19 337 GLU A O 1
ATOM 2686 N N . SER A 1 338 ? 15.170 30.216 5.953 1.00 82.56 338 SER A N 1
ATOM 2687 C CA . SER A 1 338 ? 13.994 30.774 6.630 1.00 82.56 338 SER A CA 1
ATOM 2688 C C . SER A 1 338 ? 14.248 32.171 7.212 1.00 82.56 338 SER A C 1
ATOM 2690 O O . SER A 1 338 ? 13.350 33.015 7.187 1.00 82.56 338 SER A O 1
ATOM 2692 N N . LEU A 1 339 ? 15.475 32.452 7.669 1.00 81.25 339 LEU A N 1
ATOM 2693 C CA . LEU A 1 339 ? 15.880 33.772 8.166 1.00 81.25 339 LEU A CA 1
ATOM 2694 C C . LEU A 1 339 ? 16.070 34.783 7.030 1.00 81.25 339 LEU A C 1
ATOM 2696 O O . LEU A 1 339 ? 15.826 35.976 7.217 1.00 81.25 339 LEU A O 1
ATOM 2700 N N . MET A 1 340 ? 16.471 34.299 5.854 1.00 76.31 340 MET A N 1
ATOM 2701 C CA . MET A 1 340 ? 16.655 35.095 4.636 1.00 76.31 340 MET A CA 1
ATOM 2702 C C . MET A 1 340 ? 15.354 35.273 3.835 1.00 76.31 340 MET A C 1
ATOM 2704 O O . MET A 1 340 ? 15.327 36.023 2.857 1.00 76.31 340 MET A O 1
ATOM 2708 N N . SER A 1 341 ? 14.274 34.600 4.248 1.00 64.50 341 SER A N 1
ATOM 2709 C CA . SER A 1 341 ? 12.991 34.584 3.552 1.00 64.50 341 SER A CA 1
ATOM 2710 C C . SER A 1 341 ? 12.374 35.980 3.433 1.00 64.50 341 SER A C 1
ATOM 2712 O O . SER A 1 341 ? 12.224 36.745 4.393 1.00 64.50 341 SER A O 1
ATOM 2714 N N . SER A 1 342 ? 11.999 36.302 2.198 1.00 62.91 342 SER A N 1
ATOM 2715 C CA . SER A 1 342 ? 11.458 37.575 1.750 1.00 62.91 342 SER A CA 1
ATOM 2716 C C . SER A 1 342 ? 10.084 37.858 2.363 1.00 62.91 342 SER A C 1
ATOM 2718 O O . SER A 1 342 ? 9.051 37.607 1.740 1.00 62.91 342 SER A O 1
ATOM 2720 N N . LYS A 1 343 ? 10.053 38.493 3.541 1.00 56.22 343 LYS A N 1
ATOM 2721 C CA . LYS A 1 343 ? 8.834 39.099 4.121 1.00 56.22 343 LYS A CA 1
ATOM 2722 C C . LYS A 1 343 ? 8.109 40.071 3.166 1.00 56.22 343 LYS A C 1
ATOM 2724 O O . LYS A 1 343 ? 6.955 40.400 3.417 1.00 56.22 343 LYS A O 1
ATOM 2729 N N . MET A 1 344 ? 8.766 40.486 2.079 1.00 58.72 344 MET A N 1
ATOM 2730 C CA . MET A 1 344 ? 8.280 41.421 1.056 1.00 58.72 344 MET A CA 1
ATOM 2731 C C . MET A 1 344 ? 7.760 40.750 -0.231 1.00 58.72 344 MET A C 1
ATOM 2733 O O . MET A 1 344 ? 7.475 41.454 -1.193 1.00 58.72 344 MET A O 1
ATOM 2737 N N . ASN A 1 345 ? 7.662 39.416 -0.294 1.00 79.19 345 ASN A N 1
ATOM 2738 C CA . ASN A 1 345 ? 7.109 38.740 -1.472 1.00 79.19 345 ASN A CA 1
ATOM 2739 C C . ASN A 1 345 ? 5.577 38.620 -1.363 1.00 79.19 345 ASN A C 1
ATOM 2741 O O . ASN A 1 345 ? 5.067 37.883 -0.517 1.00 79.19 345 ASN A O 1
ATOM 2745 N N . GLU A 1 346 ? 4.848 39.332 -2.227 1.00 82.62 346 GLU A N 1
ATOM 2746 C CA . GLU A 1 346 ? 3.378 39.320 -2.276 1.00 82.62 346 GLU A CA 1
ATOM 2747 C C . GLU A 1 346 ? 2.801 37.917 -2.525 1.00 82.62 346 GLU A C 1
ATOM 2749 O O . GLU A 1 346 ? 1.788 37.555 -1.929 1.00 82.62 346 GLU A O 1
ATOM 2754 N N . GLU A 1 347 ? 3.455 37.087 -3.344 1.00 83.06 347 GLU A N 1
ATOM 2755 C CA . GLU A 1 347 ? 2.999 35.716 -3.616 1.00 83.06 347 GLU A CA 1
ATOM 2756 C C . GLU A 1 347 ? 3.071 34.840 -2.363 1.00 83.06 347 GLU A C 1
ATOM 2758 O O . GLU A 1 347 ? 2.159 34.061 -2.081 1.00 83.06 347 GLU A O 1
ATOM 2763 N N . PHE A 1 348 ? 4.132 35.009 -1.573 1.00 80.81 348 PHE A N 1
ATOM 2764 C CA . PHE A 1 348 ? 4.315 34.291 -0.316 1.00 80.81 348 PHE A CA 1
ATOM 2765 C C . PHE A 1 348 ? 3.271 34.710 0.729 1.00 80.81 348 PHE A C 1
ATOM 2767 O O . PHE A 1 348 ? 2.690 33.854 1.392 1.00 80.81 348 PHE A O 1
ATOM 2774 N N . GLN A 1 349 ? 2.970 36.010 0.828 1.00 82.31 349 GLN A N 1
ATOM 2775 C CA . GLN A 1 349 ? 1.917 36.517 1.718 1.00 82.31 349 GLN A CA 1
ATOM 2776 C C . GLN A 1 349 ? 0.529 36.002 1.315 1.00 82.31 349 GLN A C 1
ATOM 2778 O O . GLN A 1 349 ? -0.227 35.529 2.162 1.00 82.31 349 GLN A O 1
ATOM 2783 N N . ASN A 1 350 ? 0.207 36.016 0.018 1.00 85.75 350 ASN A N 1
ATOM 2784 C CA . ASN A 1 350 ? -1.052 35.470 -0.492 1.00 85.75 350 ASN A CA 1
ATOM 2785 C C . ASN A 1 350 ? -1.191 33.969 -0.203 1.00 85.75 350 ASN A C 1
ATOM 2787 O O . ASN A 1 350 ? -2.281 33.498 0.124 1.00 85.75 350 ASN A O 1
ATOM 2791 N N . MET A 1 351 ? -0.091 33.219 -0.293 1.00 84.12 351 MET A N 1
ATOM 2792 C CA . MET A 1 351 ? -0.058 31.798 0.039 1.00 84.12 351 MET A CA 1
ATOM 2793 C C . MET A 1 351 ? -0.332 31.557 1.531 1.00 84.12 351 MET A C 1
ATOM 2795 O O . MET A 1 351 ? -1.187 30.731 1.848 1.00 84.12 351 MET A O 1
ATOM 2799 N N . ILE A 1 352 ? 0.291 32.322 2.436 1.00 84.62 352 ILE A N 1
ATOM 2800 C CA . ILE A 1 352 ? 0.016 32.235 3.883 1.00 84.62 352 ILE A CA 1
ATOM 2801 C C . ILE A 1 352 ? -1.456 32.539 4.177 1.00 84.62 352 ILE A C 1
ATOM 2803 O O . ILE A 1 352 ? -2.119 31.753 4.849 1.00 84.62 352 ILE A O 1
ATOM 2807 N N . LEU A 1 353 ? -2.003 33.627 3.623 1.00 87.75 353 LEU A N 1
ATOM 2808 C CA . LEU A 1 353 ? -3.413 33.989 3.814 1.00 87.75 353 LEU A CA 1
ATOM 2809 C C . LEU A 1 353 ? -4.363 32.887 3.321 1.00 87.75 353 LEU A C 1
ATOM 2811 O O . LEU A 1 353 ? -5.364 32.579 3.973 1.00 87.75 353 LEU A O 1
ATOM 2815 N N . ALA A 1 354 ? -4.045 32.253 2.188 1.00 87.19 354 ALA A N 1
ATOM 2816 C CA . ALA A 1 354 ? -4.812 31.118 1.689 1.00 87.19 354 ALA A CA 1
ATOM 2817 C C . ALA A 1 354 ? -4.771 29.937 2.675 1.00 87.19 354 ALA A C 1
ATOM 2819 O O . ALA A 1 354 ? -5.823 29.377 2.991 1.00 87.19 354 ALA A O 1
ATOM 2820 N N . GLN A 1 355 ? -3.601 29.611 3.228 1.00 88.69 355 GLN A N 1
ATOM 2821 C CA . GLN A 1 355 ? -3.456 28.555 4.234 1.00 88.69 355 GLN A CA 1
ATOM 2822 C C . GLN A 1 355 ? -4.198 28.883 5.543 1.00 88.69 355 GLN A C 1
ATOM 2824 O O . GLN A 1 355 ? -4.817 27.999 6.135 1.00 88.69 355 GLN A O 1
ATOM 2829 N N . GLU A 1 356 ? -4.197 30.144 5.990 1.00 90.25 356 GLU A N 1
ATOM 2830 C CA . GLU A 1 356 ? -4.942 30.591 7.182 1.00 90.25 356 GLU A CA 1
ATOM 2831 C C . GLU A 1 356 ? -6.453 30.455 6.973 1.00 90.25 356 GLU A C 1
ATOM 2833 O O . GLU A 1 356 ? -7.193 30.011 7.862 1.00 90.25 356 GLU A O 1
ATOM 2838 N N . SER A 1 357 ? -6.919 30.792 5.768 1.00 90.19 357 SER A N 1
ATOM 2839 C CA . SER A 1 357 ? -8.321 30.636 5.391 1.00 90.19 357 SER A CA 1
ATOM 2840 C C . SER A 1 357 ? -8.743 29.163 5.358 1.00 90.19 357 SER A C 1
ATOM 2842 O O . SER A 1 357 ? -9.790 28.816 5.911 1.00 90.19 357 SER A O 1
ATOM 2844 N N . GLU A 1 358 ? -7.903 28.278 4.810 1.00 89.12 358 GLU A N 1
ATOM 2845 C CA . GLU A 1 358 ? -8.137 26.833 4.800 1.00 89.12 358 GLU A CA 1
ATOM 2846 C C . GLU A 1 358 ? -8.189 26.286 6.228 1.00 89.12 358 GLU A C 1
ATOM 2848 O O . GLU A 1 358 ? -9.147 25.608 6.595 1.00 89.12 358 GLU A O 1
ATOM 2853 N N . MET A 1 359 ? -7.234 26.669 7.078 1.00 91.06 359 MET A N 1
ATOM 2854 C CA . MET A 1 359 ? -7.214 26.280 8.487 1.00 91.06 359 MET A CA 1
ATOM 2855 C C . MET A 1 359 ? -8.500 26.692 9.215 1.00 91.06 359 MET A C 1
ATOM 2857 O O . MET A 1 359 ? -9.060 25.915 9.992 1.00 91.06 359 MET A O 1
ATOM 2861 N N . THR A 1 360 ? -9.004 27.896 8.944 1.00 92.31 360 THR A N 1
ATOM 2862 C CA . THR A 1 360 ? -10.265 28.384 9.518 1.00 92.31 360 THR A CA 1
ATOM 2863 C C . THR A 1 360 ? -11.452 27.527 9.071 1.00 92.31 360 THR A C 1
ATOM 2865 O O . THR A 1 360 ? -12.338 27.229 9.875 1.00 92.31 360 THR A O 1
ATOM 2868 N N . LEU A 1 361 ? -11.482 27.097 7.806 1.00 91.75 361 LEU A N 1
ATOM 2869 C CA . LEU A 1 361 ? -12.517 26.196 7.291 1.00 91.75 361 LEU A CA 1
ATOM 2870 C C . LEU A 1 361 ? -12.437 24.805 7.932 1.00 91.75 361 LEU A C 1
ATOM 2872 O O . LEU A 1 361 ? -13.476 24.264 8.307 1.00 91.75 361 LEU A O 1
ATOM 2876 N N . LEU A 1 362 ? -11.234 24.255 8.121 1.00 90.75 362 LEU A N 1
ATOM 2877 C CA . LEU A 1 362 ? -11.040 22.965 8.792 1.00 90.75 362 LEU A CA 1
ATOM 2878 C C . LEU A 1 362 ? -11.520 23.006 10.249 1.00 90.75 362 LEU A C 1
ATOM 2880 O O . LEU A 1 362 ? -12.185 22.075 10.701 1.00 90.75 362 LEU A O 1
ATOM 2884 N N . HIS A 1 363 ? -11.255 24.100 10.969 1.00 91.62 363 HIS A N 1
ATOM 2885 C CA . HIS A 1 363 ? -11.764 24.293 12.329 1.00 91.62 363 HIS A CA 1
ATOM 2886 C C . HIS A 1 363 ? -13.288 24.441 12.363 1.00 91.62 363 HIS A C 1
ATOM 2888 O O . HIS A 1 363 ? -13.942 23.781 13.163 1.00 91.62 363 HIS A O 1
ATOM 2894 N N . LYS A 1 364 ? -13.886 25.211 11.444 1.00 92.50 364 LYS A N 1
ATOM 2895 C CA . LYS A 1 364 ? -15.354 25.294 11.330 1.00 92.50 364 LYS A CA 1
ATOM 2896 C C . LYS A 1 364 ? -15.987 23.938 11.018 1.00 92.50 364 LYS A C 1
ATOM 2898 O O . LYS A 1 364 ? -17.043 23.617 11.557 1.00 92.50 364 LYS A O 1
ATOM 2903 N N . TRP A 1 365 ? -15.353 23.143 10.156 1.00 90.12 365 TRP A N 1
ATOM 2904 C CA . TRP A 1 365 ? -15.790 21.779 9.868 1.00 90.12 365 TRP A CA 1
ATOM 2905 C C . TRP A 1 365 ? -15.696 20.891 11.106 1.00 90.12 365 TRP A C 1
ATOM 2907 O O . TRP A 1 365 ? -16.650 20.182 11.420 1.00 90.12 365 TRP A O 1
ATOM 2917 N N . LYS A 1 366 ? -14.589 20.973 11.851 1.00 89.94 366 LYS A N 1
ATOM 2918 C CA . LYS A 1 366 ? -14.440 20.281 13.132 1.00 89.94 366 LYS A CA 1
ATOM 2919 C C . LYS A 1 366 ? -15.570 20.634 14.090 1.00 89.94 366 LYS A C 1
ATOM 2921 O O . LYS A 1 366 ? -16.230 19.725 14.584 1.00 89.94 366 LYS A O 1
ATOM 2926 N N . ASP A 1 367 ? -15.817 21.921 14.308 1.00 90.25 367 ASP A N 1
ATOM 2927 C CA . ASP A 1 367 ? -16.835 22.394 15.246 1.00 90.25 367 ASP A CA 1
ATOM 2928 C C . ASP A 1 367 ? -18.241 21.946 14.825 1.00 90.25 367 ASP A C 1
ATOM 2930 O O . ASP A 1 367 ? -19.046 21.547 15.665 1.00 90.25 367 ASP A O 1
ATOM 2934 N N . LEU A 1 368 ? -18.529 21.942 13.518 1.00 90.12 368 LEU A N 1
ATOM 2935 C CA . LEU A 1 368 ? -19.780 21.416 12.972 1.00 90.12 368 LEU A CA 1
ATOM 2936 C C . LEU A 1 368 ? -19.928 19.917 13.267 1.00 90.12 368 LEU A C 1
ATOM 2938 O O . LEU A 1 368 ? -20.951 19.489 13.797 1.00 90.12 368 LEU A O 1
ATOM 2942 N N . ILE A 1 369 ? -18.912 19.117 12.939 1.00 86.81 369 ILE A N 1
ATOM 2943 C CA . ILE A 1 369 ? -18.943 17.662 13.125 1.00 86.81 369 ILE A CA 1
ATOM 2944 C C . ILE A 1 369 ? -19.017 17.297 14.608 1.00 86.81 369 ILE A C 1
ATOM 2946 O O . ILE A 1 369 ? -19.788 16.414 14.981 1.00 86.81 369 ILE A O 1
ATOM 2950 N N . GLU A 1 370 ? -18.263 17.982 15.466 1.00 84.38 370 GLU A N 1
ATOM 2951 C CA . GLU A 1 370 ? -18.313 17.781 16.913 1.00 84.38 370 GLU A CA 1
ATOM 2952 C C . GLU A 1 370 ? -19.649 18.244 17.509 1.00 84.38 370 GLU A C 1
ATOM 2954 O O . GLU A 1 370 ? -20.189 17.562 18.382 1.00 84.38 370 GLU A O 1
ATOM 2959 N N . GLY A 1 371 ? -20.224 19.340 17.004 1.00 82.62 371 GLY A N 1
ATOM 2960 C CA . GLY A 1 371 ? -21.532 19.857 17.411 1.00 82.62 371 GLY A CA 1
ATOM 2961 C C . GLY A 1 371 ? -22.705 18.939 17.054 1.00 82.62 371 GLY A C 1
ATOM 2962 O O . GLY A 1 371 ? -23.723 18.947 17.744 1.00 82.62 371 GLY A O 1
ATOM 2963 N N . LEU A 1 372 ? -22.555 18.105 16.021 1.00 83.38 372 LEU A N 1
ATOM 2964 C CA . LEU A 1 372 ? -23.533 17.076 15.650 1.00 83.38 372 LEU A CA 1
ATOM 2965 C C . LEU A 1 372 ? -23.433 15.808 16.513 1.00 83.38 372 LEU A C 1
ATOM 2967 O O . LEU A 1 372 ? -24.343 14.975 16.490 1.00 83.38 372 LEU A O 1
ATOM 2971 N N . LEU A 1 373 ? -22.363 15.644 17.300 1.00 78.00 373 LEU A N 1
ATOM 2972 C CA . LEU A 1 373 ? -22.241 14.489 18.179 1.00 78.00 373 LEU A CA 1
ATOM 2973 C C . LEU A 1 373 ? -23.195 14.609 19.380 1.00 78.00 373 LEU A C 1
ATOM 2975 O O . LEU A 1 373 ? -23.304 15.666 20.004 1.00 78.00 373 LEU A O 1
ATOM 2979 N N . PRO A 1 374 ? -23.809 13.499 19.827 1.00 67.44 374 PRO A N 1
ATOM 2980 C CA . PRO A 1 374 ? -24.606 13.510 21.048 1.00 67.44 374 PRO A CA 1
ATOM 2981 C C . PRO A 1 374 ? -23.751 13.919 22.268 1.00 67.44 374 PRO A C 1
ATOM 2983 O O . PRO A 1 374 ? -22.562 13.573 22.323 1.00 67.44 374 PRO A O 1
ATOM 2986 N N . PRO A 1 375 ? -24.328 14.587 23.291 1.00 66.38 375 PRO A N 1
ATOM 2987 C CA . PRO A 1 375 ? -23.596 15.012 24.484 1.00 66.38 375 PRO A CA 1
ATOM 2988 C C . PRO A 1 375 ? -22.866 13.858 25.198 1.00 66.38 375 PRO A C 1
ATOM 2990 O O . PRO A 1 375 ? -23.412 12.748 25.274 1.00 66.38 375 PRO A O 1
ATOM 2993 N N . PRO A 1 376 ? -21.683 14.093 25.804 1.00 59.16 376 PRO A N 1
ATOM 2994 C CA . PRO A 1 376 ? -20.882 13.051 26.459 1.00 59.16 376 PRO A CA 1
ATOM 2995 C C . PRO A 1 376 ? -21.648 12.256 27.532 1.00 59.16 376 PRO A C 1
ATOM 2997 O O . PRO A 1 376 ? -21.543 11.031 27.596 1.00 59.16 376 PRO A O 1
ATOM 3000 N N . GLY A 1 377 ? -22.492 12.930 28.327 1.00 52.25 377 GLY A N 1
ATOM 3001 C CA . GLY A 1 377 ? -23.316 12.299 29.369 1.00 52.25 377 GLY A CA 1
ATOM 3002 C C . GLY A 1 377 ? -24.415 11.370 28.832 1.00 52.25 377 GLY A C 1
ATOM 3003 O O . GLY A 1 377 ? -24.779 10.393 29.489 1.00 52.25 377 GLY A O 1
ATOM 3004 N N . THR A 1 378 ? -24.909 11.617 27.614 1.00 51.78 378 THR A N 1
ATOM 3005 C CA . THR A 1 378 ? -25.862 10.733 26.923 1.00 51.78 378 THR A CA 1
ATOM 3006 C C . THR A 1 378 ? -25.194 9.557 26.218 1.00 51.78 378 THR A C 1
ATOM 3008 O O . THR A 1 378 ? -25.862 8.545 26.033 1.00 51.78 378 THR A O 1
ATOM 3011 N N . ARG A 1 379 ? -23.894 9.631 25.893 1.00 54.97 379 ARG A N 1
ATOM 3012 C CA . ARG A 1 379 ? -23.150 8.507 25.295 1.00 54.97 379 ARG A CA 1
ATOM 3013 C C . ARG A 1 379 ? -23.125 7.328 26.275 1.00 54.97 379 ARG A C 1
ATOM 3015 O O . ARG A 1 379 ? -23.669 6.270 25.993 1.00 54.97 379 ARG A O 1
ATOM 3022 N N . GLY A 1 380 ? -22.643 7.536 27.502 1.00 45.94 380 GLY A N 1
ATOM 3023 C CA . GLY A 1 380 ? -22.541 6.464 28.506 1.00 45.94 380 GLY A CA 1
ATOM 3024 C C . GLY A 1 380 ? -23.873 5.872 28.999 1.00 45.94 380 GLY A C 1
ATOM 3025 O O . GLY A 1 380 ? -23.906 4.701 29.358 1.00 45.94 380 GLY A O 1
ATOM 3026 N N . ARG A 1 381 ? -24.974 6.644 29.026 1.00 46.81 381 ARG A N 1
ATOM 3027 C CA . ARG A 1 381 ? -26.295 6.154 29.480 1.00 46.81 381 ARG A CA 1
ATOM 3028 C C . ARG A 1 381 ? -27.107 5.458 28.391 1.00 46.81 381 ARG A C 1
ATOM 3030 O O . ARG A 1 381 ? -27.882 4.570 28.722 1.00 46.81 381 ARG A O 1
ATOM 3037 N N . ARG A 1 382 ? -26.941 5.840 27.121 1.00 50.50 382 ARG A N 1
ATOM 3038 C CA . ARG A 1 382 ? -27.652 5.203 26.002 1.00 50.50 382 ARG A CA 1
ATOM 3039 C C . ARG A 1 382 ? -27.005 3.876 25.590 1.00 50.50 382 ARG A C 1
ATOM 3041 O O . ARG A 1 382 ? -27.709 2.984 25.138 1.00 50.50 382 ARG A O 1
ATOM 3048 N N . PHE A 1 383 ? -25.685 3.720 25.767 1.00 51.12 383 PHE A N 1
ATOM 3049 C CA . PHE A 1 383 ? -24.966 2.468 25.466 1.00 51.12 383 PHE A CA 1
ATOM 3050 C C . PHE A 1 383 ? -25.174 1.351 26.504 1.00 51.12 383 PHE A C 1
ATOM 3052 O O . PHE A 1 383 ? -24.700 0.238 26.299 1.00 51.12 383 PHE A O 1
ATOM 3059 N N . CYS A 1 384 ? -25.881 1.629 27.601 1.00 44.75 384 CYS A N 1
ATOM 3060 C CA . CYS A 1 384 ? -26.208 0.647 28.628 1.00 44.75 384 CYS A CA 1
ATOM 3061 C C . CYS A 1 384 ? -27.614 0.078 28.395 1.00 44.75 384 CYS A C 1
ATOM 3063 O O . CYS A 1 384 ? -28.568 0.829 28.208 1.00 44.75 384 CYS A O 1
ATOM 3065 N N . PHE A 1 385 ? -27.779 -1.238 28.553 1.00 51.50 385 PHE A N 1
ATOM 3066 C CA . PHE A 1 385 ? -29.069 -1.957 28.552 1.00 51.50 385 PHE A CA 1
ATOM 3067 C C . PHE A 1 385 ? -30.026 -1.575 29.709 1.00 51.50 385 PHE A C 1
ATOM 3069 O O . PHE A 1 385 ? -30.991 -2.286 30.001 1.00 51.50 385 PHE A O 1
ATOM 3076 N N . ALA A 1 386 ? -29.763 -0.479 30.419 1.00 40.94 386 ALA A N 1
ATOM 3077 C CA . ALA A 1 386 ? -30.474 -0.090 31.627 1.00 40.94 386 ALA A CA 1
ATOM 3078 C C . ALA A 1 386 ? -31.813 0.591 31.289 1.00 40.94 386 ALA A C 1
ATOM 3080 O O . ALA A 1 386 ? -31.910 1.815 31.274 1.00 40.94 386 ALA A O 1
ATOM 3081 N N . GLY A 1 387 ? -32.849 -0.215 31.032 1.00 44.56 387 GLY A N 1
ATOM 3082 C CA . GLY A 1 387 ? -34.244 0.249 31.030 1.00 44.56 387 GLY A CA 1
ATOM 3083 C C . GLY A 1 387 ? -35.196 -0.469 30.072 1.00 44.56 387 GLY A C 1
ATOM 3084 O O . GLY A 1 387 ? -36.405 -0.413 30.280 1.00 44.56 387 GLY A O 1
ATOM 3085 N N . SER A 1 388 ? -34.694 -1.178 29.056 1.00 42.22 388 SER A N 1
ATOM 3086 C CA . SER A 1 388 ? -35.556 -1.949 28.149 1.00 42.22 388 SER A CA 1
ATOM 3087 C C . SER A 1 388 ? -35.885 -3.317 28.751 1.00 42.22 388 SER A C 1
ATOM 3089 O O . SER A 1 388 ? -34.982 -4.083 29.095 1.00 42.22 388 SER A O 1
ATOM 3091 N N . LYS A 1 389 ? -37.180 -3.653 28.842 1.00 47.53 389 LYS A N 1
ATOM 3092 C CA . LYS A 1 389 ? -37.646 -5.008 29.197 1.00 47.53 389 LYS A CA 1
ATOM 3093 C C . LYS A 1 389 ? -37.182 -6.065 28.178 1.00 47.53 389 LYS A C 1
ATOM 3095 O O . LYS A 1 389 ? -37.055 -7.228 28.545 1.00 47.53 389 LYS A O 1
ATOM 3100 N N . ASN A 1 390 ? -36.813 -5.642 26.965 1.00 44.84 390 ASN A N 1
ATOM 3101 C CA . ASN A 1 390 ? -36.188 -6.470 25.935 1.00 44.84 390 ASN A CA 1
ATOM 3102 C C . ASN A 1 390 ? -34.687 -6.148 25.872 1.00 44.84 390 ASN A C 1
ATOM 3104 O O . ASN A 1 390 ? -34.256 -5.191 25.225 1.00 44.84 390 ASN A O 1
ATOM 3108 N N . ARG A 1 391 ? -33.877 -6.944 26.577 1.00 47.09 391 ARG A N 1
ATOM 3109 C CA . ARG A 1 391 ? -32.415 -6.790 26.747 1.00 47.09 391 ARG A CA 1
ATOM 3110 C C . ARG A 1 391 ? -31.583 -7.015 25.465 1.00 47.09 391 ARG A C 1
ATOM 3112 O O . ARG A 1 391 ? -30.387 -7.265 25.572 1.00 47.09 391 ARG A O 1
ATOM 3119 N N . GLN A 1 392 ? -32.175 -6.967 24.271 1.00 46.69 392 GLN A N 1
ATOM 3120 C CA . GLN A 1 392 ? -31.547 -7.482 23.047 1.00 46.69 392 GLN A CA 1
ATOM 3121 C C . GLN A 1 392 ? -31.165 -6.427 21.982 1.00 46.69 392 GLN A C 1
ATOM 3123 O O . GLN A 1 392 ? -30.330 -6.754 21.144 1.00 46.69 392 GLN A O 1
ATOM 3128 N N . GLU A 1 393 ? -31.642 -5.168 22.019 1.00 47.62 393 GLU A N 1
ATOM 3129 C CA . GLU A 1 393 ? -31.613 -4.314 20.798 1.00 47.62 393 GLU A CA 1
ATOM 3130 C C . GLU A 1 393 ? -31.012 -2.885 20.878 1.00 47.62 393 GLU A C 1
ATOM 3132 O O . GLU A 1 393 ? -31.125 -2.129 19.922 1.00 47.62 393 GLU A O 1
ATOM 3137 N N . VAL A 1 394 ? -30.342 -2.448 21.951 1.00 55.91 394 VAL A N 1
ATOM 3138 C CA . VAL A 1 394 ? -30.181 -0.981 22.175 1.00 55.91 394 VAL A CA 1
ATOM 3139 C C . VAL A 1 394 ? -28.836 -0.361 21.730 1.00 55.91 394 VAL A C 1
ATOM 3141 O O . VAL A 1 3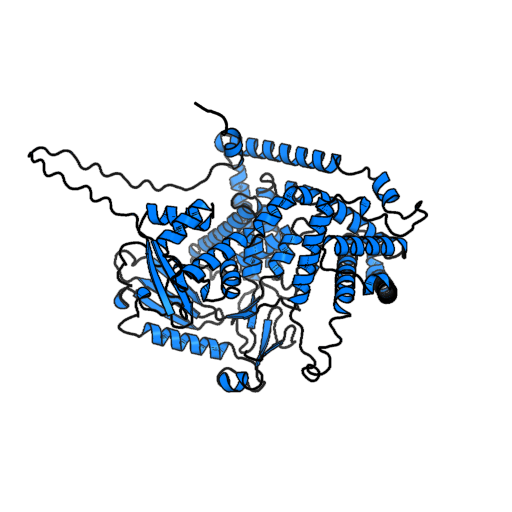94 ? -28.734 0.855 21.598 1.00 55.91 394 VAL A O 1
ATOM 3144 N N . ALA A 1 395 ? -27.781 -1.139 21.469 1.00 56.19 395 ALA A N 1
ATOM 3145 C CA . ALA A 1 395 ? -26.443 -0.551 21.284 1.00 56.19 395 ALA A CA 1
ATOM 3146 C C . ALA A 1 395 ? -26.193 0.075 19.893 1.00 56.19 395 ALA A C 1
ATOM 3148 O O . ALA A 1 395 ? -25.570 1.132 19.794 1.00 56.19 395 ALA A O 1
ATOM 3149 N N . HIS A 1 396 ? -26.690 -0.548 18.819 1.00 59.41 396 HIS A N 1
ATOM 3150 C CA . HIS A 1 396 ? -26.460 -0.094 17.441 1.00 59.41 396 HIS A CA 1
ATOM 3151 C C . HIS A 1 396 ? -27.422 1.022 16.996 1.00 59.41 396 HIS A C 1
ATOM 3153 O O . HIS A 1 396 ? -27.136 1.716 16.028 1.00 59.41 396 HIS A O 1
ATOM 3159 N N . THR A 1 397 ? -28.532 1.247 17.710 1.00 64.88 397 THR A N 1
ATOM 3160 C CA . THR A 1 397 ? -29.547 2.272 17.379 1.00 64.88 397 THR A CA 1
ATOM 3161 C C . THR A 1 397 ? -29.045 3.709 17.528 1.00 64.88 397 THR A C 1
ATOM 3163 O O . THR A 1 397 ? -29.701 4.648 17.087 1.00 64.88 397 THR A O 1
ATOM 3166 N N . GLN A 1 398 ? -27.882 3.897 18.153 1.00 74.94 398 GLN A N 1
ATOM 3167 C CA . GLN A 1 398 ? -27.235 5.202 18.292 1.00 74.94 398 GLN A CA 1
ATOM 3168 C C . GLN A 1 398 ? -26.346 5.576 17.112 1.00 74.94 398 GLN A C 1
ATOM 3170 O O . GLN A 1 398 ? -25.993 6.745 16.975 1.00 74.94 398 GLN A O 1
ATOM 3175 N N . TYR A 1 399 ? -25.955 4.597 16.301 1.00 84.88 399 TYR A N 1
ATOM 3176 C CA . TYR A 1 399 ? -25.198 4.843 15.087 1.00 84.88 399 TYR A CA 1
ATOM 3177 C C . TYR A 1 399 ? -26.180 5.241 13.991 1.00 84.88 399 TYR A C 1
ATOM 3179 O O . TYR A 1 399 ? -27.238 4.631 13.824 1.00 84.88 399 TYR A O 1
ATOM 3187 N N . THR A 1 400 ? -25.829 6.270 13.230 1.00 88.62 400 THR A N 1
ATOM 3188 C CA . THR A 1 400 ? -26.575 6.608 12.017 1.00 88.62 400 THR A CA 1
ATOM 3189 C C . THR A 1 400 ? -26.416 5.500 10.974 1.00 88.62 400 THR A C 1
ATOM 3191 O O . THR A 1 400 ? -25.460 4.723 11.010 1.00 88.62 400 THR A O 1
ATOM 3194 N N . HIS A 1 401 ? -27.327 5.443 10.001 1.00 90.19 401 HIS A N 1
ATOM 3195 C CA . HIS A 1 401 ? -27.240 4.461 8.919 1.00 90.19 401 HIS A CA 1
ATOM 3196 C C . HIS A 1 401 ? -25.898 4.536 8.167 1.00 90.19 401 HIS A C 1
ATOM 3198 O O . HIS A 1 401 ? -25.260 3.508 7.972 1.00 90.19 401 HIS A O 1
ATOM 3204 N N . ARG A 1 402 ? -25.411 5.750 7.865 1.00 91.56 402 ARG A N 1
ATOM 3205 C CA . ARG A 1 402 ? -24.113 5.963 7.200 1.00 91.56 402 ARG A CA 1
ATOM 3206 C C . ARG A 1 402 ? -22.921 5.491 8.036 1.00 91.56 402 ARG A C 1
ATOM 3208 O O . ARG A 1 402 ? -21.938 5.005 7.488 1.00 91.56 402 ARG A O 1
ATOM 3215 N N . GLN A 1 403 ? -22.986 5.622 9.364 1.00 92.50 403 GLN A N 1
ATOM 3216 C CA . GLN A 1 403 ? -21.940 5.082 10.239 1.00 92.50 403 GLN A CA 1
ATOM 3217 C C . GLN A 1 403 ? -21.910 3.558 10.194 1.00 92.50 403 GLN A C 1
ATOM 3219 O O . GLN A 1 403 ? -20.835 2.977 10.083 1.00 92.50 403 GLN A O 1
ATOM 3224 N N . LEU A 1 404 ? -23.080 2.918 10.282 1.00 92.88 404 LEU A N 1
ATOM 3225 C CA . LEU A 1 404 ? -23.185 1.462 10.205 1.00 92.88 404 LEU A CA 1
ATOM 3226 C C . LEU A 1 404 ? -22.692 0.947 8.850 1.00 92.88 404 LEU A C 1
ATOM 3228 O O . LEU A 1 404 ? -21.955 -0.028 8.808 1.00 92.88 404 LEU A O 1
ATOM 3232 N N . GLU A 1 405 ? -23.023 1.649 7.771 1.00 93.50 405 GLU A N 1
ATOM 3233 C CA . GLU A 1 405 ? -22.551 1.356 6.421 1.00 93.50 405 GLU A CA 1
ATOM 3234 C C . GLU A 1 405 ? -21.023 1.469 6.292 1.00 93.50 405 GLU A C 1
ATOM 3236 O O . GLU A 1 405 ? -20.383 0.559 5.769 1.00 93.50 405 GLU A O 1
ATOM 3241 N N . TYR A 1 406 ? -20.414 2.537 6.822 1.00 94.38 406 TYR A N 1
ATOM 3242 C CA . TYR A 1 406 ? -18.953 2.673 6.850 1.00 94.38 406 TYR A CA 1
ATOM 3243 C C . TYR A 1 406 ? -18.282 1.538 7.638 1.00 94.38 406 TYR A C 1
ATOM 3245 O O . TYR A 1 406 ? -17.313 0.945 7.164 1.00 94.38 406 TYR A O 1
ATOM 3253 N N . ILE A 1 407 ? -18.807 1.209 8.824 1.00 94.88 407 ILE A N 1
ATOM 3254 C CA . ILE A 1 407 ? -18.283 0.099 9.632 1.00 94.88 407 ILE A CA 1
ATOM 3255 C C . ILE A 1 407 ? -18.458 -1.225 8.874 1.00 94.88 407 ILE A C 1
ATOM 3257 O O . ILE A 1 407 ? -17.549 -2.045 8.889 1.00 94.88 407 ILE A O 1
ATOM 3261 N N . GLY A 1 408 ? -19.571 -1.419 8.161 1.00 93.88 408 GLY A N 1
ATOM 3262 C CA . GLY A 1 408 ? -19.811 -2.601 7.329 1.00 93.88 408 GLY A CA 1
ATOM 3263 C C . GLY A 1 408 ? -18.747 -2.783 6.256 1.00 93.88 408 GLY A C 1
ATOM 3264 O O . GLY A 1 408 ? -18.140 -3.850 6.175 1.00 93.88 408 GLY A O 1
ATOM 3265 N N . LEU A 1 409 ? -18.431 -1.715 5.515 1.00 92.94 409 LEU A N 1
ATOM 3266 C CA . LEU A 1 409 ? -17.334 -1.734 4.543 1.00 92.94 409 LEU A CA 1
ATOM 3267 C C . LEU A 1 409 ? -16.002 -2.114 5.194 1.00 92.94 409 LEU A C 1
ATOM 3269 O O . LEU A 1 409 ? -15.253 -2.910 4.633 1.00 92.94 409 LEU A O 1
ATOM 3273 N N . LEU A 1 410 ? -15.709 -1.570 6.375 1.00 94.12 410 LEU A N 1
ATOM 3274 C CA . LEU A 1 410 ? -14.469 -1.852 7.089 1.00 94.12 410 LEU A CA 1
ATOM 3275 C C . LEU A 1 410 ? -14.371 -3.326 7.501 1.00 94.12 410 LEU A C 1
ATOM 3277 O O . LEU A 1 410 ? -13.381 -3.983 7.189 1.00 94.12 410 LEU A O 1
ATOM 3281 N N . LEU A 1 411 ? -15.414 -3.864 8.138 1.00 94.19 411 LEU A N 1
ATOM 3282 C CA . LEU A 1 411 ? -15.455 -5.260 8.582 1.00 94.19 411 LEU A CA 1
ATOM 3283 C C . LEU A 1 411 ? -15.373 -6.238 7.406 1.00 94.19 411 LEU A C 1
ATOM 3285 O O . LEU A 1 411 ? -14.656 -7.233 7.478 1.00 94.19 411 LEU A O 1
ATOM 3289 N N . LYS A 1 412 ? -16.039 -5.926 6.293 1.00 92.31 412 LYS A N 1
ATOM 3290 C CA . LYS A 1 412 ? -15.944 -6.710 5.060 1.00 92.31 412 LYS A CA 1
ATOM 3291 C C . LYS A 1 412 ? -14.513 -6.766 4.531 1.00 92.31 412 LYS A C 1
ATOM 3293 O O . LYS A 1 412 ? -14.035 -7.831 4.147 1.00 92.31 412 LYS A O 1
ATOM 3298 N N . LYS A 1 413 ? -13.807 -5.633 4.550 1.00 92.06 413 LYS A N 1
ATOM 3299 C CA . LYS A 1 413 ? -12.398 -5.565 4.149 1.00 92.06 413 LYS A CA 1
ATOM 3300 C C . LYS A 1 413 ? -11.483 -6.310 5.118 1.00 92.06 413 LYS A C 1
ATOM 3302 O O . LYS A 1 413 ? -10.576 -6.999 4.665 1.00 92.06 413 LYS A O 1
ATOM 3307 N N . MET A 1 414 ? -11.758 -6.284 6.422 1.00 93.12 414 MET A N 1
ATOM 3308 C CA . MET A 1 414 ? -11.042 -7.128 7.389 1.00 93.12 414 MET A CA 1
ATOM 3309 C C . MET A 1 414 ? -11.187 -8.623 7.076 1.00 93.12 414 MET A C 1
ATOM 3311 O O . MET A 1 414 ? -10.190 -9.343 7.085 1.00 93.12 414 MET A O 1
ATOM 3315 N N . LEU A 1 415 ? -12.405 -9.086 6.770 1.00 91.31 415 LEU A N 1
ATOM 3316 C CA . LEU A 1 415 ? -12.655 -10.486 6.408 1.00 91.31 415 LEU A CA 1
ATOM 3317 C C . LEU A 1 415 ? -11.991 -10.866 5.083 1.00 91.31 415 LEU A C 1
ATOM 3319 O O . LEU A 1 415 ? -11.379 -11.927 4.995 1.00 91.31 415 LEU A O 1
ATOM 3323 N N . SER A 1 416 ? -12.030 -9.985 4.080 1.00 91.06 416 SER A N 1
ATOM 3324 C CA . SER A 1 416 ? -11.325 -10.232 2.819 1.00 91.06 416 SER A CA 1
ATOM 3325 C C . SER A 1 416 ? -9.814 -10.347 3.028 1.00 91.06 416 SER A C 1
ATOM 3327 O O . SER A 1 416 ? -9.183 -11.211 2.428 1.00 91.06 416 SER A O 1
ATOM 3329 N N . VAL A 1 417 ? -9.224 -9.517 3.896 1.00 91.25 417 VAL A N 1
ATOM 3330 C CA . VAL A 1 417 ? -7.798 -9.628 4.230 1.00 91.25 417 VAL A CA 1
ATOM 3331 C C . VAL A 1 417 ? -7.521 -10.943 4.956 1.00 91.25 417 VAL A C 1
ATOM 3333 O O . VAL A 1 417 ? -6.588 -11.627 4.557 1.00 91.25 417 VAL A O 1
ATOM 3336 N N . LYS A 1 418 ? -8.342 -11.343 5.943 1.00 89.69 418 LYS A N 1
ATOM 3337 C CA . LYS A 1 418 ? -8.228 -12.641 6.644 1.00 89.69 418 LYS A CA 1
ATOM 3338 C C . LYS A 1 418 ? -8.156 -13.809 5.659 1.00 89.69 418 LYS A C 1
ATOM 3340 O O . LYS A 1 418 ? -7.288 -14.662 5.805 1.00 89.69 418 LYS A O 1
ATOM 3345 N N . GLN A 1 419 ? -9.043 -13.827 4.666 1.00 88.12 419 GLN A N 1
ATOM 3346 C CA . GLN A 1 419 ? -9.099 -14.873 3.638 1.00 88.12 419 GLN A CA 1
ATOM 3347 C C . GLN A 1 419 ? -7.859 -14.887 2.734 1.00 88.12 419 GLN A C 1
ATOM 3349 O O . GLN A 1 419 ? -7.480 -15.940 2.230 1.00 88.12 419 GLN A O 1
ATOM 3354 N N . ASN A 1 420 ? -7.214 -13.733 2.554 1.00 87.12 420 ASN A N 1
ATOM 3355 C CA . ASN A 1 420 ? -6.008 -13.603 1.744 1.00 87.12 420 ASN A CA 1
ATOM 3356 C C . ASN A 1 420 ? -4.721 -13.910 2.525 1.00 87.12 420 ASN A C 1
ATOM 3358 O O . ASN A 1 420 ? -3.669 -14.017 1.898 1.00 87.12 420 ASN A O 1
ATOM 3362 N N . ILE A 1 421 ? -4.747 -14.029 3.860 1.00 89.12 421 ILE A N 1
ATOM 3363 C CA . ILE A 1 421 ? -3.539 -14.328 4.645 1.00 89.12 421 ILE A CA 1
ATOM 3364 C C . ILE A 1 421 ? -2.974 -15.683 4.218 1.00 89.12 421 ILE A C 1
ATOM 3366 O O . ILE A 1 421 ? -3.682 -16.685 4.134 1.00 89.12 421 ILE A O 1
ATOM 3370 N N . LEU A 1 422 ? -1.663 -15.726 3.993 1.00 83.62 422 LEU A N 1
ATOM 3371 C CA . LEU A 1 422 ? -0.955 -16.959 3.707 1.00 83.62 422 LEU A CA 1
ATOM 3372 C C . LEU A 1 422 ? -1.085 -17.927 4.894 1.00 83.62 422 LEU A C 1
ATOM 3374 O O . LEU A 1 422 ? -0.512 -17.710 5.962 1.00 83.62 422 LEU A O 1
ATOM 3378 N N . HIS A 1 423 ? -1.796 -19.032 4.694 1.00 77.12 423 HIS A N 1
ATOM 3379 C CA . HIS A 1 423 ? -1.854 -20.115 5.667 1.00 77.12 423 HIS A CA 1
ATOM 3380 C C . HIS A 1 423 ? -0.646 -21.045 5.494 1.00 77.12 423 HIS A C 1
ATOM 3382 O O . HIS A 1 423 ? -0.386 -21.564 4.407 1.00 77.12 423 HIS A O 1
ATOM 3388 N N . THR A 1 424 ? 0.116 -21.266 6.567 1.00 58.22 424 THR A N 1
ATOM 3389 C CA . THR A 1 424 ? 1.196 -22.255 6.586 1.00 58.22 424 THR A CA 1
ATOM 3390 C C . THR A 1 424 ? 0.608 -23.665 6.582 1.00 58.22 424 THR A C 1
ATOM 3392 O O . THR A 1 424 ? 0.087 -24.139 7.591 1.00 58.22 424 THR A O 1
ATOM 3395 N N . ASP A 1 425 ? 0.721 -24.363 5.450 1.00 48.66 425 ASP A N 1
ATOM 3396 C CA . ASP A 1 425 ? 0.393 -25.788 5.336 1.00 48.66 425 ASP A CA 1
ATOM 3397 C C . ASP A 1 425 ? 1.329 -26.624 6.227 1.00 48.66 425 ASP A C 1
ATOM 3399 O O . ASP A 1 425 ? 2.391 -27.083 5.796 1.00 48.66 425 ASP A O 1
ATOM 3403 N N . HIS A 1 426 ? 0.945 -26.850 7.483 1.00 37.94 426 HIS A N 1
ATOM 3404 C CA . HIS A 1 426 ? 1.650 -27.791 8.355 1.00 37.94 426 HIS A CA 1
ATOM 3405 C C . HIS A 1 426 ? 1.172 -29.245 8.195 1.00 37.94 426 HIS A C 1
ATOM 3407 O O . HIS A 1 426 ? 1.847 -30.149 8.681 1.00 37.94 426 HIS A O 1
ATOM 3413 N N . THR A 1 427 ? 0.087 -29.515 7.458 1.00 36.56 427 THR A N 1
ATOM 3414 C CA . THR A 1 427 ? -0.474 -30.873 7.312 1.00 36.56 427 THR A CA 1
ATOM 3415 C C . THR A 1 427 ? -1.148 -31.104 5.951 1.00 36.56 427 THR A C 1
ATOM 3417 O O . THR A 1 427 ? -2.366 -31.200 5.830 1.00 36.56 427 THR A O 1
ATOM 3420 N N . CYS A 1 428 ? -0.355 -31.282 4.891 1.00 35.66 428 CYS A N 1
ATOM 3421 C CA . CYS A 1 428 ? -0.849 -31.762 3.588 1.00 35.66 428 CYS A CA 1
ATOM 3422 C C . CYS A 1 428 ? -1.096 -33.290 3.600 1.00 35.66 428 CYS A C 1
ATOM 3424 O O . CYS A 1 428 ? -0.515 -34.027 2.807 1.00 35.66 428 CYS A O 1
ATOM 3426 N N . PHE A 1 429 ? -1.923 -33.774 4.534 1.00 33.66 429 PHE A N 1
ATOM 3427 C CA . PHE A 1 429 ? -2.412 -35.161 4.539 1.00 33.66 429 PHE A CA 1
ATOM 3428 C C . PHE A 1 429 ? -3.931 -35.314 4.741 1.00 33.66 429 PHE A C 1
ATOM 3430 O O . PHE A 1 429 ? -4.440 -36.374 4.402 1.00 33.66 429 PHE A O 1
ATOM 3437 N N . ASP A 1 430 ? -4.677 -34.271 5.134 1.00 30.28 430 ASP A N 1
ATOM 3438 C CA . ASP A 1 430 ? -6.119 -34.406 5.448 1.00 30.28 430 ASP A CA 1
ATOM 3439 C C . ASP A 1 430 ? -7.077 -33.611 4.533 1.00 30.28 430 ASP A C 1
ATOM 3441 O O . ASP A 1 430 ? -8.272 -33.503 4.805 1.00 30.28 430 ASP A O 1
ATOM 3445 N N . GLN A 1 431 ? -6.607 -33.080 3.398 1.00 34.62 431 GLN A N 1
ATOM 3446 C CA . GLN A 1 431 ? -7.435 -32.244 2.503 1.00 34.62 431 GLN A CA 1
ATOM 3447 C C . GLN A 1 431 ? -8.509 -33.003 1.691 1.00 34.62 431 GLN A C 1
ATOM 3449 O O . GLN A 1 431 ? -9.156 -32.405 0.839 1.00 34.62 431 GLN A O 1
ATOM 3454 N N . THR A 1 432 ? -8.734 -34.300 1.924 1.00 36.44 432 THR A N 1
ATOM 3455 C CA . THR A 1 432 ? -9.776 -35.068 1.205 1.00 36.44 432 THR A CA 1
ATOM 3456 C C . THR A 1 432 ? -10.974 -35.489 2.054 1.00 36.44 432 THR A C 1
ATOM 3458 O O . THR A 1 432 ? -11.918 -36.021 1.484 1.00 36.44 432 THR A O 1
ATOM 3461 N N . ILE A 1 433 ? -10.989 -35.236 3.371 1.00 36.84 433 ILE A N 1
ATOM 3462 C CA . ILE A 1 433 ? -12.068 -35.739 4.250 1.00 36.84 433 ILE A CA 1
ATOM 3463 C C . ILE A 1 433 ? -12.919 -34.622 4.889 1.00 36.84 433 ILE A C 1
ATOM 3465 O O . ILE A 1 433 ? -14.070 -34.871 5.221 1.00 36.84 433 ILE A O 1
ATOM 3469 N N . ASN A 1 434 ? -12.440 -33.373 4.975 1.00 29.98 434 ASN A N 1
ATOM 3470 C CA . ASN A 1 434 ? -13.126 -32.319 5.752 1.00 29.98 434 ASN A CA 1
ATOM 3471 C C . ASN A 1 434 ? -13.759 -31.171 4.940 1.00 29.98 434 ASN A C 1
ATOM 3473 O O . ASN A 1 434 ? -14.177 -30.181 5.538 1.00 29.98 434 ASN A O 1
ATOM 3477 N N . LEU A 1 435 ? -13.854 -31.270 3.607 1.00 35.03 435 LEU A N 1
ATOM 3478 C CA . LEU A 1 435 ? -14.413 -30.178 2.789 1.00 35.03 435 LEU A CA 1
ATOM 3479 C C . LEU A 1 435 ? -15.935 -29.992 2.944 1.00 35.03 435 LEU A C 1
ATOM 3481 O O . LEU A 1 435 ? -16.437 -28.929 2.615 1.00 35.03 435 LEU A O 1
ATOM 3485 N N . GLU A 1 436 ? -16.669 -30.985 3.452 1.00 32.69 436 GLU A N 1
ATOM 3486 C CA . GLU A 1 436 ? -18.134 -30.888 3.593 1.00 32.69 436 GLU A CA 1
ATOM 3487 C C . GLU A 1 436 ? -18.590 -30.401 4.982 1.00 32.69 436 GLU A C 1
ATOM 3489 O O . GLU A 1 436 ? -19.756 -30.061 5.163 1.00 32.69 436 GLU A O 1
ATOM 3494 N N . THR A 1 437 ? -17.686 -30.315 5.967 1.00 34.16 437 THR A N 1
ATOM 3495 C CA . THR A 1 437 ? -18.013 -29.882 7.341 1.00 34.16 437 THR A CA 1
ATOM 3496 C C . THR A 1 437 ? -17.560 -28.460 7.689 1.00 34.16 437 THR A C 1
ATOM 3498 O O . THR A 1 437 ? -17.937 -27.972 8.748 1.00 34.16 437 THR A O 1
ATOM 3501 N N . SER A 1 438 ? -16.784 -27.768 6.841 1.00 42.62 438 SER A N 1
ATOM 3502 C CA . SER A 1 438 ? -16.276 -26.415 7.155 1.00 42.62 438 SER A CA 1
ATOM 3503 C C . SER A 1 438 ? -17.256 -25.271 6.879 1.00 42.62 438 SER A C 1
ATOM 3505 O O . SER A 1 438 ? -17.123 -24.206 7.477 1.00 42.62 438 SER A O 1
ATOM 3507 N N . ASP A 1 439 ? -18.241 -25.468 6.001 1.00 45.28 439 ASP A N 1
ATOM 3508 C CA . ASP A 1 439 ? -19.109 -24.371 5.543 1.00 45.28 439 ASP A CA 1
ATOM 3509 C C . ASP A 1 439 ? -20.158 -23.944 6.587 1.00 45.28 439 ASP A C 1
ATOM 3511 O O . ASP A 1 439 ? -20.664 -22.826 6.529 1.00 45.28 439 ASP A O 1
ATOM 3515 N N . GLN A 1 440 ? -20.471 -24.791 7.579 1.00 45.75 440 GLN A N 1
ATOM 3516 C CA . GLN A 1 440 ? -21.436 -24.448 8.638 1.00 45.75 440 GLN A CA 1
ATOM 3517 C C . GLN A 1 440 ? -20.828 -23.620 9.788 1.00 45.75 440 GLN A C 1
ATOM 3519 O O . GLN A 1 440 ? -21.551 -22.841 10.407 1.00 45.75 440 GLN A O 1
ATOM 3524 N N . ASP A 1 441 ? -19.517 -23.725 10.044 1.00 53.81 441 ASP A N 1
ATOM 3525 C CA . ASP A 1 441 ? -18.827 -23.003 11.134 1.00 53.81 441 ASP A CA 1
ATOM 3526 C C . ASP A 1 441 ? -18.168 -21.682 10.678 1.00 53.81 441 ASP A C 1
ATOM 3528 O O . ASP A 1 441 ? -17.887 -20.798 11.496 1.00 53.81 441 ASP A O 1
ATOM 3532 N N . GLN A 1 442 ? -17.993 -21.499 9.364 1.00 68.62 442 GLN A N 1
ATOM 3533 C CA . GLN A 1 442 ? -17.400 -20.311 8.739 1.00 68.62 442 GLN A CA 1
ATOM 3534 C C . GLN A 1 442 ? -17.965 -18.957 9.227 1.00 68.62 442 GLN A C 1
ATOM 3536 O O . GLN A 1 442 ? -17.168 -18.084 9.590 1.00 68.62 442 GLN A O 1
ATOM 3541 N N . PRO A 1 443 ? -19.299 -18.741 9.305 1.00 78.19 443 PRO A N 1
ATOM 3542 C CA . PRO A 1 443 ? -19.836 -17.436 9.690 1.00 78.19 443 PRO A CA 1
ATOM 3543 C C . PRO A 1 443 ? -19.561 -17.100 11.160 1.00 78.19 443 PRO A C 1
ATOM 3545 O O . PRO A 1 443 ? -19.269 -15.951 11.497 1.00 78.19 443 PRO A O 1
ATOM 3548 N N . LEU A 1 444 ? -19.607 -18.088 12.057 1.00 84.75 444 LEU A N 1
ATOM 3549 C CA . LEU A 1 444 ? -19.298 -17.866 13.467 1.00 84.75 444 LEU A CA 1
ATOM 3550 C C . LEU A 1 444 ? -17.814 -17.541 13.661 1.00 84.75 444 LEU A C 1
ATOM 3552 O O . LEU A 1 444 ? -17.484 -16.624 14.418 1.00 84.75 444 LEU A O 1
ATOM 3556 N N . ASP A 1 445 ? -16.930 -18.267 12.980 1.00 85.69 445 ASP A N 1
ATOM 3557 C CA . ASP A 1 445 ? -15.486 -18.058 13.058 1.00 85.69 445 ASP A CA 1
ATOM 3558 C C . ASP A 1 445 ? -15.061 -16.691 12.504 1.00 85.69 445 ASP A C 1
ATOM 3560 O O . ASP A 1 445 ? -14.104 -16.088 12.997 1.00 85.69 445 ASP A O 1
ATOM 3564 N N . ASP A 1 446 ? -15.786 -16.152 11.525 1.00 88.00 446 ASP A N 1
ATOM 3565 C CA . ASP A 1 446 ? -15.603 -14.786 11.027 1.00 88.00 446 ASP A CA 1
ATOM 3566 C C . ASP A 1 446 ? -16.009 -13.728 12.062 1.00 88.00 446 ASP A C 1
ATOM 3568 O O . ASP A 1 446 ? -15.253 -12.784 12.313 1.00 88.00 446 ASP A O 1
ATOM 3572 N N . ILE A 1 447 ? -17.145 -13.911 12.745 1.00 89.94 447 ILE A N 1
ATOM 3573 C CA . ILE A 1 447 ? -17.569 -13.015 13.835 1.00 89.94 447 ILE A CA 1
ATOM 3574 C C . ILE A 1 447 ? -16.572 -13.080 15.001 1.00 89.94 447 ILE A C 1
ATOM 3576 O O . ILE A 1 447 ? -16.194 -12.041 15.551 1.00 89.94 447 ILE A O 1
ATOM 3580 N N . ILE A 1 448 ? -16.137 -14.285 15.388 1.00 91.12 448 ILE A N 1
ATOM 3581 C CA . ILE A 1 448 ? -15.144 -14.482 16.453 1.00 91.12 448 ILE A CA 1
ATOM 3582 C C . ILE A 1 448 ? -13.831 -13.799 16.073 1.00 91.12 448 ILE A C 1
ATOM 3584 O O . ILE A 1 448 ? -13.280 -13.075 16.900 1.00 91.12 448 ILE A O 1
ATOM 3588 N N . PHE A 1 449 ? -13.360 -13.982 14.837 1.00 91.50 449 PHE A N 1
ATOM 3589 C CA . PHE A 1 449 ? -12.145 -13.339 14.341 1.00 91.50 449 PHE A CA 1
ATOM 3590 C C . PHE A 1 449 ? -12.215 -11.816 14.481 1.00 91.50 449 PHE A C 1
ATOM 3592 O O . PHE A 1 449 ? -11.351 -11.234 15.132 1.00 91.50 449 PHE A O 1
ATOM 3599 N N . ILE A 1 450 ? -13.272 -11.183 13.956 1.00 92.88 450 ILE A N 1
ATOM 3600 C CA . ILE A 1 450 ? -13.445 -9.724 14.036 1.00 92.88 450 ILE A CA 1
ATOM 3601 C C . ILE A 1 450 ? -13.434 -9.253 15.494 1.00 92.88 450 ILE A C 1
ATOM 3603 O O . ILE A 1 450 ? -12.781 -8.268 15.829 1.00 92.88 450 ILE A O 1
ATOM 3607 N N . LEU A 1 451 ? -14.171 -9.931 16.379 1.00 92.25 451 LEU A N 1
ATOM 3608 C CA . LEU A 1 451 ? -14.257 -9.516 17.779 1.00 92.25 451 LEU A CA 1
ATOM 3609 C C . LEU A 1 451 ? -12.928 -9.660 18.511 1.00 92.25 451 LEU A C 1
ATOM 3611 O O . LEU A 1 451 ? -12.582 -8.775 19.291 1.00 92.25 451 LEU A O 1
ATOM 3615 N N . VAL A 1 452 ? -12.209 -10.762 18.295 1.00 92.38 452 VAL A N 1
ATOM 3616 C CA . VAL A 1 452 ? -10.897 -10.987 18.910 1.00 92.38 452 VAL A CA 1
ATOM 3617 C C . VAL A 1 452 ? -9.901 -9.943 18.416 1.00 92.38 452 VAL A C 1
ATOM 3619 O O . VAL A 1 452 ? -9.225 -9.343 19.246 1.00 92.38 452 VAL A O 1
ATOM 3622 N N . ASP A 1 453 ? -9.888 -9.650 17.115 1.00 91.94 453 ASP A N 1
ATOM 3623 C CA . ASP A 1 453 ? -9.012 -8.632 16.532 1.00 91.94 453 ASP A CA 1
ATOM 3624 C C . ASP A 1 453 ? -9.302 -7.235 17.110 1.00 91.94 453 ASP A C 1
ATOM 3626 O O . ASP A 1 453 ? -8.406 -6.564 17.617 1.00 91.94 453 ASP A O 1
ATOM 3630 N N . ILE A 1 454 ? -10.577 -6.832 17.183 1.00 93.56 454 ILE A N 1
ATOM 3631 C CA . ILE A 1 454 ? -10.985 -5.562 17.811 1.00 93.56 454 ILE A CA 1
ATOM 3632 C C . ILE A 1 454 ? -10.588 -5.506 19.293 1.00 93.56 454 ILE A C 1
ATOM 3634 O O . ILE A 1 454 ? -10.160 -4.460 19.791 1.00 93.56 454 ILE A O 1
ATOM 3638 N N . LEU A 1 455 ? -10.755 -6.607 20.030 1.00 91.69 455 LEU A N 1
ATOM 3639 C CA . LEU A 1 455 ? -10.385 -6.681 21.442 1.00 91.69 455 LEU A CA 1
ATOM 3640 C C . LEU A 1 455 ? -8.866 -6.565 21.632 1.00 91.69 455 LEU A C 1
ATOM 3642 O O . LEU A 1 455 ? -8.430 -5.881 22.564 1.00 91.69 455 LEU A O 1
ATOM 3646 N N . ASP A 1 456 ? -8.076 -7.185 20.753 1.00 91.19 456 ASP A N 1
ATOM 3647 C CA . ASP A 1 456 ? -6.617 -7.117 20.775 1.00 91.19 456 ASP A CA 1
ATOM 3648 C C . ASP A 1 456 ? -6.133 -5.705 20.424 1.00 91.19 456 ASP A C 1
ATOM 3650 O O . ASP A 1 456 ? -5.344 -5.135 21.180 1.00 91.19 456 ASP A O 1
ATOM 3654 N N . GLN A 1 457 ? -6.708 -5.074 19.395 1.00 90.69 457 GLN A N 1
ATOM 3655 C CA . GLN A 1 457 ? -6.463 -3.663 19.078 1.00 90.69 457 GLN A CA 1
ATOM 3656 C C . GLN A 1 457 ? -6.793 -2.746 20.268 1.00 90.69 457 GLN A C 1
ATOM 3658 O O . GLN A 1 457 ? -6.001 -1.874 20.633 1.00 90.69 457 GLN A O 1
ATOM 3663 N N . ALA A 1 458 ? -7.945 -2.947 20.921 1.00 90.19 458 ALA A N 1
ATOM 3664 C CA . ALA A 1 458 ? -8.353 -2.158 22.084 1.00 90.19 458 ALA A CA 1
ATOM 3665 C C . ALA A 1 458 ? -7.410 -2.351 23.281 1.00 90.19 458 ALA A C 1
ATOM 3667 O O . ALA A 1 458 ? -7.096 -1.391 23.994 1.00 90.19 458 ALA A O 1
ATOM 3668 N N . ARG A 1 459 ? -6.938 -3.583 23.504 1.00 89.62 459 ARG A N 1
ATOM 3669 C CA . ARG A 1 459 ? -5.922 -3.890 24.515 1.00 89.62 459 ARG A CA 1
ATOM 3670 C C . ARG A 1 459 ? -4.623 -3.157 24.206 1.00 89.62 459 ARG A C 1
ATOM 3672 O O . ARG A 1 459 ? -4.079 -2.509 25.101 1.00 89.62 459 ARG A O 1
ATOM 3679 N N . ASP A 1 460 ? -4.126 -3.264 22.983 1.00 87.69 460 ASP A N 1
ATOM 3680 C CA . ASP A 1 460 ? -2.816 -2.738 22.612 1.00 87.69 460 ASP A CA 1
ATOM 3681 C C . ASP A 1 460 ? -2.811 -1.210 22.621 1.00 87.69 460 ASP A C 1
ATOM 3683 O O . ASP A 1 460 ? -1.907 -0.611 23.208 1.00 87.69 460 ASP A O 1
ATOM 3687 N N . GLN A 1 461 ? -3.884 -0.580 22.133 1.00 86.12 461 GLN A N 1
ATOM 3688 C CA . GLN A 1 461 ? -4.088 0.865 22.238 1.00 86.12 461 GLN A CA 1
ATOM 3689 C C . GLN A 1 461 ? -4.177 1.333 23.696 1.00 86.12 461 GLN A C 1
ATOM 3691 O O . GLN A 1 461 ? -3.602 2.362 24.064 1.00 86.12 461 GLN A O 1
ATOM 3696 N N . TYR A 1 462 ? -4.888 0.589 24.550 1.00 85.94 462 TYR A N 1
ATOM 3697 C CA . TYR A 1 462 ? -4.934 0.912 25.968 1.00 85.94 462 TYR A CA 1
ATOM 3698 C C . TYR A 1 462 ? -3.535 0.826 26.563 1.00 85.94 462 TYR A C 1
ATOM 3700 O O . TYR A 1 462 ? -3.103 1.793 27.166 1.00 85.94 462 TYR A O 1
ATOM 3708 N N . LEU A 1 463 ? -2.809 -0.278 26.375 1.00 84.56 463 LEU A N 1
ATOM 3709 C CA . LEU A 1 463 ? -1.491 -0.490 26.975 1.00 84.56 463 LEU A CA 1
ATOM 3710 C C . LEU A 1 463 ? -0.420 0.486 26.469 1.00 84.56 463 LEU A C 1
ATOM 3712 O O . LEU A 1 463 ? 0.470 0.824 27.249 1.00 84.56 463 LEU A O 1
ATOM 3716 N N . SER A 1 464 ? -0.491 0.934 25.213 1.00 81.75 464 SER A N 1
ATOM 3717 C CA . SER A 1 464 ? 0.440 1.921 24.651 1.00 81.75 464 SER A CA 1
ATOM 3718 C C . SER A 1 464 ? 0.194 3.334 25.185 1.00 81.75 464 SER A C 1
ATOM 3720 O O . SER A 1 464 ? 1.141 4.087 25.388 1.00 81.75 464 SER A O 1
ATOM 3722 N N . SER A 1 465 ? -1.060 3.676 25.493 1.00 79.19 465 SER A N 1
ATOM 3723 C CA . SER A 1 465 ? -1.459 5.021 25.933 1.00 79.19 465 SER A CA 1
ATOM 3724 C C . SER A 1 465 ? -1.312 5.264 27.446 1.00 79.19 465 SER A C 1
ATOM 3726 O O . SER A 1 465 ? -1.640 6.349 27.931 1.00 79.19 465 SER A O 1
ATOM 3728 N N . GLN A 1 466 ? -0.869 4.274 28.233 1.00 80.44 466 GLN A N 1
ATOM 3729 C CA . GLN A 1 466 ? -0.810 4.394 29.697 1.00 80.44 466 GLN A CA 1
ATOM 3730 C C . GLN A 1 466 ? 0.479 5.043 30.181 1.00 80.44 466 GLN A C 1
ATOM 3732 O O . GLN A 1 466 ? 1.563 4.478 30.079 1.00 80.44 466 GLN A O 1
ATOM 3737 N N . THR A 1 467 ? 0.328 6.172 30.864 1.00 77.19 467 THR A N 1
ATOM 3738 C CA . THR A 1 467 ? 1.404 6.833 31.614 1.00 77.19 467 THR A CA 1
ATOM 3739 C C . THR A 1 467 ? 1.441 6.414 33.089 1.00 77.19 467 THR A C 1
ATOM 3741 O O . THR A 1 467 ? 2.374 6.757 33.813 1.00 77.19 467 THR A O 1
ATOM 3744 N N . ASN A 1 468 ? 0.442 5.659 33.567 1.00 78.69 468 ASN A N 1
ATOM 3745 C CA . ASN A 1 468 ? 0.332 5.293 34.977 1.00 78.69 468 ASN A CA 1
ATOM 3746 C C . ASN A 1 468 ? 1.313 4.156 35.355 1.00 78.69 468 ASN A C 1
ATOM 3748 O O . ASN A 1 468 ? 1.165 3.027 34.865 1.00 78.69 468 ASN A O 1
ATOM 3752 N N . PRO A 1 469 ? 2.250 4.385 36.296 1.00 77.31 469 PRO A N 1
ATOM 3753 C CA . PRO A 1 469 ? 3.277 3.408 36.663 1.00 77.31 469 PRO A CA 1
ATOM 3754 C C . PRO A 1 469 ? 2.708 2.110 37.255 1.00 77.31 469 PRO A C 1
ATOM 3756 O O . PRO A 1 469 ? 3.301 1.044 37.085 1.00 77.31 469 PRO A O 1
ATOM 3759 N N . ASN A 1 470 ? 1.543 2.152 37.910 1.00 76.31 470 ASN A N 1
ATOM 3760 C CA . ASN A 1 470 ? 0.912 0.957 38.482 1.00 76.31 470 ASN A CA 1
ATOM 3761 C C . ASN A 1 470 ? 0.334 0.026 37.409 1.00 76.31 470 ASN A C 1
ATOM 3763 O O . ASN A 1 470 ? 0.287 -1.189 37.606 1.00 76.31 470 ASN A O 1
ATOM 3767 N N . ILE A 1 471 ? -0.099 0.585 36.277 1.00 77.00 471 ILE A N 1
ATOM 3768 C CA . ILE A 1 471 ? -0.619 -0.180 35.140 1.00 77.00 471 ILE A CA 1
ATOM 3769 C C . ILE A 1 471 ? 0.547 -0.766 34.341 1.00 77.00 471 ILE A C 1
ATOM 3771 O O . ILE A 1 471 ? 0.526 -1.953 34.023 1.00 77.00 471 ILE A O 1
ATOM 3775 N N . LEU A 1 472 ? 1.606 0.022 34.132 1.00 77.88 472 LEU A N 1
ATOM 3776 C CA . LEU A 1 472 ? 2.839 -0.421 33.475 1.00 77.88 472 LEU A CA 1
ATOM 3777 C C . LEU A 1 472 ? 3.490 -1.607 34.209 1.00 77.88 472 LEU A C 1
ATOM 3779 O O . LEU A 1 472 ? 3.798 -2.620 33.583 1.00 77.88 472 LEU A O 1
ATOM 3783 N N . LYS A 1 473 ? 3.603 -1.545 35.545 1.00 78.75 473 LYS A N 1
ATOM 3784 C CA . LYS A 1 473 ? 4.131 -2.652 36.370 1.00 78.75 473 LYS A CA 1
ATOM 3785 C C . LYS A 1 473 ? 3.276 -3.923 36.311 1.00 78.75 473 LYS A C 1
ATOM 3787 O O . LYS A 1 473 ? 3.800 -5.023 36.442 1.00 78.75 473 LYS A O 1
ATOM 3792 N N . ASN A 1 474 ? 1.965 -3.789 36.108 1.00 81.38 474 ASN A N 1
ATOM 3793 C CA . ASN A 1 474 ? 1.023 -4.911 36.073 1.00 81.38 474 ASN A CA 1
ATOM 3794 C C . ASN A 1 474 ? 0.649 -5.365 34.651 1.00 81.38 474 ASN A C 1
ATOM 3796 O O . ASN A 1 474 ? -0.288 -6.152 34.502 1.00 81.38 474 ASN A O 1
ATOM 3800 N N . LYS A 1 475 ? 1.366 -4.916 33.611 1.00 82.38 475 LYS A N 1
ATOM 3801 C CA . LYS A 1 475 ? 1.040 -5.178 32.197 1.00 82.38 475 LYS A CA 1
ATOM 3802 C C . LYS A 1 475 ? 0.796 -6.663 31.898 1.00 82.38 475 LYS A C 1
ATOM 3804 O O . LYS A 1 475 ? -0.233 -7.007 31.326 1.00 82.38 475 LYS A O 1
ATOM 3809 N N . LEU A 1 476 ? 1.676 -7.550 32.371 1.00 82.50 476 LEU A N 1
ATOM 3810 C CA . LEU A 1 476 ? 1.544 -9.005 32.190 1.00 82.50 476 LEU A CA 1
ATOM 3811 C C . LEU A 1 476 ? 0.283 -9.571 32.858 1.00 82.50 476 LEU A C 1
ATOM 3813 O O . LEU A 1 476 ? -0.435 -10.380 32.277 1.00 82.50 476 LEU A O 1
ATOM 3817 N N . LYS A 1 477 ? -0.029 -9.108 34.073 1.00 83.62 477 LYS A N 1
ATOM 3818 C CA . LYS A 1 477 ? -1.221 -9.539 34.810 1.00 83.62 477 LYS A CA 1
ATOM 3819 C C . LYS A 1 477 ? -2.502 -9.052 34.134 1.00 83.62 477 LYS A C 1
ATOM 3821 O O . LYS A 1 477 ? -3.494 -9.778 34.119 1.00 83.62 477 LYS A O 1
ATOM 3826 N N . ILE A 1 478 ? -2.501 -7.836 33.592 1.00 81.06 478 ILE A N 1
ATOM 3827 C CA . ILE A 1 478 ? -3.624 -7.302 32.812 1.00 81.06 478 ILE A CA 1
ATOM 3828 C C . ILE A 1 478 ? -3.812 -8.140 31.548 1.00 81.06 478 ILE A C 1
ATOM 3830 O O . ILE A 1 478 ? -4.933 -8.565 31.292 1.00 81.06 478 ILE A O 1
ATOM 3834 N N . ASN A 1 479 ? -2.724 -8.463 30.843 1.00 84.19 479 ASN A N 1
ATOM 3835 C CA . ASN A 1 479 ? -2.773 -9.283 29.636 1.00 84.19 479 ASN A CA 1
ATOM 3836 C C . ASN A 1 479 ? -3.349 -10.684 29.909 1.00 84.19 479 ASN A C 1
ATOM 3838 O O . ASN A 1 479 ? -4.286 -11.110 29.246 1.00 84.19 479 ASN A O 1
ATOM 3842 N N . ASN A 1 480 ? -2.890 -11.366 30.963 1.00 85.25 480 ASN A N 1
ATOM 3843 C CA . ASN A 1 480 ? -3.401 -12.697 31.312 1.00 85.25 480 ASN A CA 1
ATOM 3844 C C . ASN A 1 480 ? -4.896 -12.678 31.683 1.00 85.25 480 ASN A C 1
ATOM 3846 O O . ASN A 1 480 ? -5.660 -13.555 31.274 1.00 85.25 480 ASN A O 1
ATOM 3850 N N . ASN A 1 481 ? -5.332 -11.669 32.446 1.00 86.00 481 ASN A N 1
ATOM 3851 C CA . ASN A 1 481 ? -6.747 -11.518 32.801 1.00 86.00 481 ASN A CA 1
ATOM 3852 C C . ASN A 1 481 ? -7.608 -11.161 31.585 1.00 86.00 481 ASN A C 1
ATOM 3854 O O . ASN A 1 481 ? -8.748 -11.620 31.493 1.00 86.00 481 ASN A O 1
ATOM 3858 N N . TYR A 1 482 ? -7.065 -10.367 30.662 1.00 87.88 482 TYR A N 1
ATOM 3859 C CA . TYR A 1 482 ? -7.677 -10.080 29.373 1.00 87.88 482 TYR A CA 1
ATOM 3860 C C . TYR A 1 482 ? -7.864 -11.373 28.568 1.00 87.88 482 TYR A C 1
ATOM 3862 O O . TYR A 1 482 ? -9.006 -11.717 28.283 1.00 87.88 482 TYR A O 1
ATOM 3870 N N . CYS A 1 483 ? -6.805 -12.160 28.335 1.00 85.75 483 CYS A N 1
ATOM 3871 C CA . CYS A 1 483 ? -6.886 -13.403 27.559 1.00 85.75 483 CYS A CA 1
ATOM 3872 C C . CYS A 1 483 ? -7.915 -14.383 28.143 1.00 85.75 483 CYS A C 1
ATOM 3874 O O . CYS A 1 483 ? -8.728 -14.945 27.413 1.00 85.75 483 CYS A O 1
ATOM 3876 N N . SER A 1 484 ? -7.949 -14.538 29.473 1.00 87.81 484 SER A N 1
ATOM 3877 C CA . SER A 1 484 ? -8.957 -15.375 30.141 1.00 87.81 484 SER A CA 1
ATOM 3878 C C . SER A 1 484 ? -10.385 -14.848 29.950 1.00 87.81 484 SER A C 1
ATOM 3880 O O . SER A 1 484 ? -11.327 -15.629 29.813 1.00 87.81 484 SER A O 1
ATOM 3882 N N . SER A 1 485 ? -10.566 -13.527 29.943 1.00 87.56 485 SER A N 1
ATOM 3883 C CA . SER A 1 485 ? -11.874 -12.895 29.745 1.00 87.56 485 SER A CA 1
ATOM 3884 C C . SER A 1 485 ? -12.357 -13.019 28.302 1.00 87.56 485 SER A C 1
ATOM 3886 O O . SER A 1 485 ? -13.534 -13.303 28.092 1.00 87.56 485 SER A O 1
ATOM 3888 N N . THR A 1 486 ? -11.454 -12.860 27.334 1.00 88.19 486 THR A N 1
ATOM 3889 C CA . THR A 1 486 ? -11.721 -13.051 25.904 1.00 88.19 486 THR A CA 1
ATOM 3890 C C . THR A 1 486 ? -12.073 -14.507 25.606 1.00 88.19 486 THR A C 1
ATOM 3892 O O . THR A 1 486 ? -13.101 -14.757 24.987 1.00 88.19 486 THR A O 1
ATOM 3895 N N . ALA A 1 487 ? -11.326 -15.480 26.142 1.00 88.69 487 ALA A N 1
ATOM 3896 C CA . ALA A 1 487 ? -11.642 -16.903 25.978 1.00 88.69 487 ALA A CA 1
ATOM 3897 C C . ALA A 1 487 ? -13.053 -17.252 26.489 1.00 88.69 487 ALA A C 1
ATOM 3899 O O . ALA A 1 487 ? -13.847 -17.862 25.776 1.00 88.69 487 ALA A O 1
ATOM 3900 N N . LYS A 1 488 ? -13.421 -16.769 27.686 1.00 89.12 488 LYS A N 1
ATOM 3901 C CA . LYS A 1 488 ? -14.776 -16.959 28.237 1.00 89.12 488 LYS A CA 1
ATOM 3902 C C . LYS A 1 488 ? -15.864 -16.321 27.372 1.00 89.12 488 LYS A C 1
ATOM 3904 O O . LYS A 1 488 ? -16.974 -16.841 27.324 1.00 89.12 488 LYS A O 1
ATOM 3909 N N . LEU A 1 489 ? -15.580 -15.183 26.736 1.00 88.75 489 LEU A N 1
ATOM 3910 C CA . LEU A 1 489 ? -16.517 -14.527 25.825 1.00 88.75 489 LEU A CA 1
ATOM 3911 C C . LEU A 1 489 ? -16.727 -15.362 24.556 1.00 88.75 489 LEU A C 1
ATOM 3913 O O . LEU A 1 489 ? -17.872 -15.578 24.169 1.00 88.75 489 LEU A O 1
ATOM 3917 N N . VAL A 1 490 ? -15.647 -15.875 23.963 1.00 89.00 490 VAL A N 1
ATOM 3918 C CA . VAL A 1 490 ? -15.703 -16.762 22.790 1.00 89.00 490 VAL A CA 1
ATOM 3919 C C . VAL A 1 490 ? -16.506 -18.028 23.101 1.00 89.00 490 VAL A C 1
ATOM 3921 O O . VAL A 1 490 ? -17.383 -18.410 22.327 1.00 89.00 490 VAL A O 1
ATOM 3924 N N . ASP A 1 491 ? -16.307 -18.632 24.274 1.00 88.50 491 ASP A N 1
ATOM 3925 C CA . ASP A 1 491 ? -17.088 -19.800 24.701 1.00 88.50 491 ASP A CA 1
ATOM 3926 C C . ASP A 1 491 ? -18.583 -19.493 24.877 1.00 88.50 491 ASP A C 1
ATOM 3928 O O . ASP A 1 491 ? -19.430 -20.353 24.631 1.00 88.50 491 ASP A O 1
ATOM 3932 N N . LEU A 1 492 ? -18.930 -18.277 25.317 1.00 88.06 492 LEU A N 1
ATOM 3933 C CA . LEU A 1 492 ? -20.324 -17.835 25.403 1.00 88.06 492 LEU A CA 1
ATOM 3934 C C . LEU A 1 492 ? -20.943 -17.639 24.018 1.00 88.06 492 LEU A C 1
ATOM 3936 O O . LEU A 1 492 ? -22.122 -17.936 23.849 1.00 88.06 492 LEU A O 1
ATOM 3940 N N . MET A 1 493 ? -20.169 -17.159 23.046 1.00 86.25 493 MET A N 1
ATOM 3941 C CA . MET A 1 493 ? -20.629 -16.992 21.667 1.00 86.25 493 MET A CA 1
ATOM 3942 C C . MET A 1 493 ? -20.873 -18.327 20.974 1.00 86.25 493 MET A C 1
ATOM 3944 O O . MET A 1 493 ? -21.922 -18.510 20.371 1.00 86.25 493 MET A O 1
ATOM 3948 N N . ARG A 1 494 ? -19.959 -19.292 21.127 1.00 86.56 494 ARG A N 1
ATOM 3949 C CA . ARG A 1 494 ? -20.118 -20.646 20.564 1.00 86.56 494 ARG A CA 1
ATOM 3950 C C . ARG A 1 494 ? -21.360 -21.377 21.078 1.00 86.56 494 ARG A C 1
ATOM 3952 O O . ARG A 1 494 ? -21.844 -22.301 20.439 1.00 86.56 494 ARG A O 1
ATOM 3959 N N . LYS A 1 495 ? -21.884 -20.972 22.237 1.00 86.38 495 LYS A N 1
ATOM 3960 C CA . LYS A 1 495 ? -23.114 -21.518 22.832 1.00 86.38 495 LYS A CA 1
ATOM 3961 C C . LYS A 1 495 ? -24.379 -20.756 22.421 1.00 86.38 495 LYS A C 1
ATOM 3963 O O . LYS A 1 495 ? -25.475 -21.182 22.788 1.00 86.38 495 LYS A O 1
ATOM 3968 N N . ASP A 1 496 ? -24.250 -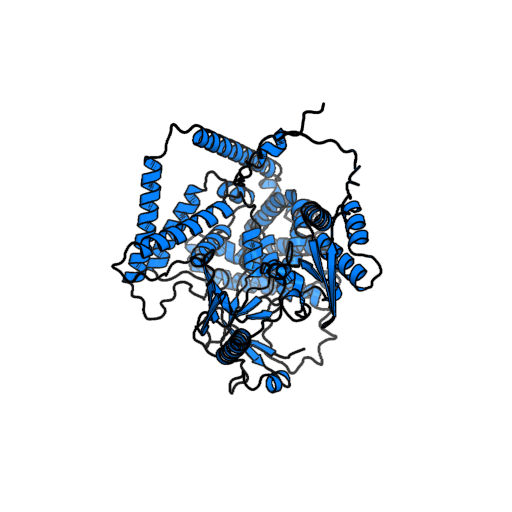19.633 21.715 1.00 83.75 496 ASP A N 1
ATOM 3969 C CA . ASP A 1 496 ? -25.378 -18.795 21.317 1.00 83.75 496 ASP A CA 1
ATOM 3970 C C . ASP A 1 496 ? -26.010 -19.316 20.019 1.00 83.75 496 ASP A C 1
ATOM 3972 O O . ASP A 1 496 ? -25.425 -19.243 18.939 1.00 83.75 496 ASP A O 1
ATOM 3976 N N . LYS A 1 497 ? -27.235 -19.840 20.130 1.00 77.50 497 LYS A N 1
ATOM 3977 C CA . LYS A 1 497 ? -27.982 -20.400 18.996 1.00 77.50 497 LYS A CA 1
ATOM 3978 C C . LYS A 1 497 ? -28.405 -19.339 17.976 1.00 77.50 497 LYS A C 1
ATOM 3980 O O . LYS A 1 497 ? -28.659 -19.701 16.834 1.00 77.50 497 LYS A O 1
ATOM 3985 N N . GLU A 1 498 ? -28.493 -18.061 18.365 1.00 77.62 498 GLU A N 1
ATOM 3986 C CA . GLU A 1 498 ? -28.822 -16.980 17.425 1.00 77.62 498 GLU A CA 1
ATOM 3987 C C . GLU A 1 498 ? -27.692 -16.782 16.408 1.00 77.62 498 GLU A C 1
ATOM 3989 O O . GLU A 1 498 ? -27.976 -16.520 15.246 1.00 77.62 498 GLU A O 1
ATOM 3994 N N . LEU A 1 499 ? -26.428 -16.947 16.819 1.00 76.31 499 LEU A N 1
ATOM 3995 C CA . LEU A 1 499 ? -25.266 -16.720 15.954 1.00 76.31 499 LEU A CA 1
ATOM 3996 C C . LEU A 1 499 ? -25.105 -17.781 14.859 1.00 76.31 499 LEU A C 1
ATOM 3998 O O . LEU A 1 499 ? -24.640 -17.458 13.773 1.00 76.31 499 LEU A O 1
ATOM 4002 N N . MET A 1 500 ? -25.520 -19.017 15.135 1.00 68.19 500 MET A N 1
ATOM 4003 C CA . MET A 1 500 ? -25.380 -20.153 14.213 1.00 68.19 500 MET A CA 1
ATOM 4004 C C . MET A 1 500 ? -26.304 -20.062 12.990 1.00 68.19 500 MET A C 1
ATOM 4006 O O . MET A 1 500 ? -26.062 -20.721 11.989 1.00 68.19 500 MET A O 1
ATOM 4010 N N . ASN A 1 501 ? -27.361 -19.246 13.065 1.00 67.69 501 ASN A N 1
ATOM 4011 C CA . ASN A 1 501 ? -28.380 -19.125 12.018 1.00 67.69 501 ASN A CA 1
ATOM 4012 C C . ASN A 1 501 ? -28.360 -17.752 11.317 1.00 67.69 501 ASN A C 1
ATOM 4014 O O . ASN A 1 501 ? -29.316 -17.407 10.621 1.00 67.69 501 ASN A O 1
ATOM 4018 N N . LEU A 1 502 ? -27.331 -16.927 11.542 1.00 73.19 502 LEU A N 1
ATOM 4019 C CA . LEU A 1 502 ? -27.253 -15.588 10.953 1.00 73.19 502 LEU A CA 1
ATOM 4020 C C . LEU A 1 502 ? -26.842 -15.655 9.482 1.00 73.19 502 LEU A C 1
ATOM 4022 O O . LEU A 1 502 ? -25.798 -16.208 9.149 1.00 73.19 502 LEU A O 1
ATOM 4026 N N . ASN A 1 503 ? -27.621 -14.999 8.620 1.00 68.94 503 ASN A N 1
ATOM 4027 C CA . ASN A 1 503 ? -27.163 -14.686 7.272 1.00 68.94 503 ASN A CA 1
ATOM 4028 C C . ASN A 1 503 ? -26.190 -13.493 7.334 1.00 68.94 503 ASN A C 1
ATOM 4030 O O . ASN A 1 503 ? -26.595 -12.385 7.697 1.00 68.94 503 ASN A O 1
ATOM 4034 N N . LEU A 1 504 ? -24.919 -13.730 6.998 1.00 68.69 504 LEU A N 1
ATOM 4035 C CA . LEU A 1 504 ? -23.862 -12.713 6.947 1.00 68.69 504 LEU A CA 1
ATOM 4036 C C . LEU A 1 504 ? -23.709 -12.040 5.574 1.00 68.69 504 LEU A C 1
ATOM 4038 O O . LEU A 1 504 ? -22.809 -11.223 5.408 1.00 68.69 504 LEU A O 1
ATOM 4042 N N . GLU A 1 505 ? -24.579 -12.332 4.603 1.00 69.56 505 GLU A N 1
ATOM 4043 C CA . GLU A 1 505 ? -24.580 -11.638 3.306 1.00 69.56 505 GLU A CA 1
ATOM 4044 C C . GLU A 1 505 ? -24.939 -10.146 3.427 1.00 69.56 505 GLU A C 1
ATOM 4046 O O . GLU A 1 505 ? -24.530 -9.342 2.590 1.00 69.56 505 GLU A O 1
ATOM 4051 N N . ASP A 1 506 ? -25.687 -9.759 4.468 1.00 80.81 506 ASP A N 1
ATOM 4052 C CA . ASP A 1 506 ? -25.997 -8.358 4.759 1.00 80.81 506 ASP A CA 1
ATOM 4053 C C . ASP A 1 506 ? -24.960 -7.752 5.720 1.00 80.81 506 ASP A C 1
ATOM 4055 O O . ASP A 1 506 ? -24.968 -8.017 6.931 1.00 80.81 506 ASP A O 1
ATOM 4059 N N . ASP A 1 507 ? -24.113 -6.865 5.183 1.00 84.44 507 ASP A N 1
ATOM 4060 C CA . ASP A 1 507 ? -23.102 -6.103 5.927 1.00 84.44 507 ASP A CA 1
ATOM 4061 C C . ASP A 1 507 ? -23.708 -5.420 7.176 1.00 84.44 507 ASP A C 1
ATOM 4063 O O . ASP A 1 507 ? -23.070 -5.330 8.229 1.00 84.44 507 ASP A O 1
ATOM 4067 N N . MET A 1 508 ? -24.971 -4.980 7.122 1.00 86.50 508 MET A N 1
ATOM 4068 C CA . MET A 1 508 ? -25.639 -4.324 8.251 1.00 86.50 508 MET A CA 1
ATOM 4069 C C . MET A 1 508 ? -25.955 -5.286 9.400 1.00 86.50 508 MET A C 1
ATOM 4071 O O . MET A 1 508 ? -25.907 -4.884 10.569 1.00 86.50 508 MET A O 1
ATOM 4075 N N . VAL A 1 509 ? -26.289 -6.543 9.100 1.00 86.50 509 VAL A N 1
ATOM 4076 C CA . VAL A 1 509 ? -26.546 -7.580 10.111 1.00 86.50 509 VAL A CA 1
ATOM 4077 C C . VAL A 1 509 ? -25.247 -7.941 10.826 1.00 86.50 509 VAL A C 1
ATOM 4079 O O . VAL A 1 509 ? -25.230 -8.008 12.063 1.00 86.50 509 VAL A O 1
ATOM 4082 N N . LEU A 1 510 ? -24.149 -8.075 10.075 1.00 88.31 510 LEU A N 1
ATOM 4083 C CA . LEU A 1 510 ? -22.815 -8.298 10.628 1.00 88.31 510 LEU A CA 1
ATOM 4084 C C . LEU A 1 510 ? -22.437 -7.177 11.608 1.00 88.31 510 LEU A C 1
ATOM 4086 O O . LEU A 1 510 ? -22.141 -7.444 12.775 1.00 88.31 510 LEU A O 1
ATOM 4090 N N . VAL A 1 511 ? -22.538 -5.913 11.186 1.00 90.88 511 VAL A N 1
ATOM 4091 C CA . VAL A 1 511 ? -22.183 -4.754 12.027 1.00 90.88 511 VAL A CA 1
ATOM 4092 C C . VAL A 1 511 ? -23.009 -4.711 13.310 1.00 90.88 511 VAL A C 1
ATOM 4094 O O . VAL A 1 511 ? -22.460 -4.541 14.403 1.00 90.88 511 VAL A O 1
ATOM 4097 N N . LYS A 1 512 ? -24.333 -4.884 13.214 1.00 88.00 512 LYS A N 1
ATOM 4098 C CA . LYS A 1 512 ? -25.220 -4.876 14.390 1.00 88.00 512 LYS A CA 1
ATOM 4099 C C . LYS A 1 512 ? -24.858 -5.983 15.377 1.00 88.00 512 LYS A C 1
ATOM 4101 O O . LYS A 1 512 ? -24.891 -5.748 16.588 1.00 88.00 512 LYS A O 1
ATOM 4106 N N . THR A 1 513 ? -24.488 -7.156 14.869 1.00 88.25 513 THR A N 1
ATOM 4107 C CA . THR A 1 513 ? -24.082 -8.313 15.674 1.00 88.25 513 THR A CA 1
ATOM 4108 C C . THR A 1 513 ? -22.756 -8.057 16.384 1.00 88.25 513 THR A C 1
ATOM 4110 O O . THR A 1 513 ? -22.672 -8.239 17.601 1.00 88.25 513 THR A O 1
ATOM 4113 N N . ILE A 1 514 ? -21.750 -7.551 15.667 1.00 91.06 514 ILE A N 1
ATOM 4114 C CA . ILE A 1 514 ? -20.439 -7.206 16.232 1.0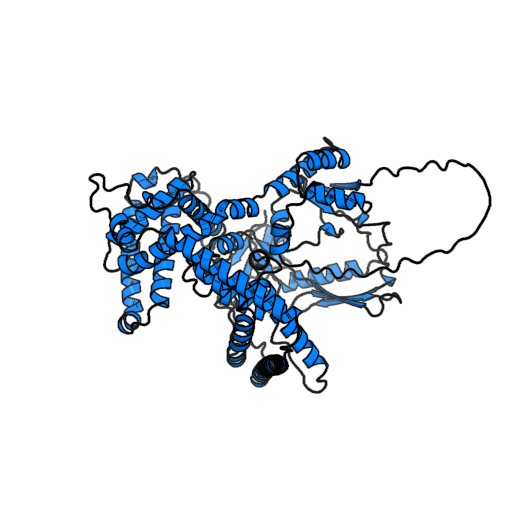0 91.06 514 ILE A CA 1
ATOM 4115 C C . ILE A 1 514 ? -20.584 -6.139 17.319 1.00 91.06 514 ILE A C 1
ATOM 4117 O O . ILE A 1 514 ? -20.126 -6.337 18.445 1.00 91.06 514 ILE A O 1
ATOM 4121 N N . LEU A 1 515 ? -21.310 -5.049 17.048 1.00 89.38 515 LEU A N 1
ATOM 4122 C CA . LEU A 1 515 ? -21.558 -4.009 18.049 1.00 89.38 515 LEU A CA 1
ATOM 4123 C C . LEU A 1 515 ? -22.303 -4.573 19.270 1.00 89.38 515 LEU A C 1
ATOM 4125 O O . LEU A 1 515 ? -21.875 -4.340 20.401 1.00 89.38 515 LEU A O 1
ATOM 4129 N N . LYS A 1 516 ? -23.369 -5.368 19.080 1.00 86.69 516 LYS A N 1
ATOM 4130 C CA . LYS A 1 516 ? -24.105 -6.026 20.183 1.00 86.69 516 LYS A CA 1
ATOM 4131 C C . LYS A 1 516 ? -23.149 -6.791 21.102 1.00 86.69 516 LYS A C 1
ATOM 4133 O O . LYS A 1 516 ? -23.227 -6.630 22.323 1.00 86.69 516 LYS A O 1
ATOM 4138 N N . TRP A 1 517 ? -22.232 -7.578 20.541 1.00 88.19 517 TRP A N 1
ATOM 4139 C CA . TRP A 1 517 ? -21.280 -8.372 21.319 1.00 88.19 517 TRP A CA 1
ATOM 4140 C C . TRP A 1 517 ? -20.175 -7.546 21.980 1.00 88.19 517 TRP A C 1
ATOM 4142 O O . TRP A 1 517 ? -19.852 -7.822 23.135 1.00 88.19 517 TRP A O 1
ATOM 4152 N N . LEU A 1 518 ? -19.665 -6.491 21.339 1.00 89.38 518 LEU A N 1
ATOM 4153 C CA . LEU A 1 518 ? -18.678 -5.589 21.950 1.00 89.38 518 LEU A CA 1
ATOM 4154 C C . LEU A 1 518 ? -19.249 -4.852 23.171 1.00 89.38 518 LEU A C 1
ATOM 4156 O O . LEU A 1 518 ? -18.631 -4.834 24.238 1.00 89.38 518 LEU A O 1
ATOM 4160 N N . TYR A 1 519 ? -20.462 -4.299 23.067 1.00 85.38 519 TYR A N 1
ATOM 4161 C CA . TYR A 1 519 ? -21.109 -3.639 24.208 1.00 85.38 519 TYR A CA 1
ATOM 4162 C C . TYR A 1 519 ? -21.495 -4.644 25.307 1.00 85.38 519 TYR A C 1
ATOM 4164 O O . TYR A 1 519 ? -21.314 -4.360 26.493 1.00 85.38 519 TYR A O 1
ATOM 4172 N N . LYS A 1 520 ? -21.931 -5.859 24.941 1.00 84.12 520 LYS A N 1
ATOM 4173 C CA . LYS A 1 520 ? -22.167 -6.953 25.900 1.00 84.12 520 LYS A CA 1
ATOM 4174 C C . LYS A 1 520 ? -20.881 -7.355 26.631 1.00 84.12 520 LYS A C 1
ATOM 4176 O O . LYS A 1 520 ? -20.919 -7.553 27.843 1.00 84.12 520 LYS A O 1
ATOM 4181 N N . ALA A 1 521 ? -19.746 -7.436 25.936 1.00 85.62 521 ALA A N 1
ATOM 4182 C CA . ALA A 1 521 ? -18.445 -7.753 26.526 1.00 85.62 521 ALA A CA 1
ATOM 4183 C C . ALA A 1 521 ? -17.988 -6.683 27.533 1.00 85.62 521 ALA A C 1
ATOM 4185 O O . ALA A 1 521 ? -17.522 -7.015 28.628 1.00 85.62 521 ALA A O 1
ATOM 4186 N N . MET A 1 522 ? -18.192 -5.405 27.194 1.00 84.69 522 MET A N 1
ATOM 4187 C CA . MET A 1 522 ? -17.913 -4.264 28.071 1.00 84.69 522 MET A CA 1
ATOM 4188 C C . MET A 1 522 ? -18.701 -4.347 29.393 1.00 84.69 522 MET A C 1
ATOM 4190 O O . MET A 1 522 ? -18.141 -4.081 30.460 1.00 84.69 522 MET A O 1
ATOM 4194 N N . ASP A 1 523 ? -19.976 -4.747 29.338 1.00 81.50 523 ASP A N 1
ATOM 4195 C CA . ASP A 1 523 ? -20.848 -4.873 30.513 1.00 81.50 523 ASP A CA 1
ATOM 4196 C C . ASP A 1 523 ? -20.636 -6.172 31.302 1.00 81.50 523 ASP A C 1
ATOM 4198 O O . ASP A 1 523 ? -20.752 -6.168 32.532 1.00 81.50 523 ASP A O 1
ATOM 4202 N N . TYR A 1 524 ? -20.302 -7.267 30.614 1.00 81.62 524 TYR A N 1
ATOM 4203 C CA . TYR A 1 524 ? -20.048 -8.577 31.214 1.00 81.62 524 TYR A CA 1
ATOM 4204 C C . TYR A 1 524 ? -18.820 -8.555 32.130 1.00 81.62 524 TYR A C 1
ATOM 4206 O O . TYR A 1 524 ? -18.866 -9.076 33.244 1.00 81.62 524 TYR A O 1
ATOM 4214 N N . ASN A 1 525 ? -17.731 -7.904 31.701 1.00 82.12 525 ASN A N 1
ATOM 4215 C CA . ASN A 1 525 ? -16.516 -7.772 32.502 1.00 82.12 525 ASN A CA 1
ATOM 4216 C C . ASN A 1 525 ? -16.078 -6.311 32.646 1.00 82.12 525 ASN A C 1
ATOM 4218 O O . ASN A 1 525 ? -15.116 -5.845 32.030 1.00 82.12 525 ASN A O 1
ATOM 4222 N N . LYS A 1 526 ? -16.753 -5.610 33.560 1.00 82.62 526 LYS A N 1
ATOM 4223 C CA . LYS A 1 526 ? -16.501 -4.195 33.875 1.00 82.62 526 LYS A CA 1
ATOM 4224 C C . LYS A 1 526 ? -15.099 -3.909 34.418 1.00 82.62 526 LYS A C 1
ATOM 4226 O O . LYS A 1 526 ? -14.679 -2.757 34.400 1.00 82.62 526 LYS A O 1
ATOM 4231 N N . ARG A 1 527 ? -14.393 -4.924 34.931 1.00 84.00 527 ARG A N 1
ATOM 4232 C CA . ARG A 1 527 ? -13.068 -4.763 35.546 1.00 84.00 527 ARG A CA 1
ATOM 4233 C C . ARG A 1 527 ? -11.937 -4.828 34.525 1.00 84.00 527 ARG A C 1
ATOM 4235 O O . ARG A 1 527 ? -10.991 -4.062 34.653 1.00 84.00 527 ARG A O 1
ATOM 4242 N N . TYR A 1 528 ? -12.023 -5.742 33.558 1.00 83.56 528 TYR A N 1
ATOM 4243 C CA . TYR A 1 528 ? -10.927 -6.013 32.623 1.00 83.56 528 TYR A CA 1
ATOM 4244 C C . TYR A 1 528 ? -11.248 -5.629 31.179 1.00 83.56 528 TYR A C 1
ATOM 4246 O O . TYR A 1 528 ? -10.395 -5.034 30.539 1.00 83.56 528 TYR A O 1
ATOM 4254 N N . LEU A 1 529 ? -12.457 -5.901 30.673 1.00 85.25 529 LEU A N 1
ATOM 4255 C CA . LEU A 1 529 ? -12.841 -5.531 29.301 1.00 85.25 529 LEU A CA 1
ATOM 4256 C C . LEU A 1 529 ? -13.419 -4.115 29.234 1.00 85.25 529 LEU A C 1
ATOM 4258 O O . LEU A 1 529 ? -13.140 -3.373 28.298 1.00 85.25 529 LEU A O 1
ATOM 4262 N N . GLY A 1 530 ? -14.170 -3.710 30.262 1.00 84.94 530 GLY A N 1
ATOM 4263 C CA . GLY A 1 530 ? -14.779 -2.383 30.369 1.00 84.94 530 GLY A CA 1
ATOM 4264 C C . GLY A 1 530 ? -13.809 -1.212 30.129 1.00 84.94 530 GLY A C 1
ATOM 4265 O O . GLY A 1 530 ? -14.105 -0.363 29.286 1.00 84.94 530 GLY A O 1
ATOM 4266 N N . PRO A 1 531 ? -12.656 -1.150 30.827 1.00 85.88 531 PRO A N 1
ATOM 4267 C CA . PRO A 1 531 ? -11.684 -0.066 30.663 1.00 85.88 531 PRO A CA 1
ATOM 4268 C C . PRO A 1 531 ? -10.992 -0.032 29.294 1.00 85.88 531 PRO A C 1
ATOM 4270 O O . PRO A 1 531 ? -10.572 1.043 28.880 1.00 85.88 531 PRO A O 1
ATOM 4273 N N . LEU A 1 532 ? -10.886 -1.175 28.605 1.00 88.19 532 LEU A N 1
ATOM 4274 C CA . LEU A 1 532 ? -10.262 -1.289 27.279 1.00 88.19 532 LEU A CA 1
ATOM 4275 C C . LEU A 1 532 ? -11.249 -0.879 26.179 1.00 88.19 532 LEU A C 1
ATOM 4277 O O . LEU A 1 532 ? -10.973 -0.008 25.360 1.00 88.19 532 LEU A O 1
ATOM 4281 N N . LEU A 1 533 ? -12.445 -1.473 26.208 1.00 88.00 533 LEU A N 1
ATOM 4282 C CA . LEU A 1 533 ? -13.458 -1.306 25.170 1.00 88.00 533 LEU A CA 1
ATOM 4283 C C . LEU A 1 533 ? -14.116 0.070 25.191 1.00 88.00 533 LEU A C 1
ATOM 4285 O O . LEU A 1 533 ? -14.466 0.591 24.140 1.00 88.00 533 LEU A O 1
ATOM 4289 N N . ARG A 1 534 ? -14.308 0.683 26.362 1.00 86.75 534 ARG A N 1
ATOM 4290 C CA . ARG A 1 534 ? -15.008 1.971 26.453 1.00 86.75 534 ARG A CA 1
ATOM 4291 C C . ARG A 1 534 ? -14.322 3.104 25.671 1.00 86.75 534 ARG A C 1
ATOM 4293 O O . ARG A 1 534 ? -15.019 3.743 24.881 1.00 86.75 534 ARG A O 1
ATOM 4300 N N . PRO A 1 535 ? -13.019 3.395 25.864 1.00 85.62 535 PRO A N 1
ATOM 4301 C CA . PRO A 1 535 ? -12.341 4.412 25.063 1.00 85.62 535 PRO A CA 1
ATOM 4302 C C . PRO A 1 535 ? -12.275 4.018 23.583 1.00 85.62 535 PRO A C 1
ATOM 4304 O O . PRO A 1 535 ? -12.514 4.869 22.731 1.00 85.62 535 PRO A O 1
ATOM 4307 N N . TYR A 1 536 ? -12.054 2.735 23.280 1.00 88.88 536 TYR A N 1
ATOM 4308 C CA . TYR A 1 536 ? -11.988 2.238 21.906 1.00 88.88 536 TYR A CA 1
ATOM 4309 C C . TYR A 1 536 ? -13.313 2.427 21.148 1.00 88.88 536 TYR A C 1
ATOM 4311 O O . TYR A 1 536 ? -13.341 3.042 20.086 1.00 88.88 536 TYR A O 1
ATOM 4319 N N . LEU A 1 537 ? -14.439 1.986 21.719 1.00 88.38 537 LEU A N 1
ATOM 4320 C CA . LEU A 1 537 ? -15.774 2.142 21.129 1.00 88.38 537 LEU A CA 1
ATOM 4321 C C . LEU A 1 537 ? -16.185 3.612 21.020 1.00 88.38 537 LEU A C 1
ATOM 4323 O O . LEU A 1 537 ? -16.845 3.999 20.059 1.00 88.38 537 LEU A O 1
ATOM 4327 N N . SER A 1 538 ? -15.782 4.451 21.980 1.00 85.75 538 SER A N 1
ATOM 4328 C CA . SER A 1 538 ? -15.992 5.898 21.876 1.00 85.75 538 SER A CA 1
ATOM 4329 C C . SER A 1 538 ? -15.220 6.495 20.700 1.00 85.75 538 SER A C 1
ATOM 4331 O O . SER A 1 538 ? -15.748 7.382 20.028 1.00 85.75 538 SER A O 1
ATOM 4333 N N . ASN A 1 539 ? -13.992 6.028 20.455 1.00 87.44 539 ASN A N 1
ATOM 4334 C CA . ASN A 1 539 ? -13.204 6.463 19.310 1.00 87.44 539 ASN A CA 1
ATOM 4335 C C . ASN A 1 539 ? -13.811 5.961 17.994 1.00 87.44 539 ASN A C 1
ATOM 4337 O O . ASN A 1 539 ? -14.060 6.762 17.103 1.00 87.44 539 ASN A O 1
ATOM 4341 N N . LEU A 1 540 ? -14.165 4.675 17.902 1.00 90.44 540 LEU A N 1
ATOM 4342 C CA . LEU A 1 540 ? -14.841 4.103 16.732 1.00 90.44 540 LEU A CA 1
ATOM 4343 C C . LEU A 1 540 ? -16.136 4.856 16.392 1.00 90.44 540 LEU A C 1
ATOM 4345 O O . LEU A 1 540 ? -16.403 5.153 15.228 1.00 90.44 540 LEU A O 1
ATOM 4349 N N . PHE A 1 541 ? -16.931 5.219 17.402 1.00 88.50 541 PHE A N 1
ATOM 4350 C CA . PHE A 1 541 ? -18.133 6.029 17.208 1.00 88.50 541 PHE A CA 1
ATOM 4351 C C . PHE A 1 541 ? -17.806 7.408 16.613 1.00 88.50 541 PHE A C 1
ATOM 4353 O O . PHE A 1 541 ? -18.434 7.819 15.639 1.00 88.50 541 PHE A O 1
ATOM 4360 N N . ALA A 1 542 ? -16.817 8.117 17.166 1.00 86.88 542 ALA A N 1
ATOM 4361 C CA . ALA A 1 542 ? -16.420 9.438 16.678 1.00 86.88 542 ALA A CA 1
ATOM 4362 C C . ALA A 1 542 ? -15.796 9.381 15.272 1.00 86.88 542 ALA A C 1
ATOM 4364 O O . ALA A 1 542 ? -16.127 10.201 14.416 1.00 86.88 542 ALA A O 1
ATOM 4365 N N . ALA A 1 543 ? -14.938 8.394 15.018 1.00 90.19 543 ALA A N 1
ATOM 4366 C CA . ALA A 1 543 ? -14.274 8.197 13.739 1.00 90.19 543 ALA A CA 1
ATOM 4367 C C . ALA A 1 543 ? -15.266 7.817 12.636 1.00 90.19 543 ALA A C 1
ATOM 4369 O O . ALA A 1 543 ? -15.309 8.477 11.599 1.00 90.19 543 ALA A O 1
ATOM 4370 N N . SER A 1 544 ? -16.134 6.830 12.886 1.00 92.12 544 SER A N 1
ATOM 4371 C CA . SER A 1 544 ? -17.201 6.469 11.943 1.00 92.12 544 SER A CA 1
ATOM 4372 C C . SER A 1 544 ? -18.125 7.653 11.664 1.00 92.12 544 SER A C 1
ATOM 4374 O O . SER A 1 544 ? -18.500 7.865 10.516 1.00 92.12 544 SER A O 1
ATOM 4376 N N . HIS A 1 545 ? -18.456 8.466 12.676 1.00 90.88 545 HIS A N 1
ATOM 4377 C CA . HIS A 1 545 ? -19.260 9.673 12.481 1.00 90.88 545 HIS A CA 1
ATOM 4378 C C . HIS A 1 545 ? -18.579 10.648 11.515 1.00 90.88 545 HIS A C 1
ATOM 4380 O O . HIS A 1 545 ? -19.202 11.064 10.543 1.00 90.88 545 HIS A O 1
ATOM 4386 N N . ALA A 1 546 ? -17.299 10.961 11.738 1.00 89.81 546 ALA A N 1
ATOM 4387 C CA . ALA A 1 546 ? -16.548 11.890 10.898 1.00 89.81 546 ALA A CA 1
ATOM 4388 C C . ALA A 1 546 ? -16.387 11.386 9.452 1.00 89.81 546 ALA A C 1
ATOM 4390 O O . ALA A 1 546 ? -16.638 12.132 8.509 1.00 89.81 546 ALA A O 1
ATOM 4391 N N . ILE A 1 547 ? -16.018 10.115 9.268 1.00 91.19 547 ILE A N 1
ATOM 4392 C CA . ILE A 1 547 ? -15.696 9.558 7.944 1.00 91.19 547 ILE A CA 1
ATOM 4393 C C . ILE A 1 547 ? -16.959 9.276 7.122 1.00 91.19 547 ILE A C 1
ATOM 4395 O O . ILE A 1 547 ? -16.947 9.421 5.900 1.00 91.19 547 ILE A O 1
ATOM 4399 N N . SER A 1 548 ? -18.076 8.930 7.772 1.00 92.50 548 SER A N 1
ATOM 4400 C CA . SER A 1 548 ? -19.327 8.572 7.086 1.00 92.50 548 SER A CA 1
ATOM 4401 C C . SER A 1 548 ? -19.914 9.686 6.206 1.00 92.50 548 SER A C 1
ATOM 4403 O O . SER A 1 548 ? -20.691 9.404 5.295 1.00 92.50 548 SER A O 1
ATOM 4405 N N . TRP A 1 549 ? -19.505 10.943 6.404 1.00 90.75 549 TRP A N 1
ATOM 4406 C CA . TRP A 1 549 ? -19.853 12.060 5.517 1.00 90.75 549 TRP A CA 1
ATOM 4407 C C . TRP A 1 549 ? -19.220 11.959 4.124 1.00 90.75 549 TRP A C 1
ATOM 4409 O O . TRP A 1 549 ? -19.704 12.590 3.188 1.00 90.75 549 TRP A O 1
ATOM 4419 N N . HIS A 1 550 ? -18.178 11.141 3.969 1.00 90.44 550 HIS A N 1
ATOM 4420 C CA . HIS A 1 550 ? -17.453 10.926 2.717 1.00 90.44 550 HIS A CA 1
ATOM 4421 C C . HIS A 1 550 ? -17.730 9.551 2.084 1.00 90.44 550 HIS A C 1
ATOM 4423 O O . HIS A 1 550 ? -17.040 9.168 1.137 1.00 90.44 550 HIS A O 1
ATOM 4429 N N . ILE A 1 551 ? -18.735 8.813 2.574 1.00 92.06 551 ILE A N 1
ATOM 4430 C CA . ILE A 1 551 ? -19.020 7.430 2.161 1.00 92.06 551 ILE A CA 1
ATOM 4431 C C . ILE A 1 551 ? -19.245 7.284 0.649 1.00 92.06 551 ILE A C 1
ATOM 4433 O O . ILE A 1 551 ? -18.692 6.375 0.034 1.00 92.06 551 ILE A O 1
ATOM 4437 N N . ASP A 1 552 ? -19.956 8.223 0.022 1.00 92.31 552 ASP A N 1
ATOM 4438 C CA . ASP A 1 552 ? -20.234 8.186 -1.420 1.00 92.31 552 ASP A CA 1
ATOM 4439 C C . ASP A 1 552 ? -18.948 8.332 -2.247 1.00 92.31 552 ASP A C 1
ATOM 4441 O O . ASP A 1 552 ? -18.736 7.625 -3.232 1.00 92.31 552 ASP A O 1
ATOM 4445 N N . SER A 1 553 ? -18.037 9.204 -1.804 1.00 89.81 553 SER A N 1
ATOM 4446 C CA . SER A 1 553 ? -16.718 9.380 -2.424 1.00 89.81 553 SER A CA 1
ATOM 4447 C C . SER A 1 553 ? -15.837 8.142 -2.242 1.00 89.81 553 SER A C 1
ATOM 4449 O O . SER A 1 553 ? -15.121 7.739 -3.159 1.00 89.81 553 SER A O 1
ATOM 4451 N N . ILE A 1 554 ? -15.902 7.499 -1.072 1.00 90.25 554 ILE A N 1
ATOM 4452 C CA . ILE A 1 554 ? -15.195 6.242 -0.797 1.00 90.25 554 ILE A CA 1
ATOM 4453 C C . ILE A 1 554 ? -15.691 5.136 -1.734 1.00 90.25 554 ILE A C 1
ATOM 4455 O O . ILE A 1 554 ? -14.879 4.500 -2.402 1.00 90.25 554 ILE A O 1
ATOM 4459 N N . LYS A 1 555 ? -17.010 4.948 -1.843 1.00 90.25 555 LYS A N 1
ATOM 4460 C CA . LYS A 1 555 ? -17.608 3.945 -2.734 1.00 90.25 555 LYS A CA 1
ATOM 4461 C C . LYS A 1 555 ? -17.276 4.202 -4.197 1.00 90.25 555 LYS A C 1
ATOM 4463 O O . LYS A 1 555 ? -16.897 3.276 -4.903 1.00 90.25 555 LYS A O 1
ATOM 4468 N N . LYS A 1 556 ? -17.342 5.461 -4.636 1.00 88.06 556 LYS A N 1
ATOM 4469 C CA . LYS A 1 556 ? -16.977 5.842 -6.005 1.00 88.06 556 LYS A CA 1
ATOM 4470 C C . LYS A 1 556 ? -15.515 5.520 -6.326 1.00 88.06 556 LYS A C 1
ATOM 4472 O O . LYS A 1 556 ? -15.233 5.071 -7.428 1.00 88.06 556 LYS A O 1
ATOM 4477 N N . ARG A 1 557 ? -14.589 5.722 -5.379 1.00 83.75 557 ARG A N 1
ATOM 4478 C CA . ARG A 1 557 ? -13.166 5.363 -5.545 1.00 83.75 557 ARG A CA 1
ATOM 4479 C C . ARG A 1 557 ? -12.920 3.854 -5.562 1.00 83.75 557 ARG A C 1
ATOM 4481 O O . ARG A 1 557 ? -11.965 3.417 -6.187 1.00 83.75 557 ARG A O 1
ATOM 4488 N N . ALA A 1 558 ? -13.754 3.086 -4.866 1.00 82.62 558 ALA A N 1
ATOM 4489 C CA . ALA A 1 558 ? -13.680 1.628 -4.819 1.00 82.62 558 ALA A CA 1
ATOM 4490 C C . ALA A 1 558 ? -14.406 0.929 -5.984 1.00 82.62 558 ALA A C 1
ATOM 4492 O O . ALA A 1 558 ? -14.303 -0.290 -6.099 1.00 82.62 558 ALA A O 1
ATOM 4493 N N . SER A 1 559 ? -15.149 1.664 -6.818 1.00 85.00 559 SER A N 1
ATOM 4494 C CA . SER A 1 559 ? -15.875 1.091 -7.953 1.00 85.00 559 SER A CA 1
ATOM 4495 C C . SER A 1 559 ? -14.911 0.552 -9.017 1.00 85.00 559 SER A C 1
ATOM 4497 O O . SER A 1 559 ? -13.967 1.229 -9.429 1.00 85.00 559 SER A O 1
ATOM 4499 N N . SER A 1 560 ? -15.182 -0.670 -9.479 1.00 85.00 560 SER A N 1
ATOM 4500 C CA . SER A 1 560 ? -14.518 -1.333 -10.605 1.00 85.00 560 SER A CA 1
ATOM 4501 C C . SER A 1 560 ? -15.237 -1.108 -11.941 1.00 85.00 560 SER A C 1
ATOM 4503 O O . SER A 1 560 ? -14.774 -1.618 -12.962 1.00 85.00 560 SER A O 1
ATOM 4505 N N . ASP A 1 561 ? -16.313 -0.312 -11.966 1.00 89.81 561 ASP A N 1
ATOM 4506 C CA . ASP A 1 561 ? -17.223 -0.191 -13.114 1.00 89.81 561 ASP A CA 1
ATOM 4507 C C . ASP A 1 561 ? -16.492 0.233 -14.398 1.00 89.81 561 ASP A C 1
ATOM 4509 O O . ASP A 1 561 ? -16.739 -0.319 -15.466 1.00 89.81 561 ASP A O 1
ATOM 4513 N N . GLU A 1 562 ? -15.544 1.173 -14.308 1.00 90.50 562 GLU A N 1
ATOM 4514 C CA . GLU A 1 562 ? -14.756 1.636 -15.464 1.00 90.50 562 GLU A CA 1
ATOM 4515 C C . GLU A 1 562 ? -13.890 0.511 -16.060 1.00 90.50 562 GLU A C 1
ATOM 4517 O O . GLU A 1 562 ? -13.803 0.371 -17.282 1.00 90.50 562 GLU A O 1
ATOM 4522 N N . ILE A 1 563 ? -13.265 -0.309 -15.206 1.00 89.12 563 ILE A N 1
ATOM 4523 C CA . ILE A 1 563 ? -12.406 -1.425 -15.627 1.00 89.12 563 ILE A CA 1
ATOM 4524 C C . ILE A 1 563 ? -13.264 -2.557 -16.202 1.00 89.12 563 ILE A C 1
ATOM 4526 O O . ILE A 1 563 ? -12.927 -3.123 -17.242 1.00 89.12 563 ILE A O 1
ATOM 4530 N N . GLU A 1 564 ? -14.393 -2.869 -15.566 1.00 91.38 564 GLU A N 1
ATOM 4531 C CA . GLU A 1 564 ? -15.331 -3.895 -16.029 1.00 91.38 564 GLU A CA 1
ATOM 4532 C C . GLU A 1 564 ? -15.993 -3.515 -17.359 1.00 91.38 564 GLU A C 1
ATOM 4534 O O . GLU A 1 564 ? -16.102 -4.352 -18.263 1.00 91.38 564 GLU A O 1
ATOM 4539 N N . ALA A 1 565 ? -16.371 -2.246 -17.523 1.00 93.56 565 ALA A N 1
ATOM 4540 C CA . ALA A 1 565 ? -16.908 -1.718 -18.771 1.00 93.56 565 ALA A CA 1
ATOM 4541 C C . ALA A 1 565 ? -15.871 -1.778 -19.901 1.00 93.56 565 ALA A C 1
ATOM 4543 O O . ALA A 1 565 ? -16.190 -2.241 -20.999 1.00 93.56 565 ALA A O 1
ATOM 4544 N N . LEU A 1 566 ? -14.621 -1.377 -19.637 1.00 93.94 566 LEU A N 1
ATOM 4545 C CA . LEU A 1 566 ? -13.523 -1.484 -20.603 1.00 93.94 566 LEU A CA 1
ATOM 4546 C C . LEU A 1 566 ? -13.228 -2.946 -20.977 1.00 93.94 566 LEU A C 1
ATOM 4548 O O . LEU A 1 566 ? -13.000 -3.262 -22.149 1.00 93.94 566 LEU A O 1
ATOM 4552 N N . GLY A 1 567 ? -13.271 -3.852 -19.999 1.00 93.19 567 GLY A N 1
ATOM 4553 C CA . GLY A 1 567 ? -13.105 -5.284 -20.223 1.00 93.19 567 GLY A CA 1
ATOM 4554 C C . GLY A 1 567 ? -14.213 -5.869 -21.098 1.00 93.19 567 GLY A C 1
ATOM 4555 O O . GLY A 1 567 ? -13.933 -6.599 -22.046 1.00 93.19 567 GLY A O 1
ATOM 4556 N N . THR A 1 568 ? -15.463 -5.483 -20.841 1.00 94.00 568 THR A N 1
ATOM 4557 C CA . THR A 1 568 ? -16.626 -5.892 -21.646 1.00 94.00 568 THR A CA 1
ATOM 4558 C C . THR A 1 568 ? -16.540 -5.344 -23.070 1.00 94.00 568 THR A C 1
ATOM 4560 O O . THR A 1 568 ? -16.787 -6.069 -24.030 1.00 94.00 568 THR A O 1
ATOM 4563 N N . PHE A 1 569 ? -16.130 -4.083 -23.238 1.00 95.12 569 PHE A N 1
ATOM 4564 C CA . PHE A 1 569 ? -15.848 -3.511 -24.556 1.00 95.12 569 PHE A CA 1
ATOM 4565 C C . PHE A 1 569 ? -14.789 -4.329 -25.311 1.00 95.12 569 PHE A C 1
ATOM 4567 O O . PHE A 1 569 ? -14.996 -4.674 -26.474 1.00 95.12 569 PHE A O 1
ATOM 4574 N N . SER A 1 570 ? -13.696 -4.698 -24.640 1.00 94.69 570 SER A N 1
ATOM 4575 C CA . SER A 1 570 ? -12.612 -5.497 -25.228 1.00 94.69 570 SER A CA 1
ATOM 4576 C C . SER A 1 570 ? -13.090 -6.886 -25.663 1.00 94.69 570 SER A C 1
ATOM 4578 O O . SER A 1 570 ? -12.791 -7.326 -26.770 1.00 94.69 570 SER A O 1
ATOM 4580 N N . GLU A 1 571 ? -13.912 -7.542 -24.845 1.00 95.00 571 GLU A N 1
ATOM 4581 C CA . GLU A 1 571 ? -14.516 -8.840 -25.160 1.00 95.00 571 GLU A CA 1
ATOM 4582 C C . GLU A 1 571 ? -15.459 -8.770 -26.377 1.00 95.00 571 GLU A C 1
ATOM 4584 O O . GLU A 1 571 ? -15.445 -9.644 -27.251 1.00 95.00 571 GLU A O 1
ATOM 4589 N N . LEU A 1 572 ? -16.264 -7.709 -26.484 1.00 94.69 572 LEU A N 1
ATOM 4590 C CA . LEU A 1 572 ? -17.156 -7.494 -27.628 1.00 94.69 572 LEU A CA 1
ATOM 4591 C C . LEU A 1 572 ? -16.384 -7.235 -28.930 1.00 94.69 572 LEU A C 1
ATOM 4593 O O . LEU A 1 572 ? -16.817 -7.680 -29.995 1.00 94.69 572 LEU A O 1
ATOM 4597 N N . VAL A 1 573 ? -15.245 -6.543 -28.848 1.00 94.38 573 VAL A N 1
ATOM 4598 C CA . VAL A 1 573 ? -14.342 -6.336 -29.989 1.00 94.38 573 VAL A CA 1
ATOM 4599 C C . VAL A 1 573 ? -13.678 -7.650 -30.400 1.00 94.38 573 VAL A C 1
ATOM 4601 O O . VAL A 1 573 ? -13.714 -8.000 -31.577 1.00 94.38 573 VAL A O 1
ATOM 4604 N N . ASN A 1 574 ? -13.124 -8.403 -29.445 1.00 92.69 574 ASN A N 1
ATOM 4605 C CA . ASN A 1 574 ? -12.474 -9.692 -29.706 1.00 92.69 574 ASN A CA 1
ATOM 4606 C C . ASN A 1 574 ? -13.436 -10.719 -30.320 1.00 92.69 574 ASN A C 1
ATOM 4608 O O . ASN A 1 574 ? -13.051 -11.479 -31.200 1.00 92.69 574 ASN A O 1
ATOM 4612 N N . SER A 1 575 ? -14.707 -10.703 -29.910 1.00 92.12 575 SER A N 1
ATOM 4613 C CA . SER A 1 575 ? -15.761 -11.549 -30.490 1.00 92.12 575 SER A CA 1
ATOM 4614 C C . SER A 1 575 ? -16.349 -11.014 -31.806 1.00 92.12 575 SER A C 1
ATOM 4616 O O . SER A 1 575 ? -17.341 -11.557 -32.292 1.00 92.12 575 SER A O 1
ATOM 4618 N N . ALA A 1 576 ? -15.769 -9.949 -32.375 1.00 90.88 576 ALA A N 1
ATOM 4619 C CA . ALA A 1 576 ? -16.200 -9.284 -33.608 1.00 90.88 576 ALA A CA 1
ATOM 4620 C C . ALA A 1 576 ? -17.676 -8.828 -33.622 1.00 90.88 576 ALA A C 1
ATOM 4622 O O . ALA A 1 576 ? -18.241 -8.572 -34.686 1.00 90.88 576 ALA A O 1
ATOM 4623 N N . LYS A 1 577 ? -18.310 -8.687 -32.448 1.00 92.88 577 LYS A N 1
ATOM 4624 C CA . LYS A 1 577 ? -19.696 -8.202 -32.316 1.00 92.88 577 LYS A CA 1
ATOM 4625 C C . LYS A 1 577 ? -19.804 -6.705 -32.588 1.00 92.88 577 LYS A C 1
ATOM 4627 O O . LYS A 1 577 ? -20.838 -6.237 -33.059 1.00 92.88 577 LYS A O 1
ATOM 4632 N N . ILE A 1 578 ? -18.745 -5.959 -32.276 1.00 94.12 578 ILE A N 1
ATOM 4633 C CA . ILE A 1 578 ? -18.629 -4.520 -32.526 1.00 94.12 578 ILE A CA 1
ATOM 4634 C C . ILE A 1 578 ? -17.258 -4.204 -33.120 1.00 94.12 578 ILE A C 1
ATOM 4636 O O . ILE A 1 578 ? -16.274 -4.889 -32.848 1.00 94.12 578 ILE A O 1
ATOM 4640 N N . THR A 1 579 ? -17.170 -3.127 -33.899 1.00 92.75 579 THR A N 1
ATOM 4641 C CA . THR A 1 579 ? -15.868 -2.576 -34.294 1.00 92.75 579 THR A CA 1
ATOM 4642 C C . THR A 1 579 ? -15.326 -1.669 -33.182 1.00 92.75 579 THR A C 1
ATOM 4644 O O . THR A 1 579 ? -16.121 -1.036 -32.479 1.00 92.75 579 THR A O 1
ATOM 4647 N N . PRO A 1 580 ? -13.994 -1.526 -33.034 1.00 93.00 580 PRO A N 1
ATOM 4648 C CA . PRO A 1 580 ? -13.409 -0.627 -32.037 1.00 93.00 580 PRO A CA 1
ATOM 4649 C C . PRO A 1 580 ? -13.913 0.817 -32.143 1.00 93.00 580 PRO A C 1
ATOM 4651 O O . PRO A 1 580 ? -14.164 1.454 -31.127 1.00 93.00 580 PRO A O 1
ATOM 4654 N N . ALA A 1 581 ? -14.108 1.325 -33.366 1.00 91.44 581 ALA A N 1
ATOM 4655 C CA . ALA A 1 581 ? -14.618 2.676 -33.595 1.00 91.44 581 ALA A CA 1
ATOM 4656 C C . ALA A 1 581 ? -16.088 2.821 -33.167 1.00 91.44 581 ALA A C 1
ATOM 4658 O O . ALA A 1 581 ? -16.430 3.772 -32.468 1.00 91.44 581 ALA A O 1
ATOM 4659 N N . GLN A 1 582 ? -16.945 1.860 -33.536 1.00 92.81 582 GLN A N 1
ATOM 4660 C CA . GLN A 1 582 ? -18.360 1.882 -33.161 1.00 92.81 582 GLN A CA 1
ATOM 4661 C C . GLN A 1 582 ? -18.537 1.765 -31.645 1.00 92.81 582 GLN A C 1
ATOM 4663 O O . GLN A 1 582 ? -19.301 2.522 -31.050 1.00 92.81 582 GLN A O 1
ATOM 4668 N N . GLY A 1 583 ? -17.817 0.830 -31.020 1.00 92.31 583 GLY A N 1
ATOM 4669 C CA . GLY A 1 583 ? -17.888 0.630 -29.578 1.00 92.31 583 GLY A CA 1
ATOM 4670 C C . GLY A 1 583 ? -17.322 1.806 -28.784 1.00 92.31 583 GLY A C 1
ATOM 4671 O O . GLY A 1 583 ? -17.874 2.137 -27.741 1.00 92.31 583 GLY A O 1
ATOM 4672 N N . LEU A 1 584 ? -16.286 2.486 -29.293 1.00 93.81 584 LEU A N 1
ATOM 4673 C CA . LEU A 1 584 ? -15.763 3.697 -28.661 1.00 93.81 584 LEU A CA 1
ATOM 4674 C C . LEU A 1 584 ? -16.806 4.823 -28.651 1.00 93.81 584 LEU A C 1
ATOM 4676 O O . LEU A 1 584 ? -17.013 5.442 -27.612 1.00 93.81 584 LEU A O 1
ATOM 4680 N N . ILE A 1 585 ? -17.490 5.071 -29.773 1.00 93.12 585 ILE A N 1
ATOM 4681 C CA . ILE A 1 585 ? -18.532 6.110 -29.858 1.00 93.12 585 ILE A CA 1
ATOM 4682 C C . ILE A 1 585 ? -19.708 5.780 -28.930 1.00 93.12 585 ILE A C 1
ATOM 4684 O O . ILE A 1 585 ? -20.171 6.647 -28.192 1.00 93.12 585 ILE A O 1
ATOM 4688 N N . ASP A 1 586 ? -20.166 4.525 -28.921 1.00 94.00 586 ASP A N 1
ATOM 4689 C CA . ASP A 1 586 ? -21.222 4.073 -28.007 1.00 94.00 586 ASP A CA 1
ATOM 4690 C C . ASP A 1 586 ? -20.812 4.239 -26.533 1.00 94.00 586 ASP A C 1
ATOM 4692 O O . ASP A 1 586 ? -21.584 4.742 -25.719 1.00 94.00 586 ASP A O 1
ATOM 4696 N N . ALA A 1 587 ? -19.569 3.897 -26.184 1.00 94.69 587 ALA A N 1
ATOM 4697 C CA . ALA A 1 587 ? -19.058 4.061 -24.828 1.00 94.69 587 ALA A CA 1
ATOM 4698 C C . ALA A 1 587 ? -18.928 5.537 -24.409 1.00 94.69 587 ALA A C 1
ATOM 4700 O O . ALA A 1 587 ? -19.207 5.865 -23.256 1.00 94.69 587 ALA A O 1
ATOM 4701 N N . VAL A 1 588 ? -18.567 6.435 -25.334 1.00 93.94 588 VAL A N 1
ATOM 4702 C CA . VAL A 1 588 ? -18.574 7.889 -25.092 1.00 93.94 588 VAL A CA 1
ATOM 4703 C C . VAL A 1 588 ? -19.995 8.389 -24.828 1.00 93.94 588 VAL A C 1
ATOM 4705 O O . VAL A 1 588 ? -20.194 9.151 -23.885 1.00 93.94 588 VAL A O 1
ATOM 4708 N N . ASN A 1 589 ? -20.985 7.919 -25.595 1.00 93.38 589 ASN A N 1
ATOM 4709 C CA . ASN A 1 589 ? -22.397 8.269 -25.391 1.00 93.38 589 ASN A CA 1
ATOM 4710 C C . ASN A 1 589 ? -22.962 7.732 -24.066 1.00 93.38 589 ASN A C 1
ATOM 4712 O O . ASN A 1 589 ? -23.913 8.295 -23.532 1.00 93.38 589 ASN A O 1
ATOM 4716 N N . LYS A 1 590 ? -22.373 6.657 -23.529 1.00 94.00 590 LYS A N 1
ATOM 4717 C CA . LYS A 1 590 ? -22.664 6.096 -22.198 1.00 94.00 590 LYS A CA 1
ATOM 4718 C C . LYS A 1 590 ? -21.866 6.759 -21.067 1.00 94.00 590 LYS A C 1
ATOM 4720 O O . LYS A 1 590 ? -21.883 6.269 -19.945 1.00 94.00 590 LYS A O 1
ATOM 4725 N N . ASP A 1 591 ? -21.174 7.858 -21.361 1.00 92.81 591 ASP A N 1
ATOM 4726 C CA . ASP A 1 591 ? -20.434 8.691 -20.413 1.00 92.81 591 ASP A CA 1
ATOM 4727 C C . ASP A 1 591 ? -19.208 8.057 -19.728 1.00 92.81 591 ASP A C 1
ATOM 4729 O O . ASP A 1 591 ? -18.674 8.645 -18.784 1.00 92.81 591 ASP A O 1
ATOM 4733 N N . TRP A 1 592 ? -18.672 6.946 -20.247 1.00 94.62 592 TRP A N 1
ATOM 4734 C CA . TRP A 1 592 ? -17.476 6.303 -19.686 1.00 94.62 592 TRP A CA 1
ATOM 4735 C C . TRP A 1 592 ? -16.215 7.173 -19.810 1.00 94.62 592 TRP A C 1
ATOM 4737 O O . TRP A 1 592 ? -15.892 7.693 -20.887 1.00 94.62 592 TRP A O 1
ATOM 4747 N N . ASN A 1 593 ? -15.450 7.307 -18.721 1.00 92.94 593 ASN A N 1
ATOM 4748 C CA . ASN A 1 593 ? -14.287 8.199 -18.686 1.00 92.94 593 ASN A CA 1
ATOM 4749 C C . ASN A 1 593 ? -13.113 7.667 -19.516 1.00 92.94 593 ASN A C 1
ATOM 4751 O O . ASN A 1 593 ? -12.424 8.448 -20.187 1.00 92.94 593 ASN A O 1
ATOM 4755 N N . TRP A 1 594 ? -12.897 6.346 -19.522 1.00 93.00 594 TRP A N 1
ATOM 4756 C CA . TRP A 1 594 ? -11.882 5.726 -20.380 1.00 93.00 594 TRP A CA 1
ATOM 4757 C C . TRP A 1 594 ? -12.154 6.008 -21.866 1.00 93.00 594 TRP A C 1
ATOM 4759 O O . TRP A 1 594 ? -11.227 6.317 -22.617 1.00 93.00 594 TRP A O 1
ATOM 4769 N N . ALA A 1 595 ? -13.425 5.991 -22.279 1.00 95.06 595 ALA A N 1
ATOM 4770 C CA . ALA A 1 595 ? -13.830 6.196 -23.665 1.00 95.06 595 ALA A CA 1
ATOM 4771 C C . ALA A 1 595 ? -13.614 7.653 -24.098 1.00 95.06 595 ALA A C 1
ATOM 4773 O O . ALA A 1 595 ? -13.013 7.911 -25.141 1.00 95.06 595 ALA A O 1
ATOM 4774 N N . LYS A 1 596 ? -13.997 8.619 -23.251 1.00 94.56 596 LYS A N 1
ATOM 4775 C CA . LYS A 1 596 ? -13.720 10.054 -23.466 1.00 94.56 596 LYS A CA 1
ATOM 4776 C C . LYS A 1 596 ? -12.219 10.334 -23.579 1.00 94.56 596 LYS A C 1
ATOM 4778 O O . LYS A 1 596 ? -11.787 11.100 -24.443 1.00 94.56 596 LYS A O 1
ATOM 4783 N N . SER A 1 597 ? -11.413 9.671 -22.749 1.00 92.81 597 SER A N 1
ATOM 4784 C CA . SER A 1 597 ? -9.951 9.784 -22.783 1.00 92.81 597 SER A CA 1
ATOM 4785 C C . SER A 1 597 ? -9.369 9.227 -24.087 1.00 92.81 597 SER A C 1
ATOM 4787 O O . SER A 1 597 ? -8.566 9.902 -24.731 1.00 92.81 597 SER A O 1
ATOM 4789 N N . MET A 1 598 ? -9.812 8.042 -24.524 1.00 92.25 598 MET A N 1
ATOM 4790 C CA . MET A 1 598 ? -9.409 7.458 -25.809 1.00 92.25 598 MET A CA 1
ATOM 4791 C C . MET A 1 598 ? -9.824 8.337 -26.995 1.00 92.25 598 MET A C 1
ATOM 4793 O O . MET A 1 598 ? -9.013 8.562 -27.891 1.00 92.25 598 MET A O 1
ATOM 4797 N N . LEU A 1 599 ? -11.043 8.888 -26.988 1.00 92.25 599 LEU A N 1
ATOM 4798 C CA . LEU A 1 599 ? -11.511 9.802 -28.032 1.00 92.25 599 LEU A CA 1
ATOM 4799 C C . LEU A 1 599 ? -10.637 11.062 -28.105 1.00 92.25 599 LEU A C 1
ATOM 4801 O O . LEU A 1 599 ? -10.167 11.416 -29.181 1.00 92.25 599 LEU A O 1
ATOM 4805 N N . THR A 1 600 ? -10.312 11.662 -26.957 1.00 91.50 600 THR A N 1
ATOM 4806 C CA . THR A 1 600 ? -9.409 12.825 -26.881 1.00 91.50 600 THR A CA 1
ATOM 4807 C C . THR A 1 600 ? -8.023 12.509 -27.466 1.00 91.50 600 THR A C 1
ATOM 4809 O O . THR A 1 600 ? -7.373 13.369 -28.062 1.00 91.50 600 THR A O 1
ATOM 4812 N N . MET A 1 601 ? -7.531 11.274 -27.311 1.00 88.25 601 MET A N 1
ATOM 4813 C CA . MET A 1 601 ? -6.270 10.840 -27.927 1.00 88.25 601 MET A CA 1
ATOM 4814 C C . MET A 1 601 ? -6.391 10.679 -29.448 1.00 88.25 601 MET A C 1
ATOM 4816 O O . MET A 1 601 ? -5.473 11.090 -30.159 1.00 88.25 601 MET A O 1
ATOM 4820 N N . VAL A 1 602 ? -7.513 10.128 -29.930 1.00 89.44 602 VAL A N 1
ATOM 4821 C CA . VAL A 1 602 ? -7.836 9.985 -31.364 1.00 89.44 602 VAL A CA 1
ATOM 4822 C C . VAL A 1 602 ? -7.976 11.348 -32.052 1.00 89.44 602 VAL A C 1
ATOM 4824 O O . VAL A 1 602 ? -7.570 11.510 -33.201 1.00 89.44 602 VAL A O 1
ATOM 4827 N N . GLU A 1 603 ? -8.520 12.345 -31.353 1.00 87.25 603 GLU A N 1
ATOM 4828 C CA . GLU A 1 603 ? -8.627 13.724 -31.845 1.00 87.25 603 GLU A CA 1
ATOM 4829 C C . GLU A 1 603 ? -7.259 14.395 -31.998 1.00 87.25 603 GLU A C 1
ATOM 4831 O O . GLU A 1 603 ? -7.028 15.136 -32.953 1.00 87.25 603 GLU A O 1
ATOM 4836 N N . LYS A 1 604 ? -6.330 14.120 -31.074 1.00 85.12 604 LYS A N 1
ATOM 4837 C CA . LYS A 1 604 ? -4.968 14.669 -31.114 1.00 85.12 604 LYS A CA 1
ATOM 4838 C C . LYS A 1 604 ? -4.084 13.983 -32.156 1.00 85.12 604 LYS A C 1
ATOM 4840 O O . LYS A 1 604 ? -3.200 14.624 -32.719 1.00 85.12 604 LYS A O 1
ATOM 4845 N N . SER A 1 605 ? -4.252 12.676 -32.364 1.00 82.12 605 SER A N 1
ATOM 4846 C CA . SER A 1 605 ? -3.386 11.862 -33.226 1.00 82.12 605 SER A CA 1
ATOM 4847 C C . SER A 1 605 ? -3.999 10.488 -33.524 1.00 82.12 605 SER A C 1
ATOM 4849 O O . SER A 1 605 ? -5.021 10.116 -32.966 1.00 82.12 605 SER A O 1
ATOM 4851 N N . THR A 1 606 ? -3.354 9.672 -34.361 1.00 85.81 606 THR A N 1
ATOM 4852 C CA . THR A 1 606 ? -3.762 8.270 -34.541 1.00 85.81 606 THR A CA 1
ATOM 4853 C C . THR A 1 606 ? -3.507 7.453 -33.269 1.00 85.81 606 THR A C 1
ATOM 4855 O O . THR A 1 606 ? -2.355 7.344 -32.834 1.00 85.81 606 THR A O 1
ATOM 4858 N N . LEU A 1 607 ? -4.542 6.816 -32.724 1.00 88.31 607 LEU A N 1
ATOM 4859 C CA . LEU A 1 607 ? -4.441 5.930 -31.565 1.00 88.31 607 LEU A CA 1
ATOM 4860 C C . LEU A 1 607 ? -4.316 4.476 -32.024 1.00 88.31 607 LEU A C 1
ATOM 4862 O O . LEU A 1 607 ? -5.141 3.984 -32.792 1.00 88.31 607 LEU A O 1
ATOM 4866 N N . ARG A 1 608 ? -3.300 3.763 -31.537 1.00 88.69 608 ARG A N 1
ATOM 4867 C CA . ARG A 1 608 ? -3.171 2.317 -31.755 1.00 88.69 608 ARG A CA 1
ATOM 4868 C C . ARG A 1 608 ? -3.634 1.572 -30.518 1.00 88.69 608 ARG A C 1
ATOM 4870 O O . ARG A 1 608 ? -3.166 1.866 -29.421 1.00 88.69 608 ARG A O 1
ATOM 4877 N N . VAL A 1 609 ? -4.499 0.589 -30.712 1.00 91.50 609 VAL A N 1
ATOM 4878 C CA . VAL A 1 609 ? -4.998 -0.284 -29.646 1.00 91.50 609 VAL A CA 1
ATOM 4879 C C . VAL A 1 609 ? -4.741 -1.739 -30.006 1.00 91.50 609 VAL A C 1
ATOM 4881 O O . VAL A 1 609 ? -4.821 -2.136 -31.173 1.00 91.50 609 VAL A O 1
ATOM 4884 N N . VAL A 1 610 ? -4.380 -2.515 -28.994 1.00 91.50 610 VAL A N 1
ATOM 4885 C CA . VAL A 1 610 ? -4.030 -3.927 -29.104 1.00 91.50 610 VAL A CA 1
ATOM 4886 C C . VAL A 1 610 ? -4.942 -4.711 -28.173 1.00 91.50 610 VAL A C 1
ATOM 4888 O O . VAL A 1 610 ? -4.858 -4.537 -26.960 1.00 91.50 610 VAL A O 1
ATOM 4891 N N . PHE A 1 611 ? -5.804 -5.548 -28.742 1.00 93.00 611 PHE A N 1
ATOM 4892 C CA . PHE A 1 611 ? -6.712 -6.425 -28.008 1.00 93.00 611 PHE A CA 1
ATOM 4893 C C . PHE A 1 611 ? -6.143 -7.841 -27.955 1.00 93.00 611 PHE A C 1
ATOM 4895 O O . PHE A 1 611 ? -5.540 -8.311 -28.926 1.00 93.00 611 PHE A O 1
ATOM 4902 N N . ILE A 1 612 ? -6.329 -8.509 -26.820 1.00 91.50 612 ILE A N 1
ATOM 4903 C CA . ILE A 1 612 ? -5.899 -9.894 -26.614 1.00 91.50 612 ILE A CA 1
ATOM 4904 C C . ILE A 1 612 ? -7.143 -10.771 -26.559 1.00 91.50 612 ILE A C 1
ATOM 4906 O O . ILE A 1 612 ? -8.008 -10.540 -25.726 1.00 91.50 612 ILE A O 1
ATOM 4910 N N . GLU A 1 613 ? -7.243 -11.769 -27.433 1.00 88.44 613 GLU A N 1
ATOM 4911 C CA . GLU A 1 613 ? -8.329 -12.757 -27.379 1.00 88.44 613 GLU A CA 1
ATOM 4912 C C . GLU A 1 613 ? -7.891 -13.963 -26.551 1.00 88.44 613 GLU A C 1
ATOM 4914 O O . GLU A 1 613 ? -8.536 -14.354 -25.585 1.00 88.44 613 GLU A O 1
ATOM 4919 N N . GLU A 1 614 ? -6.745 -14.535 -26.894 1.00 86.81 614 GLU A N 1
ATOM 4920 C CA . GLU A 1 614 ? -6.154 -15.656 -26.180 1.00 86.81 614 GLU A CA 1
ATOM 4921 C C . GLU A 1 614 ? -4.647 -15.696 -26.422 1.00 86.81 614 GLU A C 1
ATOM 4923 O O . GLU A 1 614 ? -4.074 -14.875 -27.144 1.00 86.81 614 GLU A O 1
ATOM 4928 N N . ARG A 1 615 ? -3.986 -16.678 -25.812 1.00 82.38 615 ARG A N 1
ATOM 4929 C CA . ARG A 1 615 ? -2.561 -16.897 -26.025 1.00 82.38 615 ARG A CA 1
ATOM 4930 C C . ARG A 1 615 ? -2.286 -17.201 -27.505 1.00 82.38 615 ARG A C 1
ATOM 4932 O O . ARG A 1 615 ? -2.834 -18.147 -28.057 1.00 82.38 615 ARG A O 1
ATOM 4939 N N . GLY A 1 616 ? -1.429 -16.407 -28.133 1.00 83.25 616 GLY A N 1
ATOM 4940 C CA . GLY A 1 616 ? -1.092 -16.440 -29.555 1.00 83.25 616 GLY A CA 1
ATOM 4941 C C . GLY A 1 616 ? -2.009 -15.616 -30.468 1.00 83.25 616 GLY A C 1
ATOM 4942 O O . GLY A 1 616 ? -1.686 -15.478 -31.647 1.00 83.25 616 GLY A O 1
ATOM 4943 N N . LYS A 1 617 ? -3.124 -15.056 -29.970 1.00 87.94 617 LYS A N 1
ATOM 4944 C CA . LYS A 1 617 ? -4.097 -14.304 -30.783 1.00 87.94 617 LYS A CA 1
ATOM 4945 C C . LYS A 1 617 ? -4.257 -12.864 -30.306 1.00 87.94 617 LYS A C 1
ATOM 4947 O O . LYS A 1 617 ? -4.774 -12.593 -29.222 1.00 87.94 617 LYS A O 1
ATOM 4952 N N . VAL A 1 618 ? -3.822 -11.937 -31.158 1.00 89.25 618 VAL A N 1
ATOM 4953 C CA . VAL A 1 618 ? -3.771 -10.500 -30.872 1.00 89.25 618 VAL A CA 1
ATOM 4954 C C . VAL A 1 618 ? -4.325 -9.707 -32.054 1.00 89.25 618 VAL A C 1
ATOM 4956 O O . VAL A 1 618 ? -3.827 -9.843 -33.174 1.00 89.25 618 VAL A O 1
ATOM 4959 N N . TYR A 1 619 ? -5.283 -8.814 -31.796 1.00 89.38 619 TYR A N 1
ATOM 4960 C CA . TYR A 1 619 ? -5.850 -7.908 -32.798 1.00 89.38 619 TYR A CA 1
ATOM 4961 C C . TYR A 1 619 ? -5.312 -6.491 -32.620 1.00 89.38 619 TYR A C 1
ATOM 4963 O O . TYR A 1 619 ? -5.336 -5.923 -31.529 1.00 89.38 619 TYR A O 1
ATOM 4971 N N . ARG A 1 620 ? -4.817 -5.898 -33.708 1.00 88.56 620 ARG A N 1
ATOM 4972 C CA . ARG A 1 620 ? -4.242 -4.547 -33.713 1.00 88.56 620 ARG A CA 1
ATOM 4973 C C . ARG A 1 620 ? -5.109 -3.634 -34.561 1.00 88.56 620 ARG A C 1
ATOM 4975 O O . ARG A 1 620 ? -5.301 -3.900 -35.744 1.00 88.56 620 ARG A O 1
ATOM 4982 N N . HIS A 1 621 ? -5.576 -2.539 -33.973 1.00 89.94 621 HIS A N 1
ATOM 4983 C CA . HIS A 1 621 ? -6.388 -1.548 -34.672 1.00 89.94 621 HIS A CA 1
ATOM 4984 C C . HIS A 1 621 ? -5.771 -0.158 -34.575 1.00 89.94 621 HIS A C 1
ATOM 4986 O O . HIS A 1 621 ? -5.138 0.201 -33.580 1.00 89.94 621 HIS A O 1
ATOM 4992 N N . ILE A 1 622 ? -5.979 0.625 -35.631 1.00 89.69 622 ILE A N 1
ATOM 4993 C CA . ILE A 1 622 ? -5.617 2.037 -35.690 1.00 89.69 622 ILE A CA 1
ATOM 4994 C C . ILE A 1 622 ? -6.918 2.829 -35.743 1.00 89.69 622 ILE A C 1
ATOM 4996 O O . ILE A 1 622 ? -7.723 2.652 -36.654 1.00 89.69 622 ILE A O 1
ATOM 5000 N N . LEU A 1 623 ? -7.114 3.682 -34.747 1.00 89.06 623 LEU A N 1
ATOM 5001 C CA . LEU A 1 623 ? -8.220 4.616 -34.656 1.00 89.06 623 LEU A CA 1
ATOM 5002 C C . LEU A 1 623 ? -7.724 5.999 -35.079 1.00 89.06 623 LEU A C 1
ATOM 5004 O O . LEU A 1 623 ? -6.772 6.537 -34.511 1.00 89.06 623 LEU A O 1
ATOM 5008 N N . SER A 1 624 ? -8.369 6.572 -36.085 1.00 85.38 624 SER A N 1
ATOM 5009 C CA . SER A 1 624 ? -8.104 7.923 -36.570 1.00 85.38 624 SER A CA 1
ATOM 5010 C C . SER A 1 624 ? -9.418 8.601 -36.920 1.00 85.38 624 SER A C 1
ATOM 5012 O O . SER A 1 624 ? -10.343 7.940 -37.398 1.00 85.38 624 SER A O 1
ATOM 5014 N N . LEU A 1 625 ? -9.489 9.920 -36.741 1.00 81.69 625 LEU A N 1
ATOM 5015 C CA . LEU A 1 625 ? -10.579 10.691 -37.326 1.00 81.69 625 LEU A CA 1
ATOM 5016 C C . LEU A 1 625 ? -10.557 10.536 -38.855 1.00 81.69 625 LEU A C 1
ATOM 5018 O O . LEU A 1 625 ? -9.470 10.426 -39.436 1.00 81.69 625 LEU A O 1
ATOM 5022 N N . PRO A 1 626 ? -11.724 10.539 -39.523 1.00 75.81 626 PRO A N 1
ATOM 5023 C CA . PRO A 1 626 ? -11.773 10.638 -40.971 1.00 75.81 626 PRO A CA 1
ATOM 5024 C C . PRO A 1 626 ? -10.979 11.875 -41.376 1.00 75.81 626 PRO A C 1
ATOM 5026 O O . PRO A 1 626 ? -11.298 12.990 -40.956 1.00 75.81 626 PRO A O 1
ATOM 5029 N N . SER A 1 627 ? -9.921 11.692 -42.160 1.00 57.09 627 SER A N 1
ATOM 5030 C CA . SER A 1 627 ? -9.249 12.815 -42.788 1.00 57.09 627 SER A CA 1
ATOM 5031 C C . SER A 1 627 ? -10.288 13.489 -43.673 1.00 57.09 627 SER A C 1
ATOM 5033 O O . SER A 1 627 ? -10.663 12.963 -44.721 1.00 57.09 627 SER A O 1
ATOM 5035 N N . TYR A 1 628 ? -10.793 14.648 -43.243 1.00 44.53 628 TYR A N 1
ATOM 5036 C CA . TYR A 1 628 ? -11.463 15.562 -44.152 1.00 44.53 628 TYR A CA 1
ATOM 5037 C C . TYR A 1 628 ? -10.425 15.888 -45.220 1.00 44.53 628 TYR A C 1
ATOM 5039 O O . TYR A 1 628 ? -9.561 16.745 -45.032 1.00 44.53 628 TYR A O 1
ATOM 5047 N N . GLN A 1 629 ? -10.480 15.168 -46.340 1.00 38.34 629 GLN A N 1
ATOM 5048 C CA . GLN A 1 629 ? -9.938 15.658 -47.585 1.00 38.34 629 GLN A CA 1
ATOM 5049 C C . GLN A 1 629 ? -10.638 16.998 -47.794 1.00 38.34 629 GLN A C 1
ATOM 5051 O O . GLN A 1 629 ? -11.784 17.053 -48.243 1.00 38.34 629 GLN A O 1
ATOM 5056 N N . LYS A 1 630 ? -9.966 18.098 -47.436 1.00 37.38 630 LYS A N 1
ATOM 5057 C CA . LYS A 1 630 ? -10.169 19.346 -48.154 1.00 37.38 630 LYS A CA 1
ATOM 5058 C C . LYS A 1 630 ? -9.934 18.953 -49.604 1.00 37.38 630 LYS A C 1
ATOM 5060 O O . LYS A 1 630 ? -8.789 18.789 -50.011 1.00 37.38 630 LYS A O 1
ATOM 5065 N N . LYS A 1 631 ? -11.016 18.697 -50.346 1.00 33.41 631 LYS A N 1
ATOM 5066 C CA . LYS A 1 631 ? -10.975 18.728 -51.801 1.00 33.41 631 LYS A CA 1
ATOM 5067 C C . LYS A 1 631 ? -10.298 20.049 -52.112 1.00 33.41 631 LYS A C 1
ATOM 5069 O O . LYS A 1 631 ? -10.859 21.101 -51.807 1.00 33.41 631 LYS A O 1
ATOM 5074 N N . GLU A 1 632 ? -9.067 19.984 -52.601 1.00 33.56 632 GLU A N 1
ATOM 5075 C CA . GLU A 1 632 ? -8.442 21.114 -53.257 1.00 33.56 632 GLU A CA 1
ATOM 5076 C C . GLU A 1 632 ? -9.400 21.506 -54.374 1.00 33.56 632 GLU A C 1
ATOM 5078 O O . GLU A 1 632 ? -9.486 20.861 -55.419 1.00 33.56 632 GLU A O 1
ATOM 5083 N N . ILE A 1 633 ? -10.206 22.530 -54.111 1.00 34.44 633 ILE A N 1
ATOM 5084 C CA . ILE A 1 633 ? -10.826 23.294 -55.171 1.00 34.44 633 ILE A CA 1
ATOM 5085 C C . ILE A 1 633 ? -9.636 23.953 -55.856 1.00 34.44 633 ILE A C 1
ATOM 5087 O O . ILE A 1 633 ? -9.079 24.934 -55.368 1.00 34.44 633 ILE A O 1
ATOM 5091 N N . GLN A 1 634 ? -9.196 23.340 -56.954 1.00 38.41 634 GLN A N 1
ATOM 5092 C CA . GLN A 1 634 ? -8.335 23.984 -57.927 1.00 38.41 634 GLN A CA 1
ATOM 5093 C C . GLN A 1 634 ? -9.104 25.176 -58.500 1.00 38.41 634 GLN A C 1
ATOM 5095 O O . GLN A 1 634 ? -9.786 25.079 -59.514 1.00 38.41 634 GLN A O 1
ATOM 5100 N N . THR A 1 635 ? -9.003 26.317 -57.836 1.00 31.19 635 THR A N 1
ATOM 5101 C CA . THR A 1 635 ? -9.203 27.618 -58.462 1.00 31.19 635 THR A CA 1
ATOM 5102 C C . THR A 1 635 ? -7.856 28.300 -58.446 1.00 31.19 635 THR A C 1
ATOM 5104 O O . THR A 1 635 ? -7.368 28.734 -57.404 1.00 31.19 635 THR A O 1
ATOM 5107 N N . GLY A 1 636 ? -7.216 28.299 -59.613 1.00 30.55 636 GLY A N 1
ATOM 5108 C CA . GLY A 1 636 ? -5.945 28.960 -59.811 1.00 30.55 636 GLY A CA 1
ATOM 5109 C C . GLY A 1 636 ? -6.057 30.456 -59.549 1.00 30.55 636 GLY A C 1
ATOM 5110 O O . GLY A 1 636 ? -6.996 31.104 -59.991 1.00 30.55 636 GLY A O 1
ATOM 5111 N N . SER A 1 637 ? -5.049 31.006 -58.889 1.00 29.28 637 SER A N 1
ATOM 5112 C CA . SER A 1 637 ? -4.308 32.129 -59.446 1.00 29.28 637 SER A CA 1
ATOM 5113 C C . SER A 1 637 ? -2.994 32.283 -58.693 1.00 29.28 637 SER A C 1
ATOM 5115 O O . SER A 1 637 ? -2.924 32.124 -57.476 1.00 29.28 637 SER A O 1
ATOM 5117 N N . LYS A 1 638 ? -1.938 32.558 -59.452 1.00 39.12 638 LYS A N 1
ATOM 5118 C CA . LYS A 1 638 ? -0.619 32.937 -58.951 1.00 39.12 638 LYS A CA 1
ATOM 5119 C C . LYS A 1 638 ? -0.735 34.314 -58.296 1.00 39.12 638 LYS A C 1
ATOM 5121 O O . LYS A 1 638 ? -1.218 35.216 -58.972 1.00 39.12 638 LYS A O 1
ATOM 5126 N N . THR A 1 639 ? -0.227 34.475 -57.074 1.00 30.42 639 THR A N 1
ATOM 5127 C CA . THR A 1 639 ? 0.911 35.355 -56.718 1.00 30.42 639 THR A CA 1
ATOM 5128 C C . THR A 1 639 ? 0.986 35.637 -55.210 1.00 30.42 639 THR A C 1
ATOM 5130 O O . THR A 1 639 ? -0.027 35.698 -54.523 1.00 30.42 639 THR A O 1
ATOM 5133 N N . LEU A 1 640 ? 2.230 35.894 -54.784 1.00 28.78 640 LEU A N 1
ATOM 5134 C CA . LEU A 1 640 ? 2.695 36.667 -53.624 1.00 28.78 640 LEU A CA 1
ATOM 5135 C C . LEU A 1 640 ? 2.952 35.941 -52.293 1.00 28.78 640 LEU A C 1
ATOM 5137 O O . LEU A 1 640 ? 2.056 35.571 -51.540 1.00 28.78 640 LEU A O 1
ATOM 5141 N N . ASP A 1 641 ? 4.260 35.835 -52.036 1.00 31.77 641 ASP A N 1
ATOM 5142 C CA . ASP A 1 641 ? 4.944 35.637 -50.763 1.00 31.77 641 ASP A CA 1
ATOM 5143 C C . ASP A 1 641 ? 4.317 36.412 -49.602 1.00 31.77 641 ASP A C 1
ATOM 5145 O O . ASP A 1 641 ? 4.041 37.599 -49.751 1.00 31.77 641 ASP A O 1
ATOM 5149 N N . LEU A 1 642 ? 4.226 35.774 -48.427 1.00 28.05 642 LEU A N 1
ATOM 5150 C CA . LEU A 1 642 ? 4.283 36.428 -47.113 1.00 28.05 642 LEU A CA 1
ATOM 5151 C C . LEU A 1 642 ? 4.651 35.411 -46.008 1.00 28.05 642 LEU A C 1
ATOM 5153 O O . LEU A 1 642 ? 3.899 34.497 -45.682 1.00 28.05 642 LEU A O 1
ATOM 5157 N N . SER A 1 643 ? 5.864 35.599 -45.482 1.00 27.58 643 SER A N 1
ATOM 5158 C CA . SER A 1 643 ? 6.425 35.219 -44.172 1.00 27.58 643 SER A CA 1
ATOM 5159 C C . SER A 1 643 ? 5.819 34.042 -43.393 1.00 27.58 643 SER A C 1
ATOM 5161 O O . SER A 1 643 ? 4.826 34.173 -42.677 1.00 27.58 643 SER A O 1
ATOM 5163 N N . VAL A 1 644 ? 6.573 32.938 -43.376 1.00 30.31 644 VAL A N 1
ATOM 5164 C CA . VAL A 1 644 ? 6.497 31.870 -42.369 1.00 30.31 644 VAL A CA 1
ATOM 5165 C C . VAL A 1 644 ? 6.852 32.445 -40.991 1.00 30.31 644 VAL A C 1
ATOM 5167 O O . VAL A 1 644 ? 8.024 32.594 -40.645 1.00 30.31 644 VAL A O 1
ATOM 5170 N N . ALA A 1 645 ? 5.837 32.753 -40.187 1.00 27.02 645 ALA A N 1
ATOM 5171 C CA . ALA A 1 645 ? 6.003 32.956 -38.755 1.00 27.02 645 ALA A CA 1
ATOM 5172 C C . ALA A 1 645 ? 6.210 31.588 -38.083 1.00 27.02 645 ALA A C 1
ATOM 5174 O O . ALA A 1 645 ? 5.290 30.776 -37.978 1.00 27.02 645 ALA A O 1
ATOM 5175 N N . LYS A 1 646 ? 7.445 31.327 -37.639 1.00 29.67 646 LYS A N 1
ATOM 5176 C CA . LYS A 1 646 ? 7.761 30.260 -36.685 1.00 29.67 646 LYS A CA 1
ATOM 5177 C C . LYS A 1 646 ? 6.989 30.530 -35.390 1.00 29.67 646 LYS A C 1
ATOM 5179 O O . LYS A 1 646 ? 7.345 31.430 -34.640 1.00 29.67 646 LYS A O 1
ATOM 5184 N N . SER A 1 647 ? 5.952 29.742 -35.126 1.00 26.70 647 SER A N 1
ATOM 5185 C CA . SER A 1 647 ? 5.380 29.625 -33.785 1.00 26.70 647 SER A CA 1
ATOM 5186 C C . SER A 1 647 ? 6.372 28.861 -32.914 1.00 26.70 647 SER A C 1
ATOM 5188 O O . SER A 1 647 ? 6.508 27.644 -33.034 1.00 26.70 647 SER A O 1
ATOM 5190 N N . GLU A 1 648 ? 7.077 29.591 -32.056 1.00 24.98 648 GLU A N 1
ATOM 5191 C CA . GLU A 1 648 ? 7.875 29.047 -30.965 1.00 24.98 648 GLU A CA 1
ATOM 5192 C C . GLU A 1 648 ? 7.025 28.105 -30.103 1.00 24.98 648 GLU A C 1
ATOM 5194 O O . GLU A 1 648 ? 5.934 28.448 -29.639 1.00 24.98 648 GLU A O 1
ATOM 5199 N N . ALA A 1 649 ? 7.536 26.894 -29.893 1.00 26.23 649 ALA A N 1
ATOM 5200 C CA . ALA A 1 649 ? 7.001 25.953 -28.930 1.00 26.23 649 ALA A CA 1
ATOM 5201 C C . ALA A 1 649 ? 7.226 26.517 -27.519 1.00 26.23 649 ALA A C 1
ATOM 5203 O O . ALA A 1 649 ? 8.296 26.357 -26.935 1.00 26.23 649 ALA A O 1
ATOM 5204 N N . ARG A 1 650 ? 6.212 27.193 -26.970 1.00 25.17 650 ARG A N 1
ATOM 5205 C CA . ARG A 1 650 ? 6.141 27.471 -25.535 1.00 25.17 650 ARG A CA 1
ATOM 5206 C C . ARG A 1 650 ? 5.998 26.146 -24.792 1.00 25.17 650 ARG A C 1
ATOM 5208 O O . ARG A 1 650 ? 4.954 25.500 -24.844 1.00 25.17 650 ARG A O 1
ATOM 5215 N N . THR A 1 651 ? 7.051 25.778 -24.076 1.00 26.16 651 THR A N 1
ATOM 5216 C CA . THR A 1 651 ? 7.024 24.867 -22.934 1.00 26.16 651 THR A CA 1
ATOM 5217 C C . THR A 1 651 ? 5.949 25.334 -21.952 1.00 26.16 651 THR A C 1
ATOM 5219 O O . THR A 1 651 ? 6.114 26.317 -21.231 1.00 26.16 651 THR A O 1
ATOM 5222 N N . GLN A 1 652 ? 4.804 24.653 -21.947 1.00 26.03 652 GLN A N 1
ATOM 5223 C CA . GLN A 1 652 ? 3.819 24.799 -20.884 1.00 26.03 652 GLN A CA 1
ATOM 5224 C C . GLN A 1 652 ? 4.351 24.084 -19.642 1.00 26.03 652 GLN A C 1
ATOM 5226 O O . GLN A 1 652 ? 4.311 22.859 -19.550 1.00 26.03 652 GLN A O 1
ATOM 5231 N N . ASN A 1 653 ? 4.846 24.867 -18.684 1.00 25.30 653 ASN A N 1
ATOM 5232 C CA . ASN A 1 653 ? 4.949 24.445 -17.294 1.00 25.30 653 ASN A CA 1
ATOM 5233 C C . ASN A 1 653 ? 3.528 24.179 -16.782 1.00 25.30 653 ASN A C 1
ATOM 5235 O O . ASN A 1 653 ? 2.749 25.104 -16.553 1.00 25.30 653 ASN A O 1
ATOM 5239 N N . THR A 1 654 ? 3.172 22.908 -16.637 1.00 27.97 654 THR A N 1
ATOM 5240 C CA . THR A 1 654 ? 1.937 22.474 -15.988 1.00 27.97 654 THR A CA 1
ATOM 5241 C C . THR A 1 654 ? 2.084 22.606 -14.474 1.00 27.97 654 THR A C 1
ATOM 5243 O O . THR A 1 654 ? 2.528 21.677 -13.804 1.00 27.97 654 THR A O 1
ATOM 5246 N N . LEU A 1 655 ? 1.692 23.755 -13.932 1.00 28.17 655 LEU A N 1
ATOM 5247 C CA . LEU A 1 655 ? 1.257 23.880 -12.542 1.00 28.17 655 LEU A CA 1
ATOM 5248 C C . LEU A 1 655 ? -0.250 24.166 -12.558 1.00 28.17 655 LEU A C 1
ATOM 5250 O O . LEU A 1 655 ? -0.656 25.184 -13.123 1.00 28.17 655 LEU A O 1
ATOM 5254 N N . PRO A 1 656 ? -1.108 23.314 -11.973 1.00 34.41 656 PRO A N 1
ATOM 5255 C CA . PRO A 1 656 ? -2.488 23.688 -11.721 1.00 34.41 656 PRO A CA 1
ATOM 5256 C C . PRO A 1 656 ? -2.579 24.484 -10.416 1.00 34.41 656 PRO A C 1
ATOM 5258 O O . PRO A 1 656 ? -2.225 23.997 -9.342 1.00 34.41 656 PRO A O 1
ATOM 5261 N N . ASN A 1 657 ? -3.104 25.701 -10.545 1.00 32.78 657 ASN A N 1
ATOM 5262 C CA . ASN A 1 657 ? -3.568 26.557 -9.460 1.00 32.78 657 ASN A CA 1
ATOM 5263 C C . ASN A 1 657 ? -4.563 25.845 -8.523 1.00 32.78 657 ASN A C 1
ATOM 5265 O O . ASN A 1 657 ? -5.330 24.972 -8.927 1.00 32.78 657 ASN A O 1
ATOM 5269 N N . CYS A 1 658 ? -4.550 26.299 -7.271 1.00 33.38 658 CYS A N 1
ATOM 5270 C CA . CYS A 1 658 ? -5.321 25.874 -6.105 1.00 33.38 658 CYS A CA 1
ATOM 5271 C C . CYS A 1 658 ? -6.760 25.375 -6.375 1.00 33.38 658 CYS A C 1
ATOM 5273 O O . CYS A 1 658 ? -7.577 26.047 -7.007 1.00 33.38 658 CYS A O 1
ATOM 5275 N N . TYR A 1 659 ? -7.088 24.231 -5.765 1.00 35.06 659 TYR A N 1
ATOM 5276 C CA . TYR A 1 659 ? -8.364 23.499 -5.824 1.00 35.06 659 TYR A CA 1
ATOM 5277 C C . TYR A 1 659 ? -9.615 24.366 -5.542 1.00 35.06 659 TYR A C 1
ATOM 5279 O O . TYR A 1 659 ? -10.655 24.172 -6.171 1.00 35.06 659 TYR A O 1
ATOM 5287 N N . PHE A 1 660 ? -9.516 25.393 -4.690 1.00 33.06 660 PHE A N 1
ATOM 5288 C CA . PHE A 1 660 ? -10.659 26.226 -4.286 1.00 33.06 660 PHE A CA 1
ATOM 5289 C C . PHE A 1 660 ? -11.072 27.334 -5.278 1.00 33.06 660 PHE A C 1
ATOM 5291 O O . PHE A 1 660 ? -12.220 27.776 -5.235 1.00 33.06 660 PHE A O 1
ATOM 5298 N N . ASN A 1 661 ? -10.223 27.734 -6.236 1.00 32.97 661 ASN A N 1
ATOM 5299 C CA . ASN A 1 661 ? -10.610 28.739 -7.248 1.00 32.97 661 ASN A CA 1
ATOM 5300 C C . ASN A 1 661 ? -11.558 28.181 -8.326 1.00 32.97 661 ASN A C 1
ATOM 5302 O O . ASN A 1 661 ? -12.291 28.935 -8.971 1.00 32.97 661 ASN A O 1
ATOM 5306 N N . SER A 1 662 ? -11.592 26.856 -8.495 1.00 36.84 662 SER A N 1
ATOM 5307 C CA . SER A 1 662 ? -12.518 26.186 -9.419 1.00 36.84 662 SER A CA 1
ATOM 5308 C C . SER A 1 662 ? -13.971 26.202 -8.925 1.00 36.84 662 SER A C 1
ATOM 5310 O O . SER A 1 662 ? -14.898 26.180 -9.728 1.00 36.84 662 SER A O 1
ATOM 5312 N N . ILE A 1 663 ? -14.176 26.319 -7.608 1.00 35.75 663 ILE A N 1
ATOM 5313 C CA . ILE A 1 663 ? -15.506 26.356 -6.984 1.00 35.75 663 ILE A CA 1
ATOM 5314 C C . ILE A 1 663 ? -16.113 27.768 -7.072 1.00 35.75 663 ILE A C 1
ATOM 5316 O O . ILE A 1 663 ? -17.327 27.918 -7.172 1.00 35.75 663 ILE A O 1
ATOM 5320 N N . LEU A 1 664 ? -15.280 28.814 -7.103 1.00 31.08 664 LEU A N 1
ATOM 5321 C CA . LEU A 1 664 ? -15.727 30.214 -7.110 1.00 31.08 664 LEU A CA 1
ATOM 5322 C C . LEU A 1 664 ? -15.976 30.799 -8.512 1.00 31.08 664 LEU A C 1
ATOM 5324 O O . LEU A 1 664 ? -16.569 31.868 -8.627 1.00 31.08 664 LEU A O 1
ATOM 5328 N N . THR A 1 665 ? -15.562 30.120 -9.586 1.00 34.31 665 THR A N 1
ATOM 5329 C CA . THR A 1 665 ? -15.712 30.621 -10.971 1.00 34.31 665 THR A CA 1
ATOM 5330 C C . THR A 1 665 ? -16.930 30.065 -11.718 1.00 34.31 665 THR A C 1
ATOM 5332 O O . THR A 1 665 ? -17.235 30.502 -12.828 1.00 34.31 665 THR A O 1
ATOM 5335 N N . GLY A 1 666 ? -17.712 29.189 -11.084 1.00 34.31 666 GLY A N 1
ATOM 5336 C CA . GLY A 1 666 ? -18.996 28.712 -11.595 1.00 34.31 666 GLY A CA 1
ATOM 5337 C C . GLY A 1 666 ? -20.152 29.686 -11.353 1.00 34.31 666 GLY A C 1
ATOM 5338 O O . GLY A 1 666 ? -21.070 29.349 -10.619 1.00 34.31 666 GLY A O 1
ATOM 5339 N N . SER A 1 667 ? -20.124 30.893 -11.929 1.00 35.53 667 SER A N 1
ATOM 5340 C CA . SER A 1 667 ? -21.345 31.692 -12.173 1.00 35.53 667 SER A CA 1
ATOM 5341 C C . SER A 1 667 ? -21.071 32.980 -12.955 1.00 35.53 667 SER A C 1
ATOM 5343 O O . SER A 1 667 ? -21.128 34.066 -12.394 1.00 35.53 667 SER A O 1
ATOM 5345 N N . LYS A 1 668 ? -20.868 32.900 -14.275 1.00 27.05 668 LYS A N 1
ATOM 5346 C CA . LYS A 1 668 ? -21.320 33.971 -15.187 1.00 27.05 668 LYS A CA 1
ATOM 5347 C C . LYS A 1 668 ? -21.785 33.376 -16.511 1.00 27.05 668 LYS A C 1
ATOM 5349 O O . LYS A 1 668 ? -21.016 33.203 -17.444 1.00 27.05 668 LYS A O 1
ATOM 5354 N N . THR A 1 669 ? -23.079 33.087 -16.565 1.00 31.06 669 THR A N 1
ATOM 5355 C CA . THR A 1 669 ? -23.866 33.076 -17.798 1.00 31.06 669 THR A CA 1
ATOM 5356 C C . THR A 1 669 ? -23.898 34.477 -18.409 1.00 31.06 669 THR A C 1
ATOM 5358 O O . THR A 1 669 ? -24.393 35.409 -17.766 1.00 31.06 669 THR A O 1
ATOM 5361 N N . LYS A 1 670 ? -23.438 34.604 -19.651 1.00 29.78 670 LYS A N 1
ATOM 5362 C CA . LYS A 1 670 ? -24.209 35.150 -20.774 1.00 29.78 670 LYS A CA 1
ATOM 5363 C C . LYS A 1 670 ? -23.563 34.735 -22.084 1.00 29.78 670 LYS A C 1
ATOM 5365 O O . LYS A 1 670 ? -22.324 34.863 -22.169 1.00 29.78 670 LYS A O 1
#

Foldseek 3Di:
DFDWAWAAPDPVDAFQKIWIAGDDPNCVVCVQQADPRRTGFLVSVQVVVLVVVVVQLPDQDHDQLVRDQPQPDDSFPQPPDFLQVVLVVVPFDQLLDKGFGDFDDDDDPDGSVQWDWDWDQDLAAIWIKIAGPDPVRNVDIDIDGDKDKDWDQFAEPQFCPPLLFFLLALCLLLRLVLLRSGWIFIRHHDDGRMTRIDSRNSLCSVLPVDDCPFLLNVLLVVVQVLLVVLVVVVVVCPPDDADSLDDSQLLSLLSLCVSRPDDLHNLVVVLCRAPVCSVVSNLVSLVVVLVCLLVLADAGNGGRSHGSSDDPPPDDSVNSNVVSVSSVVVSVVVVVVVVVDPPPDPVVVVVVVVSVVVSVVSVVLVCVLVVPDDDPVCLVVQLDLPDDPPSFAGHCVNADPLLLVVVLSSLVSVVSSVVRHRDRCPDPPPVPPCPVPPPQCVQLVSLLVVLVSNLVSLLVVVQVPDPDVVCVVCVVVLVVVSVVLSVVLSVVSVVDPVSSPDDPPDSSSSSSVSRSSLSVSLVVCVPRSVVSSVSSVVSSRNRSSSCSVCVVVVVVVVDCCLSVLSSVLSSCCLVVVDPPVRSLVVVVVVVRPVSVVVVVVQVVGWIWMWRGNHRPDIDIDIRHDPPPPPPPPPPDDDDDDDDDDPPDPPDDPDDDDDPVVVVVPPDDDD